Protein 1XXL (pdb70)

CATH classification: 3.40.50.150

Foldseek 3Di:
DVVLLVCLVVQPAAAAFEEEEEQCDLNVSVVSCQVRYQAYEYEHQDPVLVNNVVVCVVVVGDRYHYDYDHLLDDPDAFQAGQEYEYAQCLQLHPCNPSSVLSVLRNHHAQGKYKYKHFAAEPPVVSLVLVQVLVCLLPVSGRHHYHPVVVCVLVVSQWDKDWPDKDWAKDFVVVSNVVSVRDDVSVVVSLVSLQPDDPVNCVVFVWAADPVSHTTMTTTMMTIMMITHHDD/DVVLLVLLVVQPAAQAFEEEEEQCPLNVSQVSCQVRYQAYEYEHQDPVLVNNQVVCVVVVRDRYHYDYDHLLDDPAAFQAGQEYEYAQRLQLHQDNVSSLLSCLGNHHAQGKYKYKHFAAEPPVVSQVLVQLLVCLLAVSGRGHYHPVVVCCLVVSQWDKDWPDKDWAKDFPVVSSVVSVRDPVSVVVSLVSLQPDDPVNCVVFVWDADPVSHTGMTTTIMTIMMITHHDD

Secondary structure (DSSP, 8-state):
-HHHHH--TTTT--TT-EEEEES-TTSHHHHHHGGGSSEEEEEES----HHHHHHHHHHT--SEEEEE-BTTB--SPTT-EEEEEEES-GGG-S-HHHHHHHHHHHEEEEEEEEEEEE-B-SSHHHHHHHHHHHHHH-TT---PPBHHHHH--GGGTEEEEEEEEEEEEEEHHHHHHHHT--HHHHHHHHHHHHT--HHHHHHTT-EE-TTS-EEEEEEEEEEEEEEE-B-/-HHHHH--TTTT--TT-EEEEES-TTSHHHHHHGGGSSEEEEEES----HHHHHHHHHTT--SEEEEE-BTTB--SPTT-EEEEEEES-GGG-S-HHHHHHHHHHHEEEEEEEEEEEE-B-SSHHHHHHHHHHHHHH-TT---PPBHHHHH--GGGTEEEEEEEEEEEEEEHHHHHHHHT--HHHHHHHHHHHHT--HHHHHHTT-EE-TTS-EEEEEEEEEEEEEEE---

Solvent-accessible surface area: 21685 Å² total

Nearest PDB structures (foldseek):
  1xxl-assembly2_B  TM=1.004E+00  e=3.635E-53  Bacillus subtilis
  1vl5-assembly4_D  TM=9.496E-01  e=9.528E-28  Halalkalibacterium halodurans C-125
  1vl5-assembly3_C  TM=9.414E-01  e=4.958E-23  Halalkalibacterium halodurans C-125
  6f5z-assembly1_A  TM=7.320E-01  e=1.337E-15  Haloferax volcanii DS2
  6f5z-assembly1_B  TM=7.057E-01  e=1.144E-14  Haloferax volcanii DS2

Sequence (462 aa):
HHHSLGLIKTAECRAEHRVLDIGAGAGHTALAFSPYVQECIGVDATKEVEVASSFAQEKGVENVRFQQGTAESLPFPDDSFDIITCRYAAHHFSDVRKAVREVARVLKQDGRFLLVDHYAPEDPVLDEFVNHLNRLRDPSHVRESSLSEWQAFSANQLAYQDIQKWNLPIQYDSWIKRGGTPADREKQIITHLNHASDEARDTFCITLNQNGQPISFCLKAILIQGIKREGHHHSLGLIKTAECRAEHRVLDIGAGAGHTALAFSPYVQECIGVDATKEVEVASSFAQEKGVENVRFQQGTAESLPFPDDSFDIITCRYAAHHFSDVRKAVREVARVLKQDGRFLLVDHYAPEDPVLDEFVNHLNRLRDPSHVRESSLSEWQAFSANQLAYQDIQKWNLPIQYDSWIKRGGTPADREKQIITHLNHASDEARDTFCITLNQNGQPISFCLKAILIQGIKREG

B-factor: mean 20.11, std 8.31, range [6.75, 72.49]

Structure (mmCIF, N/CA/C/O backbone):
data_1XXL
#
_entry.id   1XXL
#
_cell.length_a   69.928
_cell.length_b   74.212
_cell.length_c   246.161
_cell.angle_alpha   90.00
_cell.angle_beta   90.00
_cell.angle_gamma   90.00
#
_symmetry.space_group_name_H-M   'C 2 2 21'
#
loop_
_entity.id
_entity.type
_entity.pdbx_description
1 polymer 'YcgJ protein'
2 non-polymer 'SULFATE ION'
3 water water
#
loop_
_atom_site.group_PDB
_atom_site.id
_atom_site.type_symbol
_atom_site.label_atom_id
_atom_site.label_alt_id
_atom_site.label_comp_id
_atom_site.label_asym_id
_atom_site.label_entity_id
_atom_site.label_seq_id
_atom_site.pdbx_PDB_ins_code
_atom_site.Cartn_x
_atom_site.Cartn_y
_atom_site.Cartn_z
_atom_site.occupancy
_atom_site.B_iso_or_equiv
_atom_site.auth_seq_id
_atom_site.auth_comp_id
_atom_site.auth_asym_id
_atom_site.auth_atom_id
_atom_site.pdbx_PDB_model_num
ATOM 1 N N . HIS A 1 6 ? 4.568 52.868 102.223 1.00 21.28 -3 HIS A N 1
ATOM 2 C CA . HIS A 1 6 ? 4.681 51.586 101.446 1.00 20.41 -3 HIS A CA 1
ATOM 3 C C . HIS A 1 6 ? 3.367 50.764 101.481 1.00 19.67 -3 HIS A C 1
ATOM 4 O O . HIS A 1 6 ? 3.346 49.559 101.792 1.00 18.22 -3 HIS A O 1
ATOM 11 N N . HIS A 1 7 ? 2.279 51.431 101.121 1.00 19.01 -2 HIS A N 1
ATOM 12 C CA . HIS A 1 7 ? 0.937 50.860 101.205 1.00 19.09 -2 HIS A CA 1
ATOM 13 C C . HIS A 1 7 ? 0.681 49.717 100.222 1.00 17.06 -2 HIS A C 1
ATOM 14 O O . HIS A 1 7 ? -0.115 48.836 100.486 1.00 16.69 -2 HIS A O 1
ATOM 21 N N . HIS A 1 8 ? 1.340 49.753 99.077 1.00 15.75 -1 HIS A N 1
ATOM 22 C CA . HIS A 1 8 ? 1.187 48.699 98.082 1.00 15.12 -1 HIS A CA 1
ATOM 23 C C . HIS A 1 8 ? 1.693 47.343 98.598 1.00 13.93 -1 HIS A C 1
ATOM 24 O O . HIS A 1 8 ? 1.010 46.348 98.485 1.00 13.62 -1 HIS A O 1
ATOM 31 N N . SER A 1 9 ? 2.895 47.316 99.158 1.00 14.21 0 SER A N 1
ATOM 32 C CA . SER A 1 9 ? 3.482 46.074 99.636 1.00 14.01 0 SER A CA 1
ATOM 33 C C . SER A 1 9 ? 2.679 45.515 100.807 1.00 14.50 0 SER A C 1
ATOM 34 O O . SER A 1 9 ? 2.414 44.317 100.877 1.00 14.96 0 SER A O 1
ATOM 37 N N . LEU A 1 10 ? 2.239 46.413 101.681 1.00 15.08 1 LEU A N 1
ATOM 38 C CA . LEU A 1 10 ? 1.453 46.061 102.835 1.00 15.08 1 LEU A CA 1
ATOM 39 C C . LEU A 1 10 ? 0.099 45.487 102.428 1.00 14.75 1 LEU A C 1
ATOM 40 O O . LEU A 1 10 ? -0.312 44.422 102.914 1.00 14.77 1 LEU A O 1
ATOM 45 N N . GLY A 1 11 ? -0.597 46.185 101.532 1.00 14.36 2 GLY A N 1
ATOM 46 C CA . GLY A 1 11 ? -1.860 45.672 100.989 1.00 14.20 2 GLY A CA 1
ATOM 47 C C . GLY A 1 11 ? -1.696 44.342 100.287 1.00 13.71 2 GLY A C 1
ATOM 48 O O . GLY A 1 11 ? -2.537 43.437 100.441 1.00 13.25 2 GLY A O 1
ATOM 49 N N . LEU A 1 12 ? -0.611 44.188 99.521 1.00 14.19 3 LEU A N 1
ATOM 50 C CA . LEU A 1 12 ? -0.322 42.893 98.858 1.00 15.18 3 LEU A CA 1
ATOM 51 C C . LEU A 1 12 ? -0.122 41.729 99.825 1.00 15.26 3 LEU A C 1
ATOM 52 O O . LEU A 1 12 ? -0.589 40.600 99.582 1.00 13.67 3 LEU A O 1
ATOM 65 N N . ILE A 1 14 ? -1.271 41.607 102.980 1.00 15.92 5 ILE A N 1
ATOM 66 C CA . ILE A 1 14 ? -2.528 41.312 103.636 1.00 16.35 5 ILE A CA 1
ATOM 67 C C . ILE A 1 14 ? -3.400 40.484 102.699 1.00 15.96 5 ILE A C 1
ATOM 68 O O . ILE A 1 14 ? -3.919 39.443 103.097 1.00 15.98 5 ILE A O 1
ATOM 73 N N . LYS A 1 15 ? -3.541 40.921 101.452 1.00 16.38 6 LYS A N 1
ATOM 74 C CA . LYS A 1 15 ? -4.290 40.160 100.441 1.00 16.77 6 LYS A CA 1
ATOM 75 C C . LYS A 1 15 ? -3.811 38.690 100.294 1.00 17.15 6 LYS A C 1
ATOM 76 O O . LYS A 1 15 ? -4.603 37.740 100.264 1.00 17.49 6 LYS A O 1
ATOM 82 N N . THR A 1 16 ? -2.499 38.507 100.216 1.00 16.72 7 THR A N 1
ATOM 83 C CA . THR A 1 16 ? -1.916 37.199 99.969 1.00 16.48 7 THR A CA 1
ATOM 84 C C . THR A 1 16 ? -1.976 36.268 101.196 1.00 16.79 7 THR A C 1
ATOM 85 O O . THR A 1 16 ? -2.054 35.033 101.058 1.00 16.12 7 THR A O 1
ATOM 89 N N . ALA A 1 1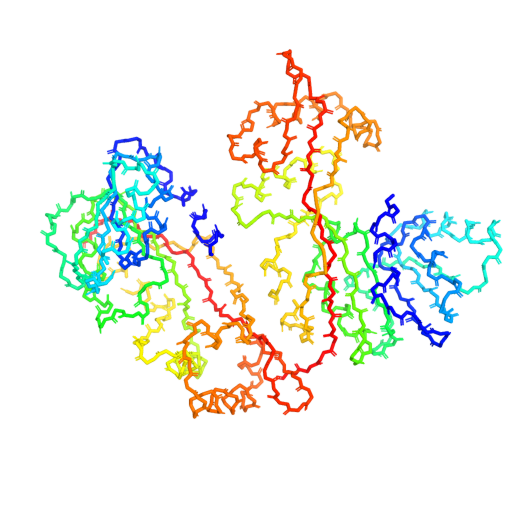7 ? -1.977 36.861 102.388 1.00 17.49 8 ALA A N 1
ATOM 90 C CA . ALA A 1 17 ? -1.898 36.104 103.644 1.00 18.10 8 ALA A CA 1
ATOM 91 C C . ALA A 1 17 ? -3.117 35.231 103.928 1.00 18.71 8 ALA A C 1
ATOM 92 O O . ALA A 1 17 ? -3.011 34.295 104.719 1.00 18.74 8 ALA A O 1
ATOM 94 N N . GLU A 1 18 ? -4.264 35.573 103.335 1.00 19.15 9 GLU A N 1
ATOM 95 C CA . GLU A 1 18 ? -5.517 34.839 103.545 1.00 20.48 9 GLU A CA 1
ATOM 96 C C . GLU A 1 18 ? -5.825 34.724 105.039 1.00 20.41 9 GLU A C 1
ATOM 97 O O . GLU A 1 18 ? -6.075 33.634 105.544 1.00 19.94 9 GLU A O 1
ATOM 103 N N . CYS A 1 19 ? -5.772 35.861 105.736 1.00 20.89 10 CYS A N 1
ATOM 104 C CA . CYS A 1 19 ? -5.934 35.893 107.184 1.00 21.89 10 CYS A CA 1
ATOM 105 C C . CYS A 1 19 ? -7.227 35.236 107.679 1.00 22.06 10 CYS A C 1
ATOM 106 O O . CYS A 1 19 ? -8.286 35.394 107.077 1.00 20.88 10 CYS A O 1
ATOM 109 N N . ARG A 1 20 ? -7.101 34.498 108.778 1.00 22.65 11 ARG A N 1
ATOM 110 C CA . ARG A 1 20 ? -8.238 33.957 109.516 1.00 23.45 11 ARG A CA 1
ATOM 111 C C . ARG A 1 20 ? -8.154 34.445 110.953 1.00 22.90 11 ARG A C 1
ATOM 112 O O . ARG A 1 20 ? -7.055 34.677 111.480 1.00 22.76 11 ARG A O 1
ATOM 120 N N . ALA A 1 21 ? -9.314 34.552 111.597 1.00 22.61 12 ALA A N 1
ATOM 121 C CA . ALA A 1 21 ? -9.420 35.094 112.948 1.00 22.76 12 ALA A CA 1
ATOM 122 C C . ALA A 1 21 ? -8.559 34.372 114.003 1.00 22.24 12 ALA A C 1
ATOM 123 O O . ALA A 1 21 ? -8.144 34.974 114.981 1.00 22.08 12 ALA A O 1
ATOM 125 N N . GLU A 1 22 ? -8.279 33.093 113.799 1.00 22.27 13 GLU A N 1
ATOM 126 C CA . GLU A 1 22 ? -7.470 32.323 114.753 1.00 22.38 13 GLU A CA 1
ATOM 127 C C . GLU A 1 22 ? -5.949 32.321 114.461 1.00 21.55 13 GLU A C 1
A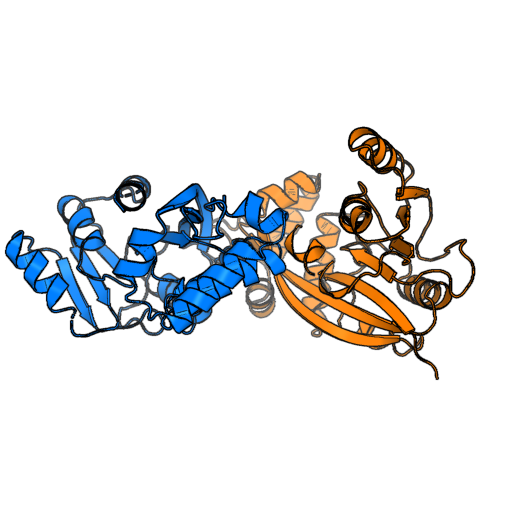TOM 128 O O . GLU A 1 22 ? -5.183 31.650 115.146 1.00 21.48 13 GLU A O 1
ATOM 134 N N . HIS A 1 23 ? -5.516 33.078 113.460 1.00 20.45 14 HIS A N 1
ATOM 135 C CA . HIS A 1 23 ? -4.117 33.068 113.075 1.00 19.43 14 HIS A CA 1
ATOM 136 C C . HIS A 1 23 ? -3.211 33.843 114.029 1.00 18.56 14 HIS A C 1
ATOM 137 O O . HIS A 1 23 ? -3.582 34.874 114.575 1.00 17.61 14 HIS A O 1
ATOM 144 N N . ARG A 1 24 ? -2.007 33.317 114.203 1.00 18.01 15 ARG A N 1
ATOM 145 C CA . ARG A 1 24 ? -0.935 33.980 114.934 1.00 18.29 15 ARG A CA 1
ATOM 146 C C . ARG A 1 24 ? 0.137 34.402 113.931 1.00 16.43 15 ARG A C 1
ATOM 147 O O . ARG A 1 24 ? 0.586 33.586 113.110 1.00 15.19 15 ARG A O 1
ATOM 155 N N . VAL A 1 25 ? 0.523 35.673 113.991 1.00 14.78 16 VAL A N 1
ATOM 156 C CA . VAL A 1 25 ? 1.415 36.276 113.003 1.00 15.21 16 VAL A CA 1
ATOM 157 C C . VAL A 1 25 ? 2.679 36.808 113.682 1.00 15.05 16 VAL A C 1
ATOM 158 O O . VAL A 1 25 ? 2.625 37.444 114.755 1.00 14.40 16 VAL A O 1
ATOM 162 N N . LEU A 1 26 ? 3.808 36.582 113.030 1.00 14.05 17 LEU A N 1
ATOM 163 C CA . LEU A 1 26 ? 5.055 37.165 113.442 1.00 14.44 17 LEU A CA 1
ATOM 164 C C . LEU A 1 26 ? 5.534 38.121 112.352 1.00 14.83 17 LEU A C 1
ATOM 165 O O . LEU A 1 26 ? 5.589 37.751 111.165 1.00 14.13 17 LEU A O 1
ATOM 170 N N . ASP A 1 27 ? 5.904 39.327 112.772 1.00 15.96 18 ASP A N 1
ATOM 171 C CA . ASP A 1 27 ? 6.530 40.326 111.901 1.00 16.43 18 ASP A CA 1
ATOM 172 C C . ASP A 1 27 ? 7.989 40.549 112.299 1.00 17.02 18 ASP A C 1
ATOM 173 O O . ASP A 1 27 ? 8.292 41.016 113.412 1.00 16.22 18 ASP A O 1
ATOM 178 N N . ILE A 1 28 ? 8.879 40.199 111.380 1.00 16.92 19 ILE A N 1
ATOM 179 C CA . ILE A 1 28 ? 10.304 40.318 111.572 1.00 18.16 19 ILE A CA 1
ATOM 180 C C . ILE A 1 28 ? 10.816 41.643 111.028 1.00 17.95 19 ILE A C 1
ATOM 181 O O . ILE A 1 28 ? 10.626 41.952 109.851 1.00 18.97 19 ILE A O 1
ATOM 186 N N . GLY A 1 29 ? 11.490 42.404 111.879 1.00 17.79 20 GLY A N 1
ATOM 187 C CA . GLY A 1 29 ? 11.903 43.781 111.560 1.00 18.32 20 GLY A CA 1
ATOM 188 C C . GLY A 1 29 ? 10.716 44.716 111.628 1.00 18.68 20 GLY A C 1
ATOM 189 O O . GLY A 1 29 ? 10.429 45.427 110.678 1.00 20.04 20 GLY A O 1
ATOM 190 N N . ALA A 1 30 ? 10.019 44.725 112.752 1.00 18.51 21 ALA A N 1
ATOM 191 C CA . ALA A 1 30 ? 8.720 45.372 112.838 1.00 19.20 21 ALA A CA 1
ATOM 192 C C . ALA A 1 30 ? 8.715 46.913 112.736 1.00 19.68 21 ALA A C 1
ATOM 193 O O . ALA A 1 30 ? 7.652 47.510 112.524 1.00 20.29 21 ALA A O 1
ATOM 195 N N . GLY A 1 31 ? 9.875 47.545 112.924 1.00 20.38 22 GLY A N 1
ATOM 196 C CA . GLY A 1 31 ? 10.010 49.008 112.807 1.00 20.27 22 GLY A CA 1
ATOM 197 C C . GLY A 1 31 ? 9.072 49.730 113.747 1.00 20.43 22 GLY A C 1
ATOM 198 O O . GLY A 1 31 ? 8.988 49.380 114.925 1.00 19.90 22 GLY A O 1
ATOM 199 N N . ALA A 1 32 ? 8.356 50.722 113.224 1.00 20.39 23 ALA A N 1
ATOM 200 C CA . ALA A 1 32 ? 7.403 51.515 114.016 1.00 20.88 23 ALA A CA 1
ATOM 201 C C . ALA A 1 32 ? 6.030 50.835 114.205 1.00 20.79 23 ALA A C 1
ATOM 202 O O . ALA A 1 32 ? 5.145 51.380 114.876 1.00 20.90 23 ALA A O 1
ATOM 204 N N . GLY A 1 33 ? 5.856 49.651 113.619 1.00 20.41 24 GLY A N 1
ATOM 205 C CA . GLY A 1 33 ? 4.735 48.783 113.943 1.00 20.21 24 GLY A CA 1
ATOM 206 C C . GLY A 1 33 ? 3.664 48.758 112.878 1.00 20.28 24 GLY A C 1
ATOM 207 O O . GLY A 1 33 ? 2.620 48.157 113.082 1.00 20.02 24 GLY A O 1
ATOM 208 N N . HIS A 1 34 ? 3.905 49.396 111.737 1.00 19.47 25 HIS A N 1
ATOM 209 C CA . HIS A 1 34 ? 2.843 49.528 110.732 1.00 19.67 25 HIS A CA 1
ATOM 210 C C . HIS A 1 34 ? 2.346 48.184 110.191 1.00 18.66 25 HIS A C 1
ATOM 211 O O . HIS A 1 34 ? 1.140 48.006 110.041 1.00 17.78 25 HIS A O 1
ATOM 218 N N . THR A 1 35 ? 3.257 47.244 109.925 1.00 18.25 26 THR A N 1
ATOM 219 C CA . THR A 1 35 ? 2.853 45.953 109.375 1.00 18.70 26 THR A CA 1
ATOM 220 C C . THR A 1 35 ? 1.969 45.203 110.371 1.00 18.40 26 THR A C 1
ATOM 221 O O . THR A 1 35 ? 0.908 44.696 110.009 1.00 17.64 26 THR A O 1
ATOM 225 N N . ALA A 1 36 ? 2.399 45.158 111.626 1.00 18.36 27 ALA A N 1
ATOM 226 C CA . ALA A 1 36 ? 1.658 44.434 112.665 1.00 18.74 27 ALA A CA 1
ATOM 227 C C . ALA A 1 36 ? 0.287 45.044 112.899 1.00 18.57 27 ALA A C 1
ATOM 228 O O . ALA A 1 36 ? -0.711 44.321 113.019 1.00 18.94 27 ALA A O 1
ATOM 230 N N . LEU A 1 37 ? 0.222 46.368 112.964 1.00 18.87 28 LEU A N 1
ATOM 231 C CA . LEU A 1 37 ? -1.080 47.040 113.112 1.00 19.70 28 LEU A CA 1
ATOM 232 C C . LEU A 1 37 ? -2.030 46.788 111.952 1.00 19.76 28 LEU A C 1
ATOM 233 O O . LEU A 1 37 ? -3.234 46.613 112.151 1.00 20.18 28 LEU A O 1
ATOM 238 N N . ALA A 1 38 ? -1.496 46.750 110.738 1.00 19.53 29 ALA A N 1
ATOM 239 C CA . ALA A 1 38 ? -2.345 46.499 109.569 1.00 19.16 29 ALA A CA 1
ATOM 240 C C . ALA A 1 38 ? -2.952 45.091 109.576 1.00 18.62 29 ALA A C 1
ATOM 241 O O . ALA A 1 38 ? -4.073 44.904 109.124 1.00 17.85 29 ALA A O 1
ATOM 243 N N . PHE A 1 39 ? -2.233 44.112 110.121 1.00 18.23 30 PHE A N 1
ATOM 244 C CA . PHE A 1 39 ? -2.748 42.747 110.189 1.00 18.48 30 PHE A CA 1
ATOM 245 C C . PHE A 1 39 ? -3.759 42.554 111.298 1.00 18.74 30 PHE A C 1
ATOM 246 O O . PHE A 1 39 ? -4.596 41.651 111.217 1.00 17.69 30 PHE A O 1
ATOM 254 N N . SER A 1 40 ? -3.671 43.398 112.327 1.00 19.49 31 SER A N 1
ATOM 255 C CA . SER A 1 40 ? -4.377 43.185 113.600 1.00 20.54 31 SER A CA 1
ATOM 256 C C . SER A 1 40 ? -5.917 43.041 113.539 1.00 20.81 31 SER A C 1
ATOM 257 O O . SER A 1 40 ? -6.461 42.248 114.282 1.00 20.21 31 SER A O 1
ATOM 260 N N . PRO A 1 41 ? -6.615 43.783 112.649 1.00 21.68 32 PRO A N 1
ATOM 261 C CA . PRO A 1 41 ? -8.064 43.564 112.569 1.00 21.96 32 PRO A CA 1
ATOM 262 C C . PRO A 1 4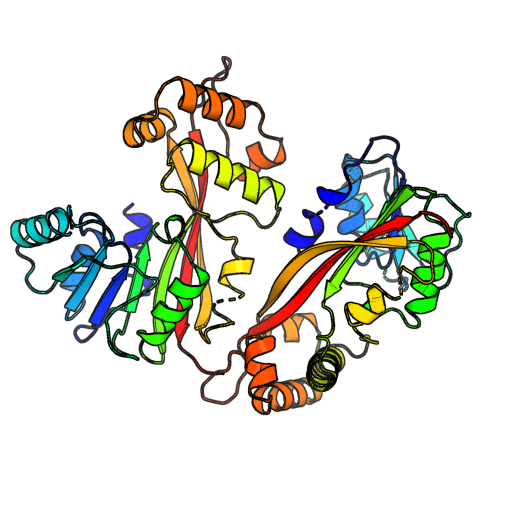1 ? -8.477 42.157 112.117 1.00 22.51 32 PRO A C 1
ATOM 263 O O . PRO A 1 41 ? -9.586 41.729 112.427 1.00 23.56 32 PRO A O 1
ATOM 267 N N . TYR A 1 42 ? -7.576 41.441 111.428 1.00 22.92 33 TYR A N 1
ATOM 268 C CA . TYR A 1 42 ? -7.869 40.189 110.718 1.00 22.35 33 TYR A CA 1
ATOM 269 C C . TYR A 1 42 ? -7.418 38.909 111.400 1.00 22.08 33 TYR A C 1
ATOM 270 O O . TYR A 1 42 ? -7.794 37.834 110.978 1.00 21.50 33 TYR A O 1
ATOM 279 N N . VAL A 1 43 ? -6.577 39.004 112.418 1.00 21.35 34 VAL A N 1
ATOM 280 C CA . VAL A 1 43 ? -5.988 37.813 113.017 1.00 20.90 34 VAL A CA 1
ATOM 281 C C . VAL A 1 43 ? -6.132 37.873 114.531 1.00 21.01 34 VAL A C 1
ATOM 282 O O . VAL A 1 43 ? -6.499 38.892 115.079 1.00 20.30 34 VAL A O 1
ATOM 286 N N . GLN A 1 44 ? -5.814 36.767 115.196 1.00 21.73 35 GLN A N 1
ATOM 287 C CA . GLN A 1 44 ? -5.880 36.684 116.641 1.00 22.37 35 GLN A CA 1
ATOM 288 C C . GLN A 1 44 ? -4.804 37.509 117.341 1.00 22.36 35 GLN A C 1
ATOM 289 O O . GLN A 1 44 ? -5.051 38.166 118.357 1.00 21.09 35 GLN A O 1
ATOM 295 N N . GLU A 1 45 ? -3.601 37.486 116.780 1.00 22.24 36 GLU A N 1
ATOM 296 C CA . GLU A 1 45 ? -2.454 38.015 117.472 1.00 23.06 36 GLU A CA 1
ATOM 297 C C . GLU A 1 45 ? -1.305 38.274 116.506 1.00 21.38 36 GLU A C 1
ATOM 298 O O . GLU A 1 45 ? -0.996 37.428 115.653 1.00 18.51 36 GLU A O 1
ATOM 304 N N . CYS A 1 46 ? -0.681 39.439 116.667 1.00 20.54 37 CYS A N 1
ATOM 305 C CA . CYS A 1 46 ? 0.548 39.778 115.959 1.00 20.83 37 CYS A CA 1
ATOM 306 C C . CYS A 1 46 ? 1.676 40.028 116.946 1.00 19.14 37 CYS A C 1
ATOM 307 O O . CYS A 1 46 ? 1.502 40.747 117.925 1.00 18.55 37 CYS A O 1
ATOM 310 N N . ILE A 1 47 ? 2.821 39.416 116.689 1.00 17.99 38 ILE A N 1
ATOM 311 C CA . ILE A 1 47 ? 4.028 39.650 117.463 1.00 17.55 38 ILE A CA 1
ATOM 312 C C . ILE A 1 47 ? 5.060 40.248 116.532 1.00 16.75 38 ILE A C 1
ATOM 313 O O . ILE A 1 47 ? 5.293 39.717 115.455 1.00 16.50 38 ILE A O 1
ATOM 318 N N . GLY A 1 48 ? 5.651 41.368 116.932 1.00 16.33 39 GLY A N 1
ATOM 319 C CA . GLY A 1 48 ? 6.704 42.015 116.160 1.00 17.08 39 GLY A CA 1
ATOM 320 C C . GLY A 1 48 ? 8.040 41.869 116.853 1.00 17.52 39 GLY A C 1
ATOM 321 O O . GLY A 1 48 ? 8.116 41.979 118.076 1.00 17.93 39 GLY A O 1
ATOM 322 N N . VAL A 1 49 ? 9.095 41.583 116.103 1.00 17.58 40 VAL A N 1
ATOM 323 C CA . VAL A 1 49 ? 10.447 41.671 116.656 1.00 17.51 40 VAL A CA 1
ATOM 324 C C . VAL A 1 49 ? 11.231 42.727 115.902 1.00 17.74 40 VAL A C 1
ATOM 325 O O . VAL A 1 49 ? 11.146 42.811 114.669 1.00 16.59 40 VAL A O 1
ATOM 329 N N . ASP A 1 50 ? 11.958 43.558 116.651 1.00 18.15 41 ASP A N 1
ATOM 330 C CA . ASP A 1 50 ? 12.861 44.530 116.064 1.00 18.97 41 ASP A CA 1
ATOM 331 C C . ASP A 1 50 ? 14.194 44.525 116.832 1.00 19.03 41 ASP A C 1
ATOM 332 O O . ASP A 1 50 ? 14.247 44.234 118.030 1.00 17.38 41 ASP A O 1
ATOM 337 N N . ALA A 1 51 ? 15.275 44.831 116.127 1.00 19.54 42 ALA A N 1
ATOM 338 C CA . ALA A 1 51 ? 16.608 44.748 116.705 1.00 20.65 42 ALA A CA 1
ATOM 339 C C . ALA A 1 51 ? 16.905 45.857 117.713 1.00 21.29 42 ALA A C 1
ATOM 340 O O . ALA A 1 51 ? 17.756 45.682 118.562 1.00 21.28 42 ALA A O 1
ATOM 342 N N . THR A 1 52 ? 16.190 46.975 117.645 1.00 22.28 43 THR A N 1
ATOM 343 C CA . THR A 1 52 ? 16.501 48.116 118.492 1.00 23.88 43 THR A CA 1
ATOM 344 C C . THR A 1 52 ? 15.420 48.325 119.541 1.00 23.96 43 THR A C 1
ATOM 345 O O . THR A 1 52 ? 14.230 48.250 119.237 1.00 24.03 43 THR A O 1
ATOM 349 N N . LYS A 1 53 ? 15.857 48.585 120.769 1.00 24.50 44 LYS A N 1
ATOM 350 C CA . LYS A 1 53 ? 14.957 48.887 121.884 1.00 25.22 44 LYS A CA 1
ATOM 351 C C . LYS A 1 53 ? 14.059 50.069 121.578 1.00 25.09 44 LYS A C 1
ATOM 352 O O . LYS A 1 53 ? 12.876 50.075 121.917 1.00 24.41 44 LYS A O 1
ATOM 358 N N . GLU A 1 54 ? 14.645 51.064 120.931 1.00 25.20 45 GLU A N 1
ATOM 359 C CA . GLU A 1 54 ? 13.950 52.296 120.613 1.00 25.73 45 GLU A CA 1
ATOM 360 C C . GLU A 1 54 ? 12.745 52.045 119.708 1.00 24.83 45 GLU A C 1
ATOM 361 O O . GLU A 1 54 ? 11.683 52.595 119.934 1.00 24.72 45 GLU A O 1
ATOM 375 N N . VAL A 1 56 ? 11.116 49.166 119.459 1.00 20.44 47 VAL A N 1
ATOM 376 C CA . VAL A 1 56 ? 10.159 48.405 120.265 1.00 20.38 47 VAL A CA 1
ATOM 377 C C . VAL A 1 56 ? 9.258 49.364 121.090 1.00 19.72 47 VAL A C 1
ATOM 378 O O . VAL A 1 56 ? 8.058 49.172 121.175 1.00 18.55 47 VAL A O 1
ATOM 382 N N . GLU A 1 57 ? 9.861 50.389 121.681 1.00 20.03 48 GLU A N 1
ATOM 383 C CA . GLU A 1 57 ? 9.110 51.372 122.472 1.00 20.88 48 GLU A CA 1
ATOM 384 C C . GLU A 1 57 ? 8.193 52.213 121.569 1.00 21.28 48 GLU A C 1
ATOM 385 O O . GLU A 1 57 ? 7.031 52.433 121.893 1.00 21.13 48 GLU A O 1
ATOM 391 N N . VAL A 1 58 ? 8.707 52.632 120.411 1.00 22.08 49 VAL A N 1
ATOM 392 C CA . VAL A 1 58 ? 7.912 53.395 119.430 1.00 22.34 49 VAL A CA 1
ATOM 393 C C . VAL A 1 58 ? 6.706 52.580 118.962 1.00 22.08 49 VAL A C 1
ATOM 394 O O . VAL A 1 58 ? 5.581 53.073 118.977 1.00 21.78 49 VAL A O 1
ATOM 398 N N . ALA A 1 59 ? 6.922 51.327 118.572 1.00 22.02 50 ALA A N 1
ATOM 399 C CA . ALA A 1 59 ? 5.812 50.504 118.093 1.00 22.28 50 ALA A CA 1
ATOM 400 C C . ALA A 1 59 ? 4.751 50.278 119.166 1.00 22.22 50 ALA A C 1
ATOM 401 O O . ALA A 1 59 ? 3.555 50.348 118.877 1.00 21.50 50 ALA A O 1
ATOM 403 N N . SER A 1 60 ? 5.179 50.007 120.397 1.00 22.77 51 SER A N 1
ATOM 404 C CA . SER A 1 60 ? 4.237 49.735 121.488 1.00 24.00 51 SER A CA 1
ATOM 405 C C . SER A 1 60 ? 3.383 50.963 121.812 1.00 24.45 51 SER A C 1
ATOM 406 O O . SER A 1 60 ? 2.195 50.833 122.082 1.00 24.27 51 SER A O 1
ATOM 409 N N . SER A 1 61 ? 3.980 52.149 121.789 1.00 25.67 52 SER A N 1
ATOM 410 C CA . SER A 1 61 ? 3.208 53.352 122.089 1.00 27.55 52 SER A CA 1
ATOM 411 C C . SER A 1 61 ? 2.265 53.683 120.933 1.00 28.20 52 SER A C 1
ATOM 412 O O . SER A 1 61 ? 1.160 54.155 121.163 1.00 28.51 52 SER A O 1
ATOM 415 N N . PHE A 1 62 ? 2.680 53.376 119.704 1.00 29.40 53 PHE A N 1
ATOM 416 C CA . PHE A 1 62 ? 1.833 53.555 118.521 1.00 29.92 53 PHE A CA 1
ATOM 417 C C . PHE A 1 62 ? 0.587 52.637 118.544 1.00 30.53 53 PHE A C 1
ATOM 418 O O . PHE A 1 62 ? -0.513 53.078 118.175 1.00 30.30 53 PHE A O 1
ATOM 426 N N . ALA A 1 63 ? 0.754 51.387 119.000 1.00 30.34 54 ALA A N 1
ATOM 427 C CA . ALA A 1 63 ? -0.369 50.459 119.224 1.00 31.01 54 ALA A CA 1
ATOM 428 C C . ALA A 1 63 ? -1.352 50.985 120.284 1.00 31.65 54 ALA A C 1
ATOM 429 O O . ALA A 1 63 ? -2.574 50.953 120.090 1.00 30.61 54 ALA A O 1
ATOM 431 N N . GLN A 1 64 ? -0.796 51.455 121.400 1.00 32.90 55 GLN A N 1
ATOM 432 C CA . GLN A 1 64 ? -1.568 52.095 122.478 1.00 34.47 55 GLN A CA 1
ATOM 433 C C . GLN A 1 64 ? -2.365 53.302 121.965 1.00 34.62 55 GLN A C 1
ATOM 434 O O . GLN A 1 64 ? -3.551 53.414 122.188 1.00 34.78 55 GLN A O 1
ATOM 440 N N . GLU A 1 65 ? -1.686 54.186 121.252 1.00 35.75 56 GLU A N 1
ATOM 441 C CA . GLU A 1 65 ? -2.304 55.357 120.615 1.00 36.12 56 GLU A CA 1
ATOM 442 C C . GLU A 1 65 ? -3.441 55.006 119.642 1.00 36.13 56 GLU A C 1
ATOM 443 O O . GLU A 1 65 ? -4.400 55.778 119.506 1.00 36.36 56 GLU A O 1
ATOM 449 N N . LYS A 1 66 ? -3.345 53.856 118.972 1.00 35.86 57 LYS A N 1
ATOM 450 C CA . LYS A 1 66 ? -4.427 53.384 118.096 1.00 35.38 57 LYS A CA 1
ATOM 451 C C . LYS A 1 66 ? -5.404 52.445 118.820 1.00 34.86 57 LYS A C 1
ATOM 452 O O . LYS A 1 66 ? -6.402 52.018 118.231 1.00 34.95 57 LYS A O 1
ATOM 458 N N . GLY A 1 67 ? -5.121 52.128 120.084 1.00 33.56 58 GLY A N 1
ATOM 459 C CA . GLY A 1 67 ? -6.011 51.290 120.898 1.00 32.93 58 GLY A CA 1
ATOM 460 C C . GLY A 1 67 ? -6.064 49.801 120.561 1.00 32.56 58 GLY A C 1
ATOM 461 O O . GLY A 1 67 ? -7.018 49.093 120.947 1.00 32.28 58 GLY A O 1
ATOM 462 N N . VAL A 1 68 ? -5.053 49.299 119.853 1.00 31.63 59 VAL A N 1
ATOM 463 C CA . VAL A 1 68 ? -5.037 47.875 119.490 1.00 30.77 59 VAL A CA 1
ATOM 464 C C . VAL A 1 68 ? -4.449 47.039 120.639 1.00 29.63 59 VAL A C 1
ATOM 465 O O . VAL A 1 68 ? -3.387 47.351 121.168 1.00 29.68 59 VAL A O 1
ATOM 469 N N . GLU A 1 69 ? -5.152 45.973 120.998 1.00 28.52 60 GLU A N 1
ATOM 470 C CA . GLU A 1 69 ? -4.821 45.148 122.150 1.00 28.05 60 GLU A CA 1
ATOM 471 C C . GLU A 1 69 ? -4.220 43.777 121.792 1.00 26.51 60 GLU A C 1
ATOM 472 O O . GLU A 1 69 ? -3.812 43.029 122.684 1.00 26.35 60 GLU A O 1
ATOM 478 N N . ASN A 1 70 ? -4.165 43.446 120.504 1.00 23.80 61 ASN A N 1
ATOM 479 C CA . ASN A 1 70 ? -3.731 42.121 120.071 1.00 22.50 61 ASN A CA 1
ATOM 480 C C . ASN A 1 70 ? -2.382 42.126 119.305 1.00 21.49 61 ASN A C 1
ATOM 481 O O . ASN A 1 70 ? -2.090 41.192 118.555 1.00 20.43 61 ASN A O 1
ATOM 486 N N . VAL A 1 71 ? -1.577 43.170 119.508 1.00 20.33 62 VAL A N 1
ATOM 487 C CA . VAL A 1 71 ? -0.263 43.269 118.907 1.00 20.97 62 VAL A CA 1
ATOM 488 C C . VAL A 1 71 ? 0.742 43.493 120.032 1.00 20.81 62 VAL A C 1
ATOM 489 O O . VAL A 1 71 ? 0.474 44.269 120.941 1.00 21.08 62 VAL A O 1
ATOM 493 N N . ARG A 1 72 ? 1.871 42.795 120.001 1.00 19.80 63 ARG A N 1
ATOM 494 C CA . ARG A 1 72 ? 2.933 43.002 120.990 1.00 20.69 63 ARG A CA 1
ATOM 495 C C . ARG A 1 72 ? 4.275 43.098 120.260 1.00 18.85 63 ARG A C 1
ATOM 496 O O . ARG A 1 72 ? 4.441 42.523 119.184 1.00 18.28 63 ARG A O 1
ATOM 504 N N . PHE A 1 73 ? 5.205 43.854 120.826 1.00 17.27 64 PHE A N 1
ATOM 505 C CA . PHE A 1 73 ? 6.527 44.049 120.235 1.00 16.83 64 PHE A CA 1
ATOM 506 C C . PHE A 1 73 ? 7.595 43.630 121.223 1.00 15.79 64 PHE A C 1
ATOM 507 O O . PHE A 1 73 ? 7.436 43.744 122.430 1.00 15.19 64 PHE A O 1
ATOM 515 N N . GLN A 1 74 ? 8.661 43.052 120.707 1.00 15.18 65 GLN A N 1
ATOM 516 C CA . GLN A 1 74 ? 9.797 42.746 121.547 1.00 15.05 65 GLN A CA 1
ATOM 517 C C . GLN A 1 74 ? 11.069 42.926 120.769 1.00 14.87 65 GLN A C 1
ATOM 518 O O . GLN A 1 74 ? 11.041 43.005 119.540 1.00 13.44 65 GLN A O 1
ATOM 524 N N . GLN A 1 75 ? 12.174 43.044 121.498 1.00 15.23 66 GLN A N 1
ATOM 525 C CA . GLN A 1 75 ? 13.465 43.152 120.875 1.00 16.08 66 GLN A CA 1
ATOM 526 C C . GLN A 1 75 ? 13.980 41.759 120.502 1.00 15.96 66 GLN A C 1
ATOM 527 O O . GLN A 1 75 ? 13.889 40.812 121.283 1.00 15.31 66 GLN A O 1
ATOM 533 N N . GLY A 1 76 ? 14.534 41.650 119.303 1.00 16.56 67 GLY A N 1
ATOM 534 C CA . GLY A 1 76 ? 15.179 40.411 118.878 1.00 17.02 67 GLY A CA 1
ATOM 535 C C . GLY A 1 76 ? 15.607 40.487 117.436 1.00 17.71 67 GLY A C 1
ATOM 536 O O . GLY A 1 76 ? 15.288 41.455 116.743 1.00 17.29 67 GLY A O 1
ATOM 537 N N . THR A 1 77 ? 16.328 39.460 116.996 1.00 18.70 68 THR A N 1
ATOM 538 C CA . THR A 1 77 ? 16.817 39.360 115.626 1.00 20.07 68 THR A CA 1
ATOM 539 C C . THR A 1 77 ? 16.292 38.087 114.981 1.00 19.43 68 THR A C 1
ATOM 540 O O . THR A 1 77 ? 16.035 37.100 115.659 1.00 19.22 68 THR A O 1
ATOM 544 N N . ALA A 1 78 ? 16.138 38.126 113.659 1.00 19.68 69 ALA A N 1
ATOM 545 C CA . ALA A 1 78 ? 15.690 36.975 112.874 1.00 19.58 69 ALA A CA 1
ATOM 546 C C . ALA A 1 78 ? 16.643 35.792 112.982 1.00 19.11 69 ALA A C 1
ATOM 547 O O . ALA A 1 78 ? 16.228 34.638 112.854 1.00 19.17 69 ALA A O 1
ATOM 549 N N . GL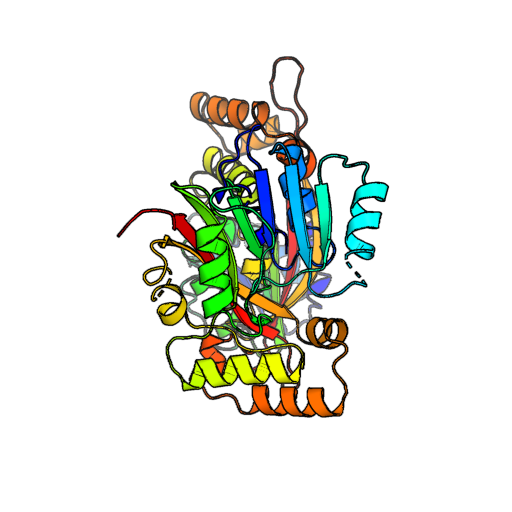U A 1 79 ? 17.926 36.069 113.197 1.00 18.98 70 GLU A N 1
ATOM 550 C CA . GLU A 1 79 ? 18.927 34.999 113.271 1.00 19.86 70 GLU A CA 1
ATOM 551 C C . GLU A 1 79 ? 18.791 34.158 114.537 1.00 19.59 70 GLU A C 1
ATOM 552 O O . GLU A 1 79 ? 19.343 33.086 114.616 1.00 20.64 70 GLU A O 1
ATOM 558 N N . SER A 1 80 ? 18.068 34.657 115.525 1.00 19.78 71 SER A N 1
ATOM 559 C CA . SER A 1 80 ? 17.819 33.908 116.757 1.00 20.44 71 SER A CA 1
ATOM 560 C C . SER A 1 80 ? 16.459 34.269 117.304 1.00 19.01 71 SER A C 1
ATOM 561 O O . SER A 1 80 ? 16.329 35.124 118.157 1.00 19.94 71 SER A O 1
ATOM 564 N N . LEU A 1 81 ? 15.433 33.640 116.768 1.00 18.16 72 LEU A N 1
ATOM 565 C CA . LEU A 1 81 ? 14.077 33.827 117.257 1.00 17.01 72 LEU A CA 1
ATOM 566 C C . LEU A 1 81 ? 13.861 32.954 118.501 1.00 16.60 72 LEU A C 1
ATOM 567 O O . LEU A 1 81 ? 14.206 31.774 118.506 1.00 16.02 72 LEU A O 1
ATOM 572 N N . PRO A 1 82 ? 13.286 33.537 119.557 1.00 15.89 73 PRO A N 1
ATOM 573 C CA . PRO A 1 82 ? 13.097 32.798 120.796 1.00 15.59 73 PRO A CA 1
ATOM 574 C C . PRO A 1 82 ? 11.896 31.836 120.835 1.00 14.81 73 PRO A C 1
ATOM 575 O O . PRO A 1 82 ? 11.715 31.138 121.820 1.00 14.50 73 PRO A O 1
ATOM 579 N N . PHE A 1 83 ? 11.113 31.768 119.762 1.00 14.75 74 PHE A N 1
ATOM 580 C CA . PHE A 1 83 ? 9.805 31.152 119.789 1.00 14.44 74 PHE A CA 1
ATOM 581 C C . PHE A 1 83 ? 9.930 29.680 119.558 1.00 14.47 74 PHE A C 1
ATOM 582 O O . PHE A 1 83 ? 10.920 29.240 119.002 1.00 14.64 74 PHE A O 1
ATOM 590 N N . PRO A 1 84 ? 8.924 28.902 119.991 1.00 14.66 75 PRO A N 1
ATOM 591 C CA . PRO A 1 84 ? 8.941 27.458 119.756 1.00 15.43 75 PRO A CA 1
ATOM 592 C C . PRO A 1 84 ? 8.839 27.094 118.265 1.00 15.35 75 PRO A C 1
ATOM 593 O O . PRO A 1 84 ? 8.344 27.887 117.467 1.00 15.56 75 PRO A O 1
ATOM 597 N N . ASP A 1 85 ? 9.257 25.883 117.916 1.00 16.40 76 ASP A N 1
ATOM 598 C CA . ASP A 1 85 ? 9.045 25.342 116.572 1.00 16.58 76 ASP A CA 1
ATOM 599 C C . ASP A 1 85 ? 7.562 25.411 116.226 1.00 16.85 76 ASP A C 1
ATOM 600 O O . ASP A 1 85 ? 6.706 25.289 117.112 1.00 17.58 76 ASP A O 1
ATOM 605 N N . ASP A 1 86 ? 7.248 25.571 114.943 1.00 16.23 77 ASP A N 1
ATOM 606 C CA . ASP A 1 86 ? 5.864 25.458 114.461 1.00 16.76 77 ASP A CA 1
ATOM 607 C C . ASP A 1 86 ? 4.850 26.283 115.268 1.00 16.51 77 ASP A C 1
ATOM 608 O O . ASP A 1 86 ? 3.828 25.758 115.723 1.00 16.01 77 ASP A O 1
ATOM 613 N N . SER A 1 87 ? 5.117 27.569 115.454 1.00 15.89 78 SER A N 1
ATOM 614 C CA . SER A 1 87 ? 4.231 28.372 116.301 1.00 15.81 78 SER A CA 1
ATOM 615 C C . SER A 1 87 ? 3.454 29.494 115.589 1.00 15.12 78 SER A C 1
ATOM 616 O O . SER A 1 87 ? 2.518 30.046 116.156 1.00 15.17 78 SER A O 1
ATOM 619 N N . PHE A 1 88 ? 3.807 29.823 114.352 1.00 14.31 79 PHE A N 1
ATOM 620 C CA . PHE A 1 88 ? 3.106 30.887 113.631 1.00 13.75 79 PHE A CA 1
ATOM 621 C C . PHE A 1 88 ? 2.466 30.397 112.326 1.00 12.99 79 PHE A C 1
ATOM 622 O O . PHE A 1 88 ? 3.010 29.554 111.619 1.00 12.30 79 PHE A O 1
ATOM 630 N N . ASP A 1 89 ? 1.306 30.958 112.033 1.00 12.69 80 ASP A N 1
ATOM 631 C CA . ASP A 1 89 ? 0.568 30.662 110.823 1.00 13.45 80 ASP A CA 1
ATOM 632 C C . ASP A 1 89 ? 1.117 31.485 109.674 1.00 12.66 80 ASP A C 1
ATOM 633 O O . ASP A 1 89 ? 1.161 31.040 108.539 1.00 12.82 80 ASP A O 1
ATOM 638 N N . ILE A 1 90 ? 1.491 32.711 109.989 1.00 12.74 81 ILE A N 1
ATOM 639 C CA . ILE A 1 90 ? 1.994 33.652 109.007 1.00 12.39 81 ILE A CA 1
ATOM 640 C C . ILE A 1 90 ? 3.197 34.368 109.612 1.00 11.96 81 ILE A C 1
ATOM 641 O O . ILE A 1 90 ? 3.185 34.745 110.797 1.00 10.93 81 ILE A O 1
ATOM 646 N N . ILE A 1 91 ? 4.232 34.539 108.793 1.00 11.31 82 ILE A N 1
ATOM 647 C CA . ILE A 1 91 ? 5.406 35.320 109.156 1.00 11.27 82 ILE A CA 1
ATOM 648 C C . ILE A 1 91 ? 5.652 36.305 108.041 1.00 11.80 82 ILE A C 1
ATOM 649 O O . ILE A 1 91 ? 5.676 35.918 106.892 1.00 11.25 82 ILE A O 1
ATOM 654 N N . THR A 1 92 ? 5.818 37.574 108.399 1.00 13.13 83 THR A N 1
ATOM 655 C CA . THR A 1 92 ? 5.989 38.657 107.453 1.00 14.85 83 THR A CA 1
ATOM 656 C C . THR A 1 92 ? 7.332 39.317 107.679 1.00 14.86 83 THR A C 1
ATOM 657 O O . THR A 1 92 ? 7.847 39.374 108.797 1.00 15.08 83 THR A O 1
ATOM 661 N N . CYS A 1 93 ? 7.894 39.821 106.598 1.00 14.86 84 CYS A N 1
ATOM 662 C CA . CYS A 1 93 ? 9.182 40.466 106.632 1.00 14.85 84 CYS A CA 1
ATOM 663 C C . CYS A 1 93 ? 9.169 41.471 105.478 1.00 14.37 84 CYS A C 1
ATOM 664 O O . CYS A 1 93 ? 9.232 41.066 104.321 1.00 13.74 84 CYS A O 1
ATOM 667 N N . ARG A 1 94 ? 9.030 42.760 105.798 1.00 14.22 85 ARG A N 1
ATOM 668 C CA . ARG A 1 94 ? 8.859 43.817 104.793 1.00 14.39 85 ARG A CA 1
ATOM 669 C C . ARG A 1 94 ? 10.021 44.790 104.792 1.00 13.57 85 ARG A C 1
ATOM 670 O O . ARG A 1 94 ? 10.267 45.472 105.780 1.00 13.76 85 ARG A O 1
ATOM 678 N N . TYR A 1 95 ? 10.751 44.818 103.685 1.00 13.32 86 TYR A N 1
ATOM 679 C CA . TYR A 1 95 ? 11.946 45.633 103.511 1.00 13.91 86 TYR A CA 1
ATOM 680 C C . TYR A 1 95 ? 12.909 45.557 104.691 1.00 14.63 86 TYR A C 1
ATOM 681 O O . TYR A 1 95 ? 13.501 46.551 105.097 1.00 15.71 86 TYR A O 1
ATOM 690 N N . ALA A 1 96 ? 13.083 44.356 105.236 1.00 14.57 87 ALA A N 1
ATOM 691 C CA . ALA A 1 96 ? 13.978 44.162 106.371 1.00 14.19 87 ALA A CA 1
ATOM 692 C C . ALA A 1 96 ? 15.149 43.227 106.080 1.00 14.01 87 ALA A C 1
ATOM 693 O O . ALA A 1 96 ? 16.198 43.374 106.678 1.00 14.11 87 ALA A O 1
ATOM 695 N N . ALA A 1 97 ? 14.965 42.252 105.198 1.00 14.13 88 ALA A N 1
ATOM 696 C CA . ALA A 1 97 ? 15.986 41.204 104.972 1.00 14.39 88 ALA A CA 1
ATOM 697 C C . ALA A 1 97 ? 17.358 41.736 104.562 1.00 14.32 88 ALA A C 1
ATOM 698 O O . ALA A 1 97 ? 18.391 41.150 104.931 1.00 13.62 88 ALA A O 1
ATOM 700 N N . HIS A 1 98 ? 17.376 42.829 103.802 1.00 14.20 89 HIS A N 1
ATOM 701 C CA . HIS A 1 98 ? 18.652 43.418 103.385 1.00 15.28 89 HIS A CA 1
ATOM 702 C C . HIS A 1 98 ? 19.508 43.931 104.548 1.00 14.63 89 HIS A C 1
ATOM 703 O O . HIS A 1 98 ? 20.687 44.213 104.363 1.00 14.06 89 HIS A O 1
ATOM 710 N N . HIS A 1 99 ? 18.914 44.034 105.732 1.00 15.41 90 HIS A N 1
ATOM 711 C CA . HIS A 1 99 ? 19.622 44.413 106.953 1.00 16.87 90 HIS A CA 1
ATOM 712 C C . HIS A 1 99 ? 20.052 43.222 107.818 1.00 17.03 90 HIS A C 1
ATOM 713 O O . HIS A 1 99 ? 20.736 43.428 108.801 1.00 17.03 90 HIS A O 1
ATOM 720 N N . PHE A 1 100 ? 19.660 41.995 107.474 1.00 17.10 91 PHE A N 1
ATOM 721 C CA . PHE A 1 100 ? 20.034 40.819 108.271 1.00 18.09 91 PHE A CA 1
ATOM 722 C C . PHE A 1 100 ? 21.540 40.592 108.206 1.00 17.96 91 PHE A C 1
ATOM 723 O O . PHE A 1 100 ? 22.105 40.639 107.146 1.00 18.33 91 PHE A O 1
ATOM 731 N N . SER A 1 101 ? 22.169 40.298 109.334 1.00 18.69 92 SER A N 1
ATOM 732 C CA . SER A 1 101 ? 23.608 40.019 109.357 1.00 19.25 92 SER A CA 1
ATOM 733 C C . SER A 1 101 ? 23.917 38.636 108.766 1.00 19.10 92 SER A C 1
ATOM 734 O O . SER A 1 101 ? 25.035 38.396 108.295 1.00 19.57 92 SER A O 1
ATOM 737 N N . ASP A 1 102 ? 22.937 37.727 108.815 1.00 18.65 93 ASP A N 1
ATOM 738 C CA . ASP A 1 102 ? 23.098 36.372 108.278 1.00 18.23 93 ASP A CA 1
ATOM 739 C C . ASP A 1 102 ? 21.749 35.863 107.775 1.00 17.09 93 ASP A C 1
ATOM 740 O O . ASP A 1 102 ? 21.017 35.165 108.471 1.00 16.51 93 ASP A O 1
ATOM 745 N N . VAL A 1 103 ? 21.446 36.208 106.537 1.00 16.64 94 VAL A N 1
ATOM 746 C CA . VAL A 1 103 ? 20.147 35.897 105.943 1.00 16.73 94 VAL A CA 1
ATOM 747 C C . VAL A 1 103 ? 19.888 34.383 105.872 1.00 16.39 94 VAL A C 1
ATOM 748 O O . VAL A 1 103 ? 18.759 33.939 106.104 1.00 15.09 94 VAL A O 1
ATOM 752 N N . ARG A 1 104 ? 20.935 33.589 105.617 1.00 16.39 95 ARG A N 1
ATOM 753 C CA . ARG A 1 104 ? 20.802 32.134 105.585 1.00 17.32 95 ARG A CA 1
ATOM 754 C C . ARG A 1 104 ? 20.301 31.551 106.920 1.00 16.09 95 ARG A C 1
ATOM 755 O O . ARG A 1 104 ? 19.438 30.692 106.940 1.00 15.66 95 ARG A O 1
ATOM 763 N N . LYS A 1 105 ? 20.866 32.025 108.023 1.00 16.43 96 LYS A N 1
ATOM 764 C CA . LYS A 1 105 ? 20.402 31.661 109.362 1.00 16.02 96 LYS A CA 1
ATOM 765 C C . LYS A 1 105 ? 18.997 32.230 109.665 1.00 15.40 96 LYS A C 1
ATOM 766 O O . LYS A 1 105 ? 18.193 31.557 110.295 1.00 15.84 96 LYS A O 1
ATOM 772 N N . ALA A 1 106 ? 18.690 33.444 109.187 1.00 15.15 97 ALA A N 1
ATOM 773 C CA . ALA A 1 106 ? 17.336 34.038 109.330 1.00 14.37 97 ALA A CA 1
ATOM 774 C C . ALA A 1 106 ? 16.243 33.120 108.725 1.00 14.52 97 ALA A C 1
ATOM 775 O O . ALA A 1 106 ? 15.254 32.812 109.384 1.00 13.64 97 ALA A O 1
ATOM 777 N N . VAL A 1 107 ? 16.447 32.669 107.484 1.00 14.18 98 VAL A N 1
ATOM 778 C CA . VAL A 1 107 ? 15.484 31.804 106.796 1.00 14.05 98 VAL A CA 1
ATOM 779 C C . VAL A 1 107 ? 15.330 30.474 107.484 1.00 14.10 98 VAL A C 1
ATOM 780 O O . VAL A 1 107 ? 14.238 29.913 107.523 1.00 13.32 98 VAL A O 1
ATOM 784 N N . ARG A 1 108 ? 16.431 29.956 108.021 1.00 14.80 99 ARG A N 1
ATOM 785 C CA . ARG A 1 108 ? 16.395 28.716 108.761 1.00 15.60 99 ARG A CA 1
ATOM 786 C C . ARG A 1 108 ? 15.503 28.882 110.008 1.00 14.10 99 ARG A C 1
ATOM 787 O O . ARG A 1 108 ? 14.694 28.011 110.338 1.00 13.70 99 ARG A O 1
ATOM 795 N N . GLU A 1 109 ? 15.638 30.014 110.681 1.00 13.12 100 GLU A N 1
ATOM 796 C CA . GLU A 1 109 ? 14.819 30.331 111.858 1.00 13.64 100 GLU A CA 1
ATOM 797 C C . GLU A 1 109 ? 13.343 30.565 111.499 1.00 12.83 100 GLU A C 1
ATOM 798 O O . GLU A 1 109 ? 12.453 30.074 112.198 1.00 12.09 100 GLU A O 1
ATOM 804 N N . VAL A 1 110 ? 13.102 31.309 110.412 1.00 12.26 101 VAL A N 1
ATOM 805 C CA . VAL A 1 110 ? 11.758 31.514 109.896 1.00 12.62 101 VAL A CA 1
ATOM 806 C C . VAL A 1 110 ? 11.097 30.165 109.639 1.00 12.52 101 VAL A C 1
ATOM 807 O O . VAL A 1 110 ? 9.987 29.938 110.105 1.00 11.13 101 VAL A O 1
ATOM 811 N N . ALA A 1 111 ? 11.779 29.268 108.913 1.00 12.38 102 ALA A N 1
ATOM 812 C CA . ALA A 1 111 ? 11.209 27.965 108.621 1.00 12.70 102 ALA A CA 1
ATOM 813 C C . ALA A 1 111 ? 10.927 27.172 109.886 1.00 13.16 102 ALA A C 1
ATOM 814 O O . ALA A 1 111 ? 9.893 26.496 109.972 1.00 14.47 102 ALA A O 1
ATOM 816 N N . ARG A 1 112 ? 11.822 27.253 110.875 1.00 12.65 103 ARG A N 1
ATOM 817 C CA . ARG A 1 112 ? 11.649 26.517 112.131 1.00 12.77 103 ARG A CA 1
ATOM 818 C C . ARG A 1 112 ? 10.369 26.925 112.878 1.00 12.69 103 ARG A C 1
ATOM 819 O O . ARG A 1 112 ? 9.593 26.072 113.285 1.00 12.21 103 ARG A O 1
ATOM 827 N N . VAL A 1 113 ? 10.154 28.229 113.040 1.00 13.19 104 VAL A N 1
ATOM 828 C CA . VAL A 1 113 ? 9.011 28.752 113.808 1.00 12.96 104 VAL A CA 1
ATOM 829 C C . VAL A 1 113 ? 7.692 28.811 113.033 1.00 13.26 104 VAL A C 1
ATOM 830 O O . VAL A 1 113 ? 6.635 29.012 113.637 1.00 12.18 104 VAL A O 1
ATOM 834 N N . LEU A 1 114 ? 7.755 28.645 111.708 1.00 13.44 105 LEU A N 1
ATOM 835 C CA . LEU A 1 114 ? 6.565 28.570 110.868 1.00 13.82 105 LEU A CA 1
ATOM 836 C C . LEU A 1 114 ? 5.875 27.220 111.059 1.00 13.88 105 LEU A C 1
ATOM 837 O O . LEU A 1 114 ? 6.531 26.192 111.111 1.00 13.86 105 LEU A O 1
ATOM 842 N N . LYS A 1 115 ? 4.553 27.219 111.191 1.00 14.71 106 LYS A N 1
ATOM 843 C CA . LYS A 1 115 ? 3.787 25.975 111.217 1.00 15.40 106 LYS A CA 1
ATOM 844 C C . LYS A 1 115 ? 3.851 25.302 109.843 1.00 15.75 106 LYS A C 1
ATOM 845 O O . LYS A 1 115 ? 3.987 25.975 108.820 1.00 14.24 106 LYS A O 1
ATOM 851 N N . GLN A 1 116 ? 3.730 23.978 109.820 1.00 16.20 107 GLN A N 1
ATOM 852 C CA . GLN A 1 116 ? 3.538 23.265 108.573 1.00 16.98 107 GLN A CA 1
ATOM 853 C C . GLN A 1 116 ? 2.438 23.899 107.755 1.00 16.55 107 GLN A C 1
ATOM 854 O O . GLN A 1 116 ? 1.360 24.210 108.273 1.00 15.71 107 GLN A O 1
ATOM 860 N N . ASP A 1 117 ? 2.726 24.077 106.464 1.00 16.04 108 ASP A N 1
ATOM 861 C CA . ASP A 1 117 ? 1.832 24.730 105.533 1.00 16.42 108 ASP A CA 1
ATOM 862 C C . ASP A 1 117 ? 1.540 26.197 105.891 1.00 15.80 108 ASP A C 1
ATOM 863 O O . ASP A 1 117 ? 0.691 26.804 105.277 1.00 16.06 108 ASP A O 1
ATOM 868 N N . GLY A 1 118 ? 2.295 26.773 106.829 1.00 14.99 109 GLY A N 1
ATOM 869 C CA . GLY A 1 118 ? 2.216 28.188 107.126 1.00 14.56 109 GLY A CA 1
ATOM 870 C C . GLY A 1 118 ? 2.860 29.006 106.015 1.00 13.96 109 GLY A C 1
ATOM 871 O O . GLY A 1 118 ? 3.614 28.457 105.188 1.00 13.35 109 GLY A O 1
ATOM 872 N N . ARG A 1 119 ? 2.577 30.313 106.025 1.00 12.98 110 ARG A N 1
ATOM 873 C CA . ARG A 1 119 ? 3.028 31.267 104.994 1.00 13.32 110 ARG A CA 1
ATOM 874 C C . ARG A 1 119 ? 4.091 32.251 105.474 1.00 12.02 110 ARG A C 1
ATOM 875 O O . ARG A 1 119 ? 3.893 32.946 106.463 1.00 11.22 110 ARG A O 1
ATOM 883 N N . PHE A 1 120 ? 5.190 32.325 104.741 1.00 11.53 111 PHE A N 1
ATOM 884 C CA . PHE A 1 120 ? 6.210 33.362 104.904 1.00 11.61 111 PHE A CA 1
ATOM 885 C C . PHE A 1 120 ? 6.037 34.360 103.769 1.00 11.52 111 PHE A C 1
ATOM 886 O O . PHE A 1 120 ? 6.108 33.993 102.582 1.00 11.91 111 PHE A O 1
ATOM 894 N N . LEU A 1 121 ? 5.785 35.609 104.135 1.00 10.67 112 LEU A N 1
ATOM 895 C CA . LEU A 1 121 ? 5.546 36.672 103.181 1.00 10.61 112 LEU A CA 1
ATOM 896 C C . LEU A 1 121 ? 6.705 37.643 103.254 1.00 10.40 112 LEU A C 1
ATOM 897 O O . LEU A 1 121 ? 6.880 38.361 104.247 1.00 10.32 112 LEU A O 1
ATOM 902 N N . LEU A 1 122 ? 7.502 37.651 102.189 1.00 9.82 113 LEU A N 1
ATOM 903 C CA . LEU A 1 122 ? 8.739 38.384 102.156 1.00 10.25 113 LEU A CA 1
ATOM 904 C C . LEU A 1 122 ? 8.668 39.448 101.083 1.00 10.01 113 LEU A C 1
ATOM 905 O O . LEU A 1 122 ? 8.496 39.122 99.909 1.00 9.21 113 LEU A O 1
ATOM 910 N N . VAL A 1 123 ? 8.770 40.715 101.497 1.00 9.25 114 VAL A N 1
ATOM 911 C CA . VAL A 1 123 ? 8.914 41.822 100.581 1.00 9.48 114 VAL A CA 1
ATOM 912 C C . VAL A 1 123 ? 10.285 42.431 100.766 1.00 9.69 114 VAL A C 1
ATOM 913 O O . VAL A 1 123 ? 10.686 42.758 101.884 1.00 9.39 114 VAL A O 1
ATOM 917 N N . ASP A 1 124 ? 11.008 42.567 99.665 1.00 10.20 115 ASP A N 1
ATOM 918 C CA . ASP A 1 124 ? 12.225 43.327 99.687 1.00 10.49 115 ASP A CA 1
ATOM 919 C C . ASP A 1 124 ? 12.571 43.767 98.282 1.00 10.06 115 ASP A C 1
ATOM 920 O O . ASP A 1 124 ? 11.982 43.324 97.312 1.00 9.41 115 ASP A O 1
ATOM 925 N N . HIS A 1 125 ? 13.521 44.675 98.174 1.00 10.17 116 HIS A N 1
ATOM 926 C CA . HIS A 1 125 ? 14.134 44.886 96.887 1.00 11.08 116 HIS A CA 1
ATOM 927 C C . HIS A 1 125 ? 15.244 43.827 96.733 1.00 11.08 116 HIS A C 1
ATOM 928 O O . HIS A 1 125 ? 15.703 43.242 97.716 1.00 12.14 116 HIS A O 1
ATOM 935 N N . TYR A 1 126 ? 15.573 43.511 95.497 1.00 10.37 117 TYR A N 1
ATOM 936 C CA . TYR A 1 126 ? 16.478 42.417 95.218 1.00 10.79 117 TYR A CA 1
ATOM 937 C C . TYR A 1 126 ? 17.531 42.811 94.183 1.00 10.88 117 TYR A C 1
ATOM 938 O O . TYR A 1 126 ? 17.364 43.760 93.439 1.00 11.35 117 TYR A O 1
ATOM 947 N N . ALA A 1 127 ? 18.611 42.043 94.162 1.00 12.25 118 ALA A N 1
ATOM 948 C CA . ALA A 1 127 ? 19.701 42.181 93.206 1.00 11.92 118 ALA A CA 1
ATOM 949 C C . ALA A 1 127 ? 19.335 41.454 91.913 1.00 12.37 118 ALA A C 1
ATOM 950 O O . ALA A 1 127 ? 18.873 40.314 91.952 1.00 12.57 118 ALA A O 1
ATOM 952 N N . PRO A 1 128 ? 19.535 42.113 90.751 1.00 12.83 119 PRO A N 1
ATOM 953 C CA . PRO A 1 128 ? 19.425 41.390 89.499 1.00 12.97 119 PRO A CA 1
ATOM 954 C C . PRO A 1 128 ? 20.407 40.210 89.458 1.00 12.80 119 PRO A C 1
ATOM 955 O O . PRO A 1 128 ? 21.381 40.169 90.226 1.00 12.57 119 PRO A O 1
ATOM 959 N N . GLU A 1 129 ? 20.124 39.256 88.591 1.00 12.93 120 GLU A N 1
ATOM 960 C CA . GLU A 1 129 ? 20.961 38.065 88.444 1.00 13.65 120 GLU A CA 1
ATOM 961 C C . GLU A 1 129 ? 22.384 38.411 87.987 1.00 13.68 120 GLU A C 1
ATOM 962 O O . GLU A 1 129 ? 23.351 37.837 88.491 1.00 13.92 120 GLU A O 1
ATOM 968 N N . ASP A 1 130 ? 22.500 39.375 87.074 1.00 13.95 121 ASP A N 1
ATOM 969 C CA . ASP A 1 130 ? 23.808 39.839 86.554 1.00 14.62 121 ASP A CA 1
ATOM 970 C C . ASP A 1 130 ? 24.642 40.413 87.683 1.00 14.54 121 ASP A C 1
ATOM 971 O O . ASP A 1 130 ? 24.240 41.403 88.287 1.00 13.59 121 ASP A O 1
ATOM 976 N N . PRO A 1 131 ? 25.802 39.785 87.985 1.00 14.79 122 PRO A N 1
ATOM 977 C CA . PRO A 1 131 ? 26.564 40.188 89.156 1.00 15.17 122 PRO A CA 1
ATOM 978 C C . PRO A 1 131 ? 26.982 41.636 89.177 1.00 14.10 122 PRO A C 1
ATOM 979 O O . PRO A 1 131 ? 27.126 42.181 90.245 1.00 13.94 122 PRO A O 1
ATOM 983 N N . VAL A 1 132 ? 27.187 42.234 88.014 1.00 14.23 123 VAL A N 1
ATOM 984 C CA . VAL A 1 132 ? 27.601 43.644 87.910 1.00 15.45 123 VAL A CA 1
ATOM 985 C C . VAL A 1 132 ? 26.459 44.598 88.301 1.00 14.72 123 VAL A C 1
ATOM 986 O O . VAL A 1 132 ? 26.696 45.663 88.881 1.00 14.47 123 VAL A O 1
ATOM 990 N N . LEU A 1 133 ? 25.226 44.196 88.022 1.00 14.71 124 LEU A N 1
ATOM 991 C CA . LEU A 1 133 ? 24.054 44.981 88.420 1.00 15.29 124 LEU A CA 1
ATOM 992 C C . LEU A 1 133 ? 23.738 44.736 89.899 1.00 15.01 124 LEU A C 1
ATOM 993 O O . LEU A 1 133 ? 23.351 45.659 90.615 1.00 14.07 124 LEU A O 1
ATOM 998 N N . ASP A 1 134 ? 23.895 43.478 90.318 1.00 14.95 125 ASP A N 1
ATOM 999 C CA . ASP A 1 134 ? 23.835 43.076 91.733 1.00 15.60 125 ASP A CA 1
ATOM 1000 C C . ASP A 1 134 ? 24.733 43.997 92.592 1.00 15.73 125 ASP A C 1
ATOM 1001 O O . ASP A 1 134 ? 24.306 44.650 93.553 1.00 15.59 125 ASP A O 1
ATOM 1006 N N . GLU A 1 135 ? 25.986 44.053 92.199 1.00 15.29 126 GLU A N 1
ATOM 1007 C CA . GLU A 1 135 ? 26.985 44.896 92.839 1.00 16.14 126 GLU A CA 1
ATOM 1008 C C . GLU A 1 135 ? 26.634 46.415 92.783 1.00 14.61 126 GLU A C 1
ATOM 1009 O O . GLU A 1 135 ? 26.794 47.140 93.763 1.00 13.10 126 GLU A O 1
ATOM 1015 N N . PHE A 1 136 ? 26.115 46.880 91.653 1.00 13.85 127 PHE A N 1
ATOM 1016 C CA . PHE A 1 136 ? 25.790 48.302 91.481 1.00 13.55 127 PHE A CA 1
ATOM 1017 C C . PHE A 1 136 ? 24.752 48.757 92.502 1.00 12.96 127 PHE A C 1
ATOM 1018 O O . PHE A 1 136 ? 24.928 49.762 93.196 1.00 12.56 127 PHE A O 1
ATOM 1026 N N . VAL A 1 137 ? 23.676 47.988 92.594 1.00 12.82 128 VAL A N 1
ATOM 1027 C CA . VAL A 1 137 ? 22.583 48.333 93.468 1.00 12.53 128 VAL A CA 1
ATOM 1028 C C . VAL A 1 137 ? 22.926 48.117 94.935 1.00 12.62 128 VAL A C 1
ATOM 1029 O O . VAL A 1 137 ? 22.505 48.904 95.772 1.00 10.59 128 VAL A O 1
ATOM 1033 N N . ASN A 1 138 ? 23.696 47.075 95.250 1.00 12.80 129 ASN A N 1
ATOM 1034 C CA . ASN A 1 138 ? 24.128 46.880 96.634 1.00 13.11 129 ASN A CA 1
ATOM 1035 C C . ASN A 1 138 ? 25.052 47.987 97.130 1.00 13.83 129 ASN A C 1
ATOM 1036 O O . ASN A 1 138 ? 24.917 48.460 98.286 1.00 13.99 129 ASN A O 1
ATOM 1041 N N . HIS A 1 139 ? 25.977 48.394 96.269 1.00 13.79 130 HIS A N 1
ATOM 1042 C CA . HIS A 1 139 ? 26.858 49.520 96.555 1.00 14.48 130 HIS A CA 1
ATOM 1043 C C . HIS A 1 139 ? 26.028 50.811 96.728 1.00 14.02 130 HIS A C 1
ATOM 1044 O O . HIS A 1 139 ? 26.253 51.564 97.678 1.00 13.95 130 HIS A O 1
ATOM 1051 N N . LEU A 1 140 ? 25.076 51.063 95.826 1.00 13.96 131 LEU A N 1
ATOM 1052 C CA . LEU A 1 140 ? 24.248 52.279 95.923 1.00 14.36 131 LEU A CA 1
ATOM 1053 C C . LEU A 1 140 ? 23.559 52.349 97.275 1.00 14.62 131 LEU A C 1
ATOM 1054 O O . LEU A 1 140 ? 23.610 53.368 97.959 1.00 14.68 131 LEU A O 1
ATOM 1059 N N . ASN A 1 141 ? 22.937 51.250 97.676 1.00 15.80 132 ASN A N 1
ATOM 1060 C CA . ASN A 1 141 ? 22.195 51.222 98.927 1.00 17.47 132 ASN A CA 1
ATOM 1061 C C . ASN A 1 141 ? 23.114 51.272 100.185 1.00 18.18 132 ASN A C 1
ATOM 1062 O O . ASN A 1 141 ? 22.759 51.905 101.195 1.00 17.90 132 ASN A O 1
ATOM 1067 N N . ARG A 1 142 ? 24.287 50.642 100.119 1.00 19.06 133 ARG A N 1
ATOM 1068 C CA . ARG A 1 142 ? 25.245 50.714 101.229 1.00 20.22 133 ARG A CA 1
ATOM 1069 C C . ARG A 1 142 ? 25.842 52.132 101.409 1.00 20.02 133 ARG A C 1
ATOM 1070 O O . ARG A 1 142 ? 26.127 52.556 102.523 1.00 20.28 133 ARG A O 1
ATOM 1078 N N . LEU A 1 143 ? 26.042 52.850 100.315 1.00 20.19 134 LEU A N 1
ATOM 1079 C CA . LEU A 1 143 ? 26.570 54.218 100.382 1.00 20.68 134 LEU A CA 1
ATOM 1080 C C . LEU A 1 143 ? 25.606 55.095 101.181 1.00 21.53 134 LEU A C 1
ATOM 1081 O O . LEU A 1 143 ? 26.019 55.939 101.987 1.00 20.58 134 LEU A O 1
ATOM 1086 N N . ARG A 1 144 ? 24.319 54.854 100.974 1.00 22.03 135 ARG A N 1
ATOM 1087 C CA . ARG A 1 144 ? 23.291 55.668 101.584 1.00 23.49 135 ARG A CA 1
ATOM 1088 C C . ARG A 1 144 ? 22.988 55.197 102.995 1.00 24.20 135 ARG A C 1
ATOM 1089 O O . ARG A 1 144 ? 22.684 56.010 103.856 1.00 24.52 135 ARG A O 1
ATOM 1097 N N . ASP A 1 145 ? 23.099 53.890 103.244 1.00 25.25 136 ASP A N 1
ATOM 1098 C CA . ASP A 1 145 ? 22.700 53.302 104.529 1.00 25.26 136 ASP A CA 1
ATOM 1099 C C . ASP A 1 145 ? 23.761 52.296 104.988 1.00 25.64 136 ASP A C 1
ATOM 1100 O O . ASP A 1 145 ? 23.749 51.152 104.552 1.00 25.59 136 ASP A O 1
ATOM 1105 N N . PRO A 1 146 ? 24.694 52.718 105.876 1.00 25.86 137 PRO A N 1
ATOM 1106 C CA . PRO A 1 146 ? 25.711 51.775 106.361 1.00 25.51 137 PRO A CA 1
ATOM 1107 C C . PRO A 1 146 ? 25.145 50.589 107.168 1.00 24.88 137 PRO A C 1
ATOM 1108 O O . PRO A 1 146 ? 25.871 49.687 107.519 1.00 25.72 137 PRO A O 1
ATOM 1112 N N . SER A 1 147 ? 23.854 50.600 107.444 1.00 23.97 138 SER A N 1
ATOM 1113 C CA . SER A 1 147 ? 23.163 49.443 108.012 1.00 23.47 138 SER A CA 1
ATOM 1114 C C . SER A 1 147 ? 22.936 48.313 106.977 1.00 22.08 138 SER A C 1
ATOM 1115 O O . SER A 1 147 ? 22.715 47.147 107.341 1.00 21.75 138 SER A O 1
ATOM 1118 N N . HIS A 1 148 ? 22.979 48.678 105.692 1.00 20.36 139 HIS A N 1
ATOM 1119 C CA . HIS A 1 148 ? 22.745 47.757 104.579 1.00 19.42 139 HIS A CA 1
ATOM 1120 C C . HIS A 1 148 ? 23.784 46.658 104.594 1.00 17.50 139 HIS A C 1
ATOM 1121 O O . HIS A 1 148 ? 24.974 46.934 104.656 1.00 15.64 139 HIS A O 1
ATOM 1128 N N . VAL A 1 149 ? 23.331 45.415 104.578 1.00 16.57 140 VAL A N 1
ATOM 1129 C CA . VAL A 1 149 ? 24.243 44.265 104.541 1.00 16.09 140 VAL A CA 1
ATOM 1130 C C . VAL A 1 149 ? 24.270 43.746 103.116 1.00 15.77 140 VAL A C 1
ATOM 1131 O O . VAL A 1 149 ? 25.283 43.847 102.438 1.00 15.49 140 VAL A O 1
ATOM 1135 N N . ARG A 1 150 ? 23.159 43.195 102.643 1.00 15.16 141 ARG A N 1
ATOM 1136 C CA . ARG A 1 150 ? 23.099 42.734 101.257 1.00 14.75 141 ARG A CA 1
ATOM 1137 C C . ARG A 1 150 ? 21.660 42.477 100.871 1.00 14.03 141 ARG A C 1
ATOM 1138 O O . ARG A 1 150 ? 20.911 41.933 101.665 1.00 12.72 141 ARG A O 1
ATOM 1146 N N . GLU A 1 151 ? 21.285 42.895 99.658 1.00 13.61 142 GLU A N 1
ATOM 1147 C CA . GLU A 1 151 ? 20.047 42.458 99.051 1.00 14.06 142 GLU A CA 1
ATOM 1148 C C . GLU A 1 151 ? 20.367 41.301 98.110 1.00 12.77 142 GLU A C 1
ATOM 1149 O O . GLU A 1 151 ? 21.159 41.434 97.143 1.00 13.19 142 GLU A O 1
ATOM 1155 N N . SER A 1 152 ? 19.778 40.158 98.449 1.00 11.65 143 SER A N 1
ATOM 1156 C CA . SER A 1 152 ? 20.016 38.912 97.759 1.00 11.16 143 SER A CA 1
ATOM 1157 C C . SER A 1 152 ? 19.335 38.933 96.392 1.00 10.89 143 SER A C 1
ATOM 1158 O O . SER A 1 152 ? 18.378 39.701 96.152 1.00 9.74 143 SER A O 1
ATOM 1161 N N . SER A 1 153 ? 19.830 38.083 95.489 1.00 10.02 144 SER A N 1
ATOM 1162 C CA . SER A 1 153 ? 19.171 37.862 94.206 1.00 9.24 144 SER A CA 1
ATOM 1163 C C . SER A 1 153 ? 17.989 36.898 94.366 1.00 9.58 144 SER A C 1
ATOM 1164 O O . SER A 1 153 ? 17.877 36.224 95.391 1.00 9.68 144 SER A O 1
ATOM 1167 N N . LEU A 1 154 ? 17.119 36.819 93.355 1.00 8.85 145 LEU A N 1
ATOM 1168 C CA . LEU A 1 154 ? 15.995 35.873 93.372 1.00 10.08 145 LEU A CA 1
ATOM 1169 C C . LEU A 1 154 ? 16.421 34.400 93.339 1.00 10.40 145 LEU A C 1
ATOM 1170 O O . LEU A 1 154 ? 15.809 33.548 93.984 1.00 10.13 145 LEU A O 1
ATOM 1175 N N . SER A 1 155 ? 17.470 34.111 92.584 1.00 10.69 146 SER A N 1
ATOM 1176 C CA . SER A 1 155 ? 18.165 32.816 92.655 1.00 10.62 146 SER A CA 1
ATOM 1177 C C . SER A 1 155 ? 18.531 32.415 94.042 1.00 9.65 146 SER A C 1
ATOM 1178 O O . SER A 1 155 ? 18.304 31.287 94.448 1.00 9.62 146 SER A O 1
ATOM 1181 N N . GLU A 1 156 ? 19.191 33.327 94.738 1.00 9.57 147 GLU A N 1
ATOM 1182 C CA . GLU A 1 156 ? 19.582 33.075 96.111 1.00 10.74 147 GLU A CA 1
ATOM 1183 C C . GLU A 1 156 ? 18.396 32.797 97.023 1.00 9.83 147 GLU A C 1
ATOM 1184 O O . GLU A 1 156 ? 18.463 31.893 97.838 1.00 9.37 147 GLU A O 1
ATOM 1190 N N . TRP A 1 157 ? 17.312 33.569 96.903 1.00 9.74 148 TRP A N 1
ATOM 1191 C CA . TRP A 1 157 ? 16.106 33.299 97.698 1.00 9.20 148 TRP A CA 1
ATOM 1192 C C . TRP A 1 157 ? 15.514 31.958 97.380 1.00 8.79 148 TRP A C 1
ATOM 1193 O O . TRP A 1 157 ? 15.092 31.236 98.275 1.00 8.23 148 TRP A O 1
ATOM 1204 N N . GLN A 1 158 ? 15.451 31.622 96.096 1.00 9.04 149 GLN A N 1
ATOM 1205 C CA . GLN A 1 158 ? 14.944 30.307 95.715 1.00 10.09 149 GLN A CA 1
ATOM 1206 C C . GLN A 1 158 ? 15.770 29.167 96.326 1.00 10.26 149 GLN A C 1
ATOM 1207 O O . GLN A 1 158 ? 15.186 28.179 96.794 1.00 9.95 149 GLN A O 1
ATOM 1213 N N . ALA A 1 159 ? 17.099 29.315 96.332 1.00 10.45 150 ALA A N 1
ATOM 1214 C CA . ALA A 1 159 ? 18.002 28.278 96.868 1.00 11.77 150 ALA A CA 1
ATOM 1215 C C . ALA A 1 159 ? 17.869 28.164 98.391 1.00 12.26 150 ALA A C 1
ATOM 1216 O O . ALA A 1 159 ? 17.827 27.066 98.929 1.00 11.48 150 ALA A O 1
ATOM 1226 N N . PHE A 1 161 ? 15.128 29.000 100.166 1.00 11.63 152 PHE A N 1
ATOM 1227 C CA . PHE A 1 161 ? 13.835 28.396 100.440 1.00 11.41 152 PHE A CA 1
ATOM 1228 C C . PHE A 1 161 ? 13.905 26.890 100.282 1.00 11.26 152 PHE A C 1
ATOM 1229 O O . PHE A 1 161 ? 13.426 26.159 101.151 1.00 10.80 152 PHE A O 1
ATOM 1237 N N . SER A 1 162 ? 14.519 26.441 99.191 1.00 10.83 153 SER A N 1
ATOM 1238 C CA . SER A 1 162 ? 14.682 25.020 98.934 1.00 11.45 153 SER A CA 1
ATOM 1239 C C . SER A 1 162 ? 15.486 24.328 100.027 1.00 11.25 153 SER A C 1
ATOM 1240 O O . SER A 1 162 ? 15.146 23.210 100.408 1.00 12.09 153 SER A O 1
ATOM 1243 N N . ALA A 1 163 ? 16.544 24.982 100.518 1.00 11.28 154 ALA A N 1
ATOM 1244 C CA . ALA A 1 163 ? 17.360 24.463 101.616 1.00 11.52 154 ALA A CA 1
ATOM 1245 C C . ALA A 1 163 ? 16.601 24.240 102.929 1.00 11.92 154 ALA A C 1
ATOM 1246 O O . ALA A 1 163 ? 17.033 23.466 103.774 1.00 11.76 154 ALA A O 1
ATOM 1248 N N . ASN A 1 164 ? 15.464 24.911 103.074 1.00 12.04 155 ASN A N 1
ATOM 1249 C CA . ASN A 1 164 ? 14.671 24.942 104.301 1.00 11.66 155 ASN A CA 1
ATOM 1250 C C . ASN A 1 164 ? 13.250 24.443 104.102 1.00 11.71 155 ASN A C 1
ATOM 1251 O O . ASN A 1 164 ? 12.393 24.703 104.922 1.00 11.54 155 ASN A O 1
ATOM 1256 N N . GLN A 1 165 ? 13.028 23.710 103.013 1.00 11.64 156 GLN A N 1
ATOM 1257 C CA . GLN A 1 165 ? 11.776 23.035 102.730 1.00 12.41 156 GLN A CA 1
ATOM 1258 C C . GLN A 1 165 ? 10.590 24.008 102.652 1.00 12.17 156 GLN A C 1
ATOM 1259 O O . GLN A 1 165 ? 9.453 23.660 103.005 1.00 11.48 156 GLN A O 1
ATOM 1265 N N . LEU A 1 166 ? 10.873 25.215 102.165 1.00 11.53 157 LEU A N 1
ATOM 1266 C CA . LEU A 1 166 ? 9.813 26.160 101.776 1.00 11.61 157 LEU A CA 1
ATOM 1267 C C . LEU A 1 166 ? 9.577 26.093 100.282 1.00 11.13 157 LEU A C 1
ATOM 1268 O O . LEU A 1 166 ? 10.524 26.205 99.490 1.00 10.34 157 LEU A O 1
ATOM 1273 N N . ALA A 1 167 ? 8.314 25.895 99.886 1.00 11.62 158 ALA A N 1
ATOM 1274 C CA . ALA A 1 167 ? 7.925 26.115 98.509 1.00 12.30 158 ALA A CA 1
ATOM 1275 C C . ALA A 1 167 ? 8.003 27.614 98.185 1.00 13.13 158 ALA A C 1
ATOM 1276 O O . ALA A 1 167 ? 7.563 28.439 98.981 1.00 14.21 158 ALA A O 1
ATOM 1278 N N . TYR A 1 168 ? 8.546 27.958 97.022 1.00 12.45 159 TYR A N 1
ATOM 1279 C CA . TYR A 1 168 ? 8.764 29.353 96.604 1.00 12.22 159 TYR A CA 1
ATOM 1280 C C . TYR A 1 168 ? 7.748 29.781 95.553 1.00 12.76 159 TYR A C 1
ATOM 1281 O O . TYR A 1 168 ? 7.520 29.073 94.582 1.00 11.66 159 TYR A O 1
ATOM 1290 N N . GLN A 1 169 ? 7.183 30.974 95.729 1.00 13.45 160 GLN A N 1
ATOM 1291 C CA . GLN A 1 169 ? 6.341 31.578 94.707 1.00 15.82 160 GLN A CA 1
ATOM 1292 C C . GLN A 1 169 ? 6.597 33.070 94.658 1.00 15.30 160 GLN A C 1
ATOM 1293 O O . GLN A 1 169 ? 6.579 33.745 95.681 1.00 15.18 160 GLN A O 1
ATOM 1299 N N . ASP A 1 170 ? 6.866 33.566 93.462 1.00 15.46 161 ASP A N 1
ATOM 1300 C CA . ASP A 1 170 ? 6.893 34.996 93.166 1.00 16.66 161 ASP A CA 1
ATOM 1301 C C . ASP A 1 170 ? 5.430 35.496 92.973 1.00 15.89 161 ASP A C 1
ATOM 1302 O O . ASP A 1 170 ? 4.741 35.155 92.012 1.00 16.14 161 ASP A O 1
ATOM 1307 N N . ILE A 1 171 ? 4.942 36.259 93.931 1.00 15.30 162 ILE A N 1
ATOM 1308 C CA . ILE A 1 171 ? 3.579 36.768 93.863 1.00 15.21 162 ILE A CA 1
ATOM 1309 C C . ILE A 1 171 ? 3.467 38.001 92.937 1.00 14.98 162 ILE A C 1
ATOM 1310 O O . ILE A 1 171 ? 2.557 38.081 92.107 1.00 14.19 162 ILE A O 1
ATOM 1315 N N . GLN A 1 172 ? 4.375 38.957 93.083 1.00 14.87 163 GLN A N 1
ATOM 1316 C CA . GLN A 1 172 ? 4.408 40.114 92.205 1.00 15.21 163 GLN A CA 1
ATOM 1317 C C . GLN A 1 172 ? 5.764 40.760 92.295 1.00 14.09 163 GLN A C 1
ATOM 1318 O O . GLN A 1 172 ? 6.366 40.819 93.371 1.00 11.73 163 GLN A O 1
ATOM 1324 N N . LYS A 1 173 ? 6.207 41.252 91.145 1.00 13.24 164 LYS A N 1
ATOM 1325 C CA . LYS A 1 173 ? 7.407 42.031 90.985 1.00 14.08 164 LYS A CA 1
ATOM 1326 C C . LYS A 1 173 ? 6.996 43.414 90.509 1.00 12.95 164 LYS A C 1
ATOM 1327 O O . LYS A 1 173 ? 6.058 43.557 89.720 1.00 12.91 164 LYS A O 1
ATOM 1333 N N . TRP A 1 174 ? 7.690 44.434 90.977 1.00 12.26 165 TRP A N 1
ATOM 1334 C CA . TRP A 1 174 ? 7.425 45.795 90.517 1.00 11.85 165 TRP A CA 1
ATOM 1335 C C . TRP A 1 174 ? 8.663 46.630 90.683 1.00 12.56 165 TRP A C 1
ATOM 1336 O O . TRP A 1 174 ? 9.556 46.280 91.473 1.00 11.72 165 TRP A O 1
ATOM 1347 N N . ASN A 1 175 ? 8.729 47.711 89.909 1.00 13.50 166 ASN A N 1
ATOM 1348 C CA . ASN A 1 175 ? 9.782 48.732 90.045 1.00 14.11 166 ASN A CA 1
ATOM 1349 C C . ASN A 1 175 ? 9.382 49.665 91.166 1.00 13.85 166 ASN A C 1
ATOM 1350 O O . ASN A 1 175 ? 8.274 50.209 91.167 1.00 14.67 166 ASN A O 1
ATOM 1355 N N . LEU A 1 176 ? 10.252 49.813 92.156 1.00 12.95 167 LEU A N 1
ATOM 1356 C CA . LEU A 1 176 ? 9.988 50.695 93.283 1.00 12.18 167 LEU A CA 1
ATOM 1357 C C . LEU A 1 176 ? 10.630 52.044 92.984 1.00 11.52 167 LEU A C 1
ATOM 1358 O O . LEU A 1 176 ? 11.837 52.151 92.994 1.00 10.87 167 LEU A O 1
ATOM 1363 N N . PRO A 1 177 ? 9.815 53.080 92.699 1.00 11.75 168 PRO A N 1
ATOM 1364 C CA . PRO A 1 177 ? 10.369 54.376 92.298 1.00 11.76 168 PRO A CA 1
ATOM 1365 C C . PRO A 1 177 ? 10.935 55.145 93.478 1.00 11.86 168 PRO A C 1
ATOM 1366 O O . PRO A 1 177 ? 10.314 55.187 94.550 1.00 10.96 168 PRO A O 1
ATOM 1370 N N . ILE A 1 178 ? 12.111 55.717 93.290 1.00 12.02 169 ILE A N 1
ATOM 1371 C CA . ILE A 1 178 ? 12.773 56.486 94.334 1.00 13.24 169 ILE A CA 1
ATOM 1372 C C . ILE A 1 178 ? 13.002 57.909 93.824 1.00 13.49 169 ILE A C 1
ATOM 1373 O O . ILE A 1 178 ? 13.629 58.109 92.785 1.00 13.76 169 ILE A O 1
ATOM 1378 N N . GLN A 1 179 ? 12.443 58.874 94.551 1.00 13.39 170 GLN A N 1
ATOM 1379 C CA . GLN A 1 179 ? 12.690 60.278 94.320 1.00 13.94 170 GLN A CA 1
ATOM 1380 C C . GLN A 1 179 ? 13.961 60.637 95.090 1.00 14.66 170 GLN A C 1
ATOM 1381 O O . GLN A 1 179 ? 14.007 60.572 96.308 1.00 13.20 170 GLN A O 1
ATOM 1387 N N . TYR A 1 180 ? 15.000 60.971 94.337 1.00 15.96 171 TYR A N 1
ATOM 1388 C CA . TYR A 1 180 ? 16.349 61.097 94.858 1.00 17.40 171 TYR A CA 1
ATOM 1389 C C . TYR A 1 180 ? 16.487 62.082 96.037 1.00 18.06 171 TYR A C 1
ATOM 1390 O O . TYR A 1 180 ? 17.092 61.740 97.075 1.00 17.73 171 TYR A O 1
ATOM 1399 N N . ASP A 1 181 ? 15.908 63.278 95.903 1.00 19.07 172 ASP A N 1
ATOM 1400 C CA . ASP A 1 181 ? 16.105 64.341 96.910 1.00 20.39 172 ASP A CA 1
ATOM 1401 C C . ASP A 1 181 ? 15.560 63.877 98.233 1.00 21.01 172 ASP A C 1
ATOM 1402 O O . ASP A 1 181 ? 16.173 64.047 99.283 1.00 21.74 172 ASP A O 1
ATOM 1407 N N . SER A 1 182 ? 14.388 63.279 98.171 1.00 21.42 173 SER A N 1
ATOM 1408 C CA . SER A 1 182 ? 13.712 62.780 99.352 1.00 21.39 173 SER A CA 1
ATOM 1409 C C . SER A 1 182 ? 14.459 61.597 99.984 1.00 20.90 173 SER A C 1
ATOM 1410 O O . SER A 1 182 ? 14.600 61.517 101.194 1.00 19.74 173 SER A O 1
ATOM 1413 N N . TRP A 1 183 ? 14.946 60.693 99.146 1.00 20.70 174 TRP A N 1
ATOM 1414 C CA . TRP A 1 183 ? 15.726 59.530 99.577 1.00 21.26 174 TRP A CA 1
ATOM 1415 C C . TRP A 1 183 ? 17.005 59.927 100.332 1.00 21.71 174 TRP A C 1
ATOM 1416 O O . TRP A 1 183 ? 17.349 59.327 101.336 1.00 22.11 174 TRP A O 1
ATOM 1427 N N . ILE A 1 184 ? 17.708 60.933 99.829 1.00 23.57 175 ILE A N 1
ATOM 1428 C CA . ILE A 1 184 ? 18.897 61.457 100.495 1.00 25.08 175 ILE A CA 1
ATOM 1429 C C . ILE A 1 184 ? 18.555 62.104 101.828 1.00 26.20 175 ILE A C 1
ATOM 1430 O O . ILE A 1 184 ? 19.229 61.838 102.812 1.00 25.87 175 ILE A O 1
ATOM 1435 N N . LYS A 1 185 ? 17.517 62.943 101.849 1.00 27.95 176 LYS A N 1
ATOM 1436 C CA . LYS A 1 185 ? 17.033 63.552 103.104 1.00 30.19 176 LYS A CA 1
ATOM 1437 C C . LYS A 1 185 ? 16.648 62.531 104.192 1.00 30.72 176 LYS A C 1
ATOM 1438 O O . LYS A 1 185 ? 17.095 62.648 105.319 1.00 31.44 176 LYS A O 1
ATOM 1444 N N . ARG A 1 186 ? 15.855 61.522 103.847 1.00 31.88 177 ARG A N 1
ATOM 1445 C CA . ARG A 1 186 ? 15.463 60.469 104.801 1.00 32.74 177 ARG A CA 1
ATOM 1446 C C . ARG A 1 186 ? 16.637 59.613 105.297 1.00 33.58 177 ARG A C 1
ATOM 1447 O O . ARG A 1 186 ? 16.551 59.000 106.368 1.00 33.88 177 ARG A O 1
ATOM 1455 N N . GLY A 1 187 ? 17.704 59.524 104.499 1.00 34.21 178 GLY A N 1
ATOM 1456 C CA . GLY A 1 187 ? 18.926 58.838 104.908 1.00 34.59 178 GLY A CA 1
ATOM 1457 C C . GLY A 1 187 ? 19.887 59.706 105.725 1.00 35.17 178 GLY A C 1
ATOM 1458 O O . GLY A 1 187 ? 20.835 59.190 106.294 1.00 35.60 178 GLY A O 1
ATOM 1459 N N . GLY A 1 188 ? 19.655 61.020 105.768 1.00 35.64 179 GLY A N 1
ATOM 1460 C CA . GLY A 1 188 ? 20.586 61.970 106.400 1.00 35.81 179 GLY A CA 1
ATOM 1461 C C . GLY A 1 188 ? 22.037 61.887 105.910 1.00 36.31 179 GLY A C 1
ATOM 1462 O O . GLY A 1 188 ? 22.974 62.125 106.685 1.00 36.28 179 GLY A O 1
ATOM 1463 N N . THR A 1 189 ? 22.235 61.580 104.625 1.00 36.29 180 THR A N 1
ATOM 1464 C CA . THR A 1 189 ? 23.579 61.282 104.115 1.00 35.71 180 THR A CA 1
ATOM 1465 C C . THR A 1 189 ? 24.371 62.588 104.013 1.00 35.20 180 THR A C 1
ATOM 1466 O O . THR A 1 189 ? 23.866 63.580 103.475 1.00 35.31 180 THR A O 1
ATOM 1470 N N . PRO A 1 190 ? 25.592 62.615 104.578 1.00 34.47 181 PRO A N 1
ATOM 1471 C CA . PRO A 1 190 ? 26.442 63.813 104.471 1.00 34.32 181 PRO A CA 1
ATOM 1472 C C . PRO A 1 190 ? 27.002 64.049 103.064 1.00 33.60 181 PRO A C 1
ATOM 1473 O O . PRO A 1 190 ? 27.026 63.126 102.257 1.00 33.56 181 PRO A O 1
ATOM 1477 N N . ALA A 1 191 ? 27.486 65.268 102.821 1.00 32.63 182 ALA A N 1
ATOM 1478 C CA . ALA A 1 191 ? 27.881 65.731 101.487 1.00 32.23 182 ALA A CA 1
ATOM 1479 C C . ALA A 1 191 ? 28.876 64.826 100.752 1.00 31.49 182 ALA A C 1
ATOM 1480 O O . ALA A 1 191 ? 28.732 64.565 99.554 1.00 30.21 182 ALA A O 1
ATOM 1482 N N . ASP A 1 192 ? 29.903 64.374 101.455 1.00 31.12 183 ASP A N 1
ATOM 1483 C CA . ASP A 1 192 ? 30.918 63.546 100.815 1.00 30.67 183 ASP A CA 1
ATOM 1484 C C . ASP A 1 192 ? 30.380 62.144 100.466 1.00 29.83 183 ASP A C 1
ATOM 1485 O O . ASP A 1 192 ? 30.648 61.645 99.371 1.00 28.83 183 ASP A O 1
ATOM 1490 N N . ARG A 1 193 ? 29.621 61.521 101.379 1.00 29.00 184 ARG A N 1
ATOM 1491 C CA . ARG A 1 193 ? 28.879 60.293 101.043 1.00 28.71 184 ARG A CA 1
ATOM 1492 C C . ARG A 1 193 ? 27.956 60.501 99.845 1.00 26.51 184 ARG A C 1
ATOM 1493 O O . ARG A 1 193 ? 27.936 59.679 98.923 1.00 25.67 184 ARG A O 1
ATOM 1501 N N . GLU A 1 194 ? 27.210 61.604 99.849 1.00 24.51 185 GLU A N 1
ATOM 1502 C CA . GLU A 1 194 ? 26.336 61.909 98.731 1.00 23.58 185 GLU A CA 1
ATOM 1503 C C . GLU A 1 194 ? 27.107 62.117 97.445 1.00 22.68 185 GLU A C 1
ATOM 1504 O O . GLU A 1 194 ? 26.659 61.662 96.400 1.00 22.02 185 GLU A O 1
ATOM 1510 N N . LYS A 1 195 ? 28.253 62.794 97.494 1.00 21.85 186 LYS A N 1
ATOM 1511 C CA . LYS A 1 195 ? 29.033 62.991 96.277 1.00 22.13 186 LYS A CA 1
ATOM 1512 C C . LYS A 1 195 ? 29.403 61.631 95.671 1.00 20.61 186 LYS A C 1
ATOM 1513 O O . LYS A 1 195 ? 29.410 61.489 94.450 1.00 19.06 186 LYS A O 1
ATOM 1519 N N . GLN A 1 196 ? 29.717 60.648 96.524 1.00 20.10 187 GLN A N 1
ATOM 1520 C CA . GLN A 1 196 ? 30.011 59.274 96.047 1.00 20.54 187 GLN A CA 1
ATOM 1521 C C . GLN A 1 196 ? 28.787 58.633 95.361 1.00 18.65 187 GLN A C 1
ATOM 1522 O O . GLN A 1 196 ? 28.914 57.967 94.338 1.00 18.43 187 GLN A O 1
ATOM 1528 N N . ILE A 1 197 ? 27.612 58.830 95.945 1.00 17.52 188 ILE A N 1
ATOM 1529 C CA . ILE A 1 197 ? 26.347 58.360 95.331 1.00 17.43 188 ILE A CA 1
ATOM 1530 C C . ILE A 1 197 ? 26.145 58.998 93.957 1.00 16.66 188 ILE A C 1
ATOM 1531 O O . ILE A 1 197 ? 25.818 58.313 92.996 1.00 16.52 188 ILE A O 1
ATOM 1536 N N . ILE A 1 198 ? 26.365 60.311 93.859 1.00 16.60 189 ILE A N 1
ATOM 1537 C CA . ILE A 1 198 ? 26.149 61.031 92.614 1.00 16.62 189 ILE A CA 1
ATOM 1538 C C . ILE A 1 198 ? 27.089 60.499 91.536 1.00 16.51 189 ILE A C 1
ATOM 1539 O O . ILE A 1 198 ? 26.658 60.227 90.420 1.00 16.07 189 ILE A O 1
ATOM 1544 N N . THR A 1 199 ? 28.365 60.314 91.881 1.00 17.26 190 THR A N 1
ATOM 1545 C CA . THR A 1 199 ? 29.354 59.722 90.954 1.00 17.33 190 THR A CA 1
ATOM 1546 C C . THR A 1 199 ? 28.934 58.311 90.495 1.00 17.14 190 THR A C 1
ATOM 1547 O O . THR A 1 199 ? 29.038 57.980 89.323 1.00 17.17 190 THR A O 1
ATOM 1551 N N . HIS A 1 200 ? 28.468 57.496 91.437 1.00 17.32 191 HIS A N 1
ATOM 1552 C CA . HIS A 1 200 ? 28.016 56.127 91.157 1.00 17.28 191 HIS A CA 1
ATOM 1553 C C . HIS A 1 200 ? 26.892 56.118 90.126 1.00 17.18 191 HIS A C 1
ATOM 1554 O O . HIS A 1 200 ? 26.932 55.365 89.159 1.00 16.57 191 HIS A O 1
ATOM 1561 N N . LEU A 1 201 ? 25.897 56.977 90.337 1.00 17.38 192 LEU A N 1
ATOM 1562 C CA . LEU A 1 201 ? 24.746 57.096 89.422 1.00 17.72 192 LEU A CA 1
ATOM 1563 C C . LEU A 1 201 ? 25.138 57.678 88.067 1.00 18.28 192 LEU A C 1
ATOM 1564 O O . LEU A 1 201 ? 24.676 57.216 87.035 1.00 17.64 192 LEU A O 1
ATOM 1569 N N . ASN A 1 202 ? 25.997 58.694 88.076 1.00 19.32 193 ASN A N 1
ATOM 1570 C CA . ASN A 1 202 ? 26.442 59.341 86.844 1.00 20.65 193 ASN A CA 1
ATOM 1571 C C . ASN A 1 202 ? 27.340 58.481 85.987 1.00 21.69 193 ASN A C 1
ATOM 1572 O O . ASN A 1 202 ? 27.378 58.661 84.781 1.00 22.85 193 ASN A O 1
ATOM 1577 N N . HIS A 1 203 ? 28.078 57.560 86.607 1.00 22.43 194 HIS A N 1
ATOM 1578 C CA . HIS A 1 203 ? 28.959 56.660 85.872 1.00 22.75 194 HIS A CA 1
ATOM 1579 C C . HIS A 1 203 ? 28.356 55.266 85.637 1.00 22.51 194 HIS A C 1
ATOM 1580 O O . HIS A 1 203 ? 29.045 54.356 85.203 1.00 22.33 194 HIS A O 1
ATOM 1587 N N . ALA A 1 204 ? 27.068 55.099 85.911 1.00 22.28 195 ALA A N 1
ATOM 1588 C CA . ALA A 1 204 ? 26.366 53.839 85.619 1.00 21.22 195 ALA A CA 1
ATOM 1589 C C . ALA A 1 204 ? 26.506 53.371 84.146 1.00 20.51 195 ALA A C 1
ATOM 1590 O O . ALA A 1 204 ? 26.400 54.170 83.225 1.00 20.58 195 ALA A O 1
ATOM 1592 N N . SER A 1 205 ? 26.734 52.076 83.929 1.00 19.97 196 SER A N 1
ATOM 1593 C CA . SER A 1 205 ? 26.701 51.508 82.575 1.00 19.47 196 SER A CA 1
ATOM 1594 C C . SER A 1 205 ? 25.325 51.704 81.942 1.00 19.69 196 SER A C 1
ATOM 1595 O O . SER A 1 205 ? 24.349 52.014 82.630 1.00 18.88 196 SER A O 1
ATOM 1598 N N . ASP A 1 206 ? 25.246 51.508 80.637 1.00 19.44 197 ASP A N 1
ATOM 1599 C CA . ASP A 1 206 ? 23.981 51.561 79.941 1.00 20.24 197 ASP A CA 1
ATOM 1600 C C . ASP A 1 206 ? 22.993 50.557 80.511 1.00 19.70 197 ASP A C 1
ATOM 1601 O O . ASP A 1 206 ? 21.825 50.865 80.665 1.00 19.23 197 ASP A O 1
ATOM 1606 N N . GLU A 1 207 ? 23.477 49.365 80.844 1.00 19.47 198 GLU A N 1
ATOM 1607 C CA . GLU A 1 207 ? 22.624 48.315 81.385 1.00 19.63 198 GLU A CA 1
ATOM 1608 C C . GLU A 1 207 ? 22.065 48.719 82.772 1.00 18.67 198 GLU A C 1
ATOM 1609 O O . GLU A 1 207 ? 20.902 48.464 83.048 1.00 18.46 198 GLU A O 1
ATOM 1615 N N . ALA A 1 208 ? 22.889 49.330 83.625 1.00 17.09 199 ALA A N 1
ATOM 1616 C CA . ALA A 1 208 ? 22.447 49.801 84.942 1.00 17.47 199 ALA A CA 1
ATOM 1617 C C . ALA A 1 208 ? 21.429 50.954 84.832 1.00 17.05 199 ALA A C 1
ATOM 1618 O O . ALA A 1 208 ? 20.425 51.014 85.568 1.00 15.63 199 ALA A O 1
ATOM 1620 N N . ARG A 1 209 ? 21.702 51.865 83.907 1.00 16.75 200 ARG A N 1
ATOM 1621 C CA . ARG A 1 209 ? 20.799 52.964 83.626 1.00 18.53 200 ARG A CA 1
ATOM 1622 C C . ARG A 1 209 ? 19.413 52.492 83.163 1.00 18.03 200 ARG A C 1
ATOM 1623 O O . ARG A 1 209 ? 18.394 53.082 83.532 1.00 17.16 200 ARG A O 1
ATOM 1631 N N . ASP A 1 210 ? 19.388 51.436 82.344 1.00 18.56 201 ASP A N 1
ATOM 1632 C CA . ASP A 1 210 ? 18.141 50.812 81.883 1.00 17.84 201 ASP A CA 1
ATOM 1633 C C . ASP A 1 210 ? 17.456 50.052 83.023 1.00 16.83 201 ASP A C 1
ATOM 1634 O O . ASP A 1 210 ? 16.295 50.273 83.320 1.00 16.70 201 ASP A O 1
ATOM 1639 N N . THR A 1 211 ? 18.189 49.163 83.676 1.00 14.93 202 THR A N 1
ATOM 1640 C CA . THR A 1 211 ? 17.626 48.321 84.720 1.00 14.52 202 THR A CA 1
ATOM 1641 C C . THR A 1 211 ? 17.076 49.141 85.880 1.00 13.24 202 THR A C 1
ATOM 1642 O O . THR A 1 211 ? 16.016 48.837 86.402 1.00 12.78 202 THR A O 1
ATOM 1646 N N . PHE A 1 212 ? 17.802 50.173 86.293 1.00 12.54 203 PHE A N 1
ATOM 1647 C CA . PHE A 1 212 ? 17.418 50.949 87.478 1.00 12.48 203 PHE A CA 1
ATOM 1648 C C . PHE A 1 212 ? 16.801 52.316 87.141 1.00 11.86 203 PHE A C 1
ATOM 1649 O O . PHE A 1 212 ? 16.715 53.173 88.005 1.00 10.32 203 PHE A O 1
ATOM 1657 N N . CYS A 1 213 ? 16.387 52.503 85.883 1.00 12.23 204 CYS A N 1
ATOM 1658 C CA . CYS A 1 213 ? 15.589 53.652 85.468 1.00 12.30 204 CYS A CA 1
ATOM 1659 C C . CYS A 1 213 ? 16.172 54.968 85.969 1.00 12.82 204 CYS A C 1
ATOM 1660 O O . CYS A 1 213 ? 15.481 55.779 86.576 1.00 13.21 204 CYS A O 1
ATOM 1663 N N . ILE A 1 214 ? 17.451 55.177 85.700 1.00 13.77 205 ILE A N 1
ATOM 1664 C CA . ILE A 1 214 ? 18.176 56.312 86.245 1.00 14.57 205 ILE A CA 1
ATOM 1665 C C . ILE A 1 214 ? 17.847 57.578 85.466 1.00 14.88 205 ILE A C 1
ATOM 1666 O O . ILE A 1 214 ? 18.019 57.646 84.243 1.00 14.79 205 ILE A O 1
ATOM 1671 N N . THR A 1 215 ? 17.343 58.575 86.182 1.00 15.55 206 THR A N 1
ATOM 1672 C CA . THR A 1 215 ? 17.031 59.874 85.594 1.00 16.08 206 THR A CA 1
ATOM 1673 C C . THR A 1 215 ? 17.906 60.937 86.283 1.00 16.05 206 THR A C 1
ATOM 1674 O O . THR A 1 215 ? 17.972 60.975 87.509 1.00 13.95 206 THR A O 1
ATOM 1678 N N . LEU A 1 216 ? 18.573 61.764 85.467 1.00 16.79 207 LEU A N 1
ATOM 1679 C CA . LEU A 1 216 ? 19.516 62.793 85.928 1.00 18.47 207 LEU A CA 1
ATOM 1680 C C . LEU A 1 216 ? 19.235 64.156 85.283 1.00 19.50 207 LEU A C 1
ATOM 1681 O O . LEU A 1 216 ? 18.721 64.226 84.167 1.00 19.01 207 LEU A O 1
ATOM 1686 N N . ASN A 1 217 ? 19.586 65.229 85.991 1.00 20.95 208 ASN A N 1
ATOM 1687 C CA . ASN A 1 217 ? 19.683 66.568 85.393 1.00 22.57 208 ASN A CA 1
ATOM 1688 C C . ASN A 1 217 ? 20.893 66.642 84.460 1.00 23.93 208 ASN A C 1
ATOM 1689 O O . ASN A 1 217 ? 21.826 65.834 84.577 1.00 23.81 208 ASN A O 1
ATOM 1694 N N . GLN A 1 218 ? 20.890 67.610 83.541 1.00 25.50 209 GLN A N 1
ATOM 1695 C CA . GLN A 1 218 ? 22.045 67.806 82.647 1.00 26.58 209 GLN A CA 1
ATOM 1696 C C . GLN A 1 218 ? 23.336 68.035 83.414 1.00 26.11 209 GLN A C 1
ATOM 1697 O O . GLN A 1 218 ? 24.375 67.587 82.979 1.00 25.89 209 GLN A O 1
ATOM 1703 N N . ASN A 1 219 ? 23.274 68.732 84.543 1.00 26.41 210 ASN A N 1
ATOM 1704 C CA . ASN A 1 219 ? 24.477 68.934 85.373 1.00 26.59 210 ASN A CA 1
ATOM 1705 C C . ASN A 1 219 ? 24.854 67.744 86.273 1.00 26.36 210 ASN A C 1
ATOM 1706 O O . ASN A 1 219 ? 25.707 67.884 87.158 1.00 26.80 210 ASN A O 1
ATOM 1711 N N . GLY A 1 220 ? 24.225 66.586 86.046 1.00 24.93 211 GLY A N 1
ATOM 1712 C CA . GLY A 1 220 ? 24.555 65.360 86.772 1.00 24.11 211 GLY A CA 1
ATOM 1713 C C . GLY A 1 220 ? 23.860 65.168 88.098 1.00 23.19 211 GLY A C 1
ATOM 1714 O O . GLY A 1 220 ? 24.043 64.143 88.731 1.00 23.71 211 GLY A O 1
ATOM 1715 N N . GLN A 1 221 ? 23.071 66.141 88.540 1.00 22.40 212 GLN A N 1
ATOM 1716 C CA . GLN A 1 221 ? 22.331 66.016 89.799 1.00 21.40 212 GLN A CA 1
ATOM 1717 C C . GLN A 1 221 ? 21.227 64.960 89.585 1.00 20.17 212 GLN A C 1
ATOM 1718 O O . GLN A 1 221 ? 20.418 65.097 88.658 1.00 19.45 212 GLN A O 1
ATOM 1724 N N . PRO A 1 222 ? 21.235 63.869 90.389 1.00 18.45 213 PRO A N 1
ATOM 1725 C CA . PRO A 1 222 ? 20.243 62.818 90.136 1.00 17.42 213 PRO A CA 1
ATOM 1726 C C . PRO A 1 222 ? 18.830 63.260 90.480 1.00 15.69 213 PRO A C 1
ATOM 1727 O O . PRO A 1 222 ? 18.636 64.089 91.370 1.00 14.70 213 PRO A O 1
ATOM 1731 N N . ILE A 1 223 ? 17.861 62.693 89.763 1.00 14.47 214 ILE A N 1
ATOM 1732 C CA . ILE A 1 223 ? 16.458 63.002 89.963 1.00 13.55 214 ILE A CA 1
ATOM 1733 C C . ILE A 1 223 ? 15.702 61.813 90.527 1.00 12.50 214 ILE A C 1
ATOM 1734 O O . ILE A 1 223 ? 14.977 61.946 91.515 1.00 12.15 214 ILE A O 1
ATOM 1739 N N . SER A 1 224 ? 15.852 60.656 89.890 1.00 11.88 215 SER A N 1
ATOM 1740 C CA . SER A 1 224 ? 15.131 59.470 90.302 1.00 11.90 215 SER A CA 1
ATOM 1741 C C . SER A 1 224 ? 15.808 58.189 89.824 1.00 11.28 215 SER A C 1
ATOM 1742 O O . SER A 1 224 ? 16.661 58.208 88.936 1.00 10.92 215 SER A O 1
ATOM 1745 N N . PHE A 1 225 ? 15.419 57.084 90.436 1.00 10.86 216 PHE A N 1
ATOM 1746 C CA . PHE A 1 225 ? 15.809 55.751 89.969 1.00 10.92 216 PHE A CA 1
ATOM 1747 C C . PHE A 1 225 ? 14.796 54.760 90.503 1.00 10.59 216 PHE A C 1
ATOM 1748 O O . PHE A 1 225 ? 13.943 55.135 91.301 1.00 9.81 216 PHE A O 1
ATOM 1756 N N . CYS A 1 226 ? 14.871 53.519 90.053 1.00 10.29 217 CYS A N 1
ATOM 1757 C CA . CYS A 1 226 ? 14.001 52.480 90.553 1.00 12.01 217 CYS A CA 1
ATOM 1758 C C . CYS A 1 226 ? 14.802 51.331 91.102 1.00 12.08 217 CYS A C 1
ATOM 1759 O O . CYS A 1 226 ? 15.816 50.936 90.529 1.00 12.71 217 CYS A O 1
ATOM 1762 N N . LEU A 1 227 ? 14.314 50.786 92.200 1.00 12.07 218 LEU A N 1
ATOM 1763 C CA . LEU A 1 227 ? 14.797 49.553 92.752 1.00 13.03 218 LEU A CA 1
ATOM 1764 C C . LEU A 1 227 ? 13.871 48.436 92.253 1.00 12.93 218 LEU A C 1
ATOM 1765 O O . LEU A 1 227 ? 12.772 48.706 91.777 1.00 12.64 218 LEU A O 1
ATOM 1770 N N . LYS A 1 228 ? 14.347 47.190 92.326 1.00 12.16 219 LYS A N 1
ATOM 1771 C CA . LYS A 1 228 ? 13.552 46.019 91.931 1.00 12.42 219 LYS A CA 1
ATOM 1772 C C . LYS A 1 228 ? 12.933 45.379 93.162 1.00 11.64 219 LYS A C 1
ATOM 1773 O O . LYS A 1 228 ? 13.651 44.887 94.031 1.00 12.40 219 LYS A O 1
ATOM 1779 N N . ALA A 1 229 ? 11.610 45.379 93.237 1.00 11.10 220 ALA A N 1
ATOM 1780 C CA . ALA A 1 229 ? 10.896 44.922 94.429 1.00 10.45 220 ALA A CA 1
ATOM 1781 C C . ALA A 1 229 ? 10.098 43.707 94.099 1.00 9.58 220 ALA A C 1
ATOM 1782 O O . ALA A 1 229 ? 9.719 43.498 92.944 1.00 8.56 220 ALA A O 1
ATOM 1784 N N . ILE A 1 230 ? 9.850 42.893 95.121 1.00 9.35 221 ILE A N 1
ATOM 1785 C CA . ILE A 1 230 ? 9.086 41.674 94.958 1.00 8.77 221 ILE A CA 1
ATOM 1786 C C . ILE A 1 230 ? 8.330 41.309 96.241 1.00 8.67 221 ILE A C 1
ATOM 1787 O O . ILE A 1 230 ? 8.746 41.664 97.336 1.00 8.03 221 ILE A O 1
ATOM 1792 N N . LEU A 1 231 ? 7.213 40.602 96.090 1.00 8.64 222 LEU A N 1
ATOM 1793 C CA . LEU A 1 231 ? 6.646 39.812 97.173 1.00 8.84 222 LEU A CA 1
ATOM 1794 C C . LEU A 1 231 ? 6.846 38.367 96.816 1.00 9.04 222 LEU A C 1
ATOM 1795 O O . LEU A 1 231 ? 6.363 37.894 95.765 1.00 9.17 222 LEU A O 1
ATOM 1800 N N . ILE A 1 232 ? 7.561 37.675 97.693 1.00 9.46 223 ILE A N 1
ATOM 1801 C CA . ILE A 1 232 ? 7.767 36.249 97.599 1.00 10.01 223 ILE A CA 1
ATOM 1802 C C . ILE A 1 232 ? 6.924 35.611 98.697 1.00 10.03 223 ILE A C 1
ATOM 1803 O O . ILE A 1 232 ? 6.910 36.091 99.841 1.00 9.67 223 ILE A O 1
ATOM 1808 N N . GLN A 1 233 ? 6.238 34.529 98.352 1.00 10.45 224 GLN A N 1
ATOM 1809 C CA . GLN A 1 233 ? 5.588 33.677 99.327 1.00 11.20 224 GLN A CA 1
ATOM 1810 C C . GLN A 1 233 ? 6.337 32.356 99.468 1.00 11.32 224 GLN A C 1
ATOM 1811 O O . GLN A 1 233 ? 6.592 31.657 98.469 1.00 11.77 224 GLN A O 1
ATOM 1817 N N . GLY A 1 234 ? 6.709 32.044 100.707 1.00 11.09 225 GLY A N 1
ATOM 1818 C CA . GLY A 1 234 ? 7.172 30.704 101.099 1.00 11.55 225 GLY A CA 1
ATOM 1819 C C . GLY A 1 234 ? 6.089 29.917 101.825 1.00 12.52 225 GLY A C 1
ATOM 1820 O O . GLY A 1 234 ? 5.365 30.455 102.673 1.00 13.22 225 GLY A O 1
ATOM 1821 N N . ILE A 1 235 ? 5.926 28.648 101.477 1.00 12.88 226 ILE A N 1
ATOM 1822 C CA . ILE A 1 235 ? 5.033 27.778 102.213 1.00 12.85 226 ILE A CA 1
ATOM 1823 C C . ILE A 1 235 ? 5.849 26.591 102.740 1.00 12.56 226 ILE A C 1
ATOM 1824 O O . ILE A 1 235 ? 6.570 25.921 101.969 1.00 11.25 226 ILE A O 1
ATOM 1829 N N . LYS A 1 236 ? 5.731 26.339 104.045 1.00 12.37 227 LYS A N 1
ATOM 1830 C CA . LYS A 1 236 ? 6.459 25.260 104.702 1.00 13.72 227 LYS A CA 1
ATOM 1831 C C . LYS A 1 236 ? 5.883 23.885 104.308 1.00 14.70 227 LYS A C 1
ATOM 1832 O O . LYS A 1 236 ? 4.729 23.582 104.562 1.00 13.81 227 LYS A O 1
ATOM 1838 N N . ARG A 1 237 ? 6.713 23.087 103.644 1.00 16.67 228 ARG A N 1
ATOM 1839 C CA . ARG A 1 237 ? 6.360 21.744 103.209 1.00 18.68 228 ARG A CA 1
ATOM 1840 C C . ARG A 1 237 ? 7.361 20.766 103.878 1.00 20.56 228 ARG A C 1
ATOM 1841 O O . ARG A 1 237 ? 7.654 20.905 105.063 1.00 20.96 228 ARG A O 1
ATOM 1849 N N . GLU A 1 238 ? 7.898 19.808 103.121 1.00 23.12 229 GLU A N 1
ATOM 1850 C CA . GLU A 1 238 ? 8.671 18.685 103.680 1.00 25.30 229 GLU A CA 1
ATOM 1851 C C . GLU A 1 238 ? 9.927 18.415 102.832 1.00 25.62 229 GLU A C 1
ATOM 1852 O O . GLU A 1 238 ? 10.196 19.121 101.872 1.00 24.31 229 GLU A O 1
ATOM 1858 N N . GLY A 1 239 ? 10.697 17.394 103.191 1.00 26.75 230 GLY A N 1
ATOM 1859 C CA . GLY A 1 239 ? 11.915 17.089 102.436 1.00 27.52 230 GLY A CA 1
ATOM 1860 C C . GLY A 1 239 ? 12.279 15.621 102.318 1.00 28.92 230 GLY A C 1
ATOM 1861 O O . GLY A 1 239 ? 13.359 15.297 101.785 1.00 30.59 230 GLY A O 1
ATOM 1862 N N . HIS B 1 6 ? 19.426 31.814 82.522 1.00 21.20 -3 HIS B N 1
ATOM 1863 C CA . HIS B 1 6 ? 20.735 31.644 83.216 1.00 20.67 -3 HIS B CA 1
ATOM 1864 C C . HIS B 1 6 ? 21.612 32.905 83.164 1.00 20.08 -3 HIS B C 1
ATOM 1865 O O . HIS B 1 6 ? 22.801 32.846 82.806 1.00 19.57 -3 HIS B O 1
ATOM 1872 N N . HIS B 1 7 ? 21.032 34.032 83.566 1.00 18.91 -2 HIS B N 1
ATOM 1873 C CA . HIS B 1 7 ? 21.690 35.337 83.446 1.00 18.96 -2 HIS B CA 1
ATOM 1874 C C . HIS B 1 7 ? 22.831 35.538 84.453 1.00 17.05 -2 HIS B C 1
ATOM 1875 O O . HIS B 1 7 ? 23.749 36.338 84.233 1.00 16.19 -2 HIS B O 1
ATOM 1882 N N . HIS B 1 8 ? 22.747 34.858 85.583 1.00 15.03 -1 HIS B N 1
ATOM 1883 C CA . HIS B 1 8 ? 23.789 35.009 86.574 1.00 14.50 -1 HIS B CA 1
ATOM 1884 C C . HIS B 1 8 ? 25.127 34.462 86.026 1.00 13.53 -1 HIS B C 1
ATOM 1885 O O . HIS B 1 8 ? 26.154 35.132 86.094 1.00 12.16 -1 HIS B O 1
ATOM 1892 N N . SER B 1 9 ? 25.078 33.256 85.465 1.00 12.97 0 SER B N 1
ATOM 1893 C CA . SER B 1 9 ? 26.298 32.587 84.943 1.00 13.05 0 SER B CA 1
ATOM 1894 C C . SER B 1 9 ? 26.897 33.360 83.782 1.00 12.90 0 SER B C 1
ATOM 1895 O O . SER B 1 9 ? 28.118 33.550 83.699 1.00 12.17 0 SER B O 1
ATOM 1898 N N . LEU B 1 10 ? 26.020 33.873 82.928 1.00 13.42 1 LEU B N 1
ATOM 1899 C CA . LEU B 1 10 ? 26.430 34.646 81.799 1.00 14.50 1 LEU B CA 1
ATOM 1900 C C . LEU B 1 10 ? 27.111 35.928 82.232 1.00 14.16 1 LEU B C 1
ATOM 1901 O O . LEU B 1 10 ? 28.221 36.244 81.755 1.00 14.06 1 LEU B O 1
ATOM 1906 N N . GLY B 1 11 ? 26.491 36.651 83.162 1.00 12.89 2 GLY B N 1
ATOM 1907 C CA . GLY B 1 11 ? 27.096 37.884 83.661 1.00 12.90 2 GLY B CA 1
ATOM 1908 C C . GLY B 1 11 ? 28.412 37.667 84.387 1.00 13.17 2 GLY B C 1
ATOM 1909 O O . GLY B 1 11 ? 29.346 38.470 84.282 1.00 11.96 2 GLY B O 1
ATOM 1910 N N . LEU B 1 12 ? 28.489 36.587 85.152 1.00 13.77 3 LEU B N 1
ATOM 1911 C CA . LEU B 1 12 ? 29.737 36.241 85.840 1.00 15.41 3 LEU B CA 1
ATOM 1912 C C . LEU B 1 12 ? 30.872 35.975 84.855 1.00 15.16 3 LEU B C 1
ATOM 1913 O O . LEU B 1 12 ? 31.990 36.418 85.066 1.00 14.32 3 LEU B O 1
ATOM 1926 N N . ILE B 1 14 ? 31.108 37.140 81.706 1.00 16.15 5 ILE B N 1
ATOM 1927 C CA . ILE B 1 14 ? 31.446 38.404 81.054 1.00 16.45 5 ILE B CA 1
ATOM 1928 C C . ILE B 1 14 ? 32.326 39.244 81.965 1.00 16.51 5 ILE B C 1
ATOM 1929 O O . ILE B 1 14 ? 33.365 39.758 81.544 1.00 16.28 5 ILE B O 1
ATOM 1934 N N . LYS B 1 15 ? 31.943 39.352 83.223 1.00 16.74 6 LYS B N 1
ATOM 1935 C CA . LYS B 1 15 ? 32.731 40.092 84.202 1.00 17.43 6 LYS B CA 1
ATOM 1936 C C . LYS B 1 15 ? 34.156 39.502 84.366 1.00 17.63 6 LYS B C 1
ATOM 1937 O O . LYS B 1 15 ? 35.165 40.213 84.346 1.00 18.11 6 LYS B O 1
ATOM 1943 N N . THR B 1 16 ? 34.223 38.195 84.568 1.00 17.50 7 THR B N 1
ATOM 1944 C CA . THR B 1 16 ? 35.486 37.522 84.759 1.00 17.37 7 THR B CA 1
ATOM 1945 C C . THR B 1 16 ? 36.393 37.596 83.507 1.00 17.81 7 THR B C 1
ATOM 1946 O O . THR B 1 16 ? 37.618 37.673 83.634 1.00 17.68 7 THR B O 1
ATOM 1950 N N . ALA B 1 17 ? 35.807 37.605 82.311 1.00 18.46 8 ALA B N 1
ATOM 1951 C CA . ALA B 1 17 ? 36.597 37.631 81.077 1.00 19.47 8 ALA B CA 1
ATOM 1952 C C . ALA B 1 17 ? 37.469 38.892 80.887 1.00 20.27 8 ALA B C 1
ATOM 1953 O O . ALA B 1 17 ? 38.462 38.817 80.167 1.00 20.24 8 ALA B O 1
ATOM 1955 N N . GLU B 1 18 ? 37.112 40.015 81.520 1.00 20.84 9 GLU B N 1
ATOM 1956 C CA . GLU B 1 18 ? 37.846 41.285 81.377 1.00 22.62 9 GLU B CA 1
ATOM 1957 C C . GLU B 1 18 ? 38.225 41.553 79.908 1.00 22.55 9 GLU B C 1
ATOM 1958 O O . GLU B 1 18 ? 39.390 41.775 79.573 1.00 22.56 9 GLU B O 1
ATOM 1964 N N . CYS B 1 19 ? 37.221 41.493 79.050 1.00 23.39 10 CYS B N 1
ATOM 1965 C CA . CYS B 1 19 ? 37.386 41.542 77.592 1.00 24.76 10 CYS B CA 1
ATOM 1966 C C . CYS B 1 19 ? 38.098 42.780 77.071 1.00 24.91 10 CYS B C 1
ATOM 1967 O O . CYS B 1 19 ? 37.841 43.889 77.536 1.00 25.02 10 CYS B O 1
ATOM 1970 N N . ARG B 1 20 ? 38.970 42.559 76.092 1.00 25.10 11 ARG B N 1
ATOM 1971 C CA . ARG B 1 20 ? 39.522 43.614 75.254 1.00 25.37 11 ARG B CA 1
ATOM 1972 C C . ARG B 1 20 ? 38.838 43.563 73.877 1.00 24.80 11 ARG B C 1
ATOM 1973 O O . ARG B 1 20 ? 38.359 42.505 73.425 1.00 23.35 11 ARG B O 1
ATOM 1981 N N . ALA B 1 21 ? 38.760 44.724 73.227 1.00 24.52 12 ALA B N 1
ATOM 1982 C CA . ALA B 1 21 ? 38.075 44.850 71.937 1.00 24.71 12 ALA B CA 1
ATOM 1983 C C . ALA B 1 21 ? 38.701 43.969 70.853 1.00 24.06 12 ALA B C 1
ATOM 1984 O O . ALA B 1 21 ? 38.035 43.577 69.914 1.00 24.26 12 ALA B O 1
ATOM 1986 N N . GLU B 1 22 ? 39.977 43.645 71.011 1.00 24.01 13 GLU B N 1
ATOM 1987 C CA . GLU B 1 22 ? 40.713 42.870 70.024 1.00 24.18 13 GLU B CA 1
ATOM 1988 C C . GLU B 1 22 ? 40.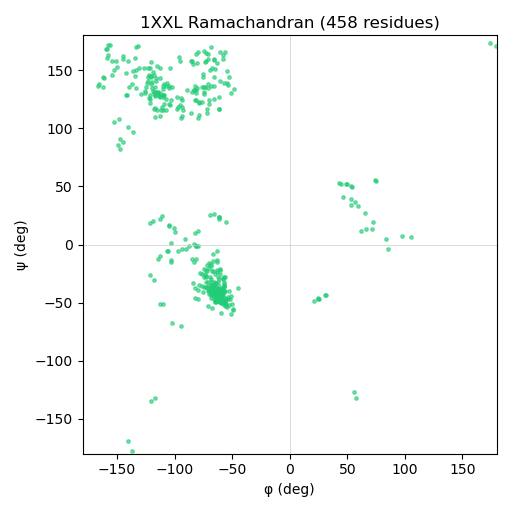573 41.374 70.252 1.00 23.35 13 GLU B C 1
ATOM 1989 O O . GLU B 1 22 ? 41.168 40.614 69.510 1.00 23.35 13 GLU B O 1
ATOM 1995 N N . HIS B 1 23 ? 39.849 40.950 71.293 1.00 21.86 14 HIS B N 1
ATOM 1996 C CA . HIS B 1 23 ? 39.773 39.525 71.633 1.00 21.34 14 HIS B CA 1
ATOM 1997 C C . HIS B 1 23 ? 38.864 38.709 70.704 1.00 20.19 14 HIS B C 1
ATOM 1998 O O . HIS B 1 23 ? 37.859 39.185 70.181 1.00 19.30 14 HIS B O 1
ATOM 2005 N N . ARG B 1 24 ? 39.261 37.461 70.501 1.00 19.66 15 ARG B N 1
ATOM 2006 C CA . ARG B 1 24 ? 38.485 36.495 69.753 1.00 19.81 15 ARG B CA 1
ATOM 2007 C C . ARG B 1 24 ? 38.082 35.418 70.751 1.00 18.01 15 ARG B C 1
ATOM 2008 O O . ARG B 1 24 ? 38.938 34.894 71.509 1.00 16.71 15 ARG B O 1
ATOM 2016 N N . VAL B 1 25 ? 36.802 35.080 70.750 1.00 16.18 16 VAL B N 1
ATOM 2017 C CA . VAL B 1 25 ? 36.307 34.055 71.653 1.00 16.63 16 VAL B CA 1
ATOM 2018 C C . VAL B 1 25 ? 35.627 32.858 70.978 1.00 15.21 16 VAL B C 1
ATOM 2019 O O . VAL B 1 25 ? 34.994 32.955 69.921 1.00 14.30 16 VAL B O 1
ATOM 2023 N N . LEU B 1 26 ? 35.824 31.723 71.612 1.00 14.57 17 LEU B N 1
ATOM 2024 C CA . LEU B 1 26 ? 35.217 30.477 71.215 1.00 15.06 17 LEU B CA 1
ATOM 2025 C C . LEU B 1 26 ? 34.222 30.032 72.296 1.00 15.71 17 LEU B C 1
ATOM 2026 O O . LEU B 1 26 ? 34.562 29.974 73.494 1.00 15.36 17 LEU B O 1
ATOM 2031 N N . ASP B 1 27 ? 33.003 29.718 71.877 1.00 16.88 18 ASP B N 1
ATOM 2032 C CA . ASP B 1 27 ? 32.004 29.119 72.772 1.00 17.80 18 ASP B CA 1
ATOM 2033 C C . ASP B 1 27 ? 31.740 27.673 72.388 1.00 18.10 18 ASP B C 1
ATOM 2034 O O . ASP B 1 27 ? 31.270 27.392 71.294 1.00 17.80 18 ASP B O 1
ATOM 2039 N N . ILE B 1 28 ? 32.084 26.761 73.291 1.00 19.11 19 ILE B N 1
ATOM 2040 C CA . ILE B 1 28 ? 31.917 25.316 73.080 1.00 19.74 19 ILE B CA 1
ATOM 2041 C C . ILE B 1 28 ? 30.618 24.851 73.669 1.00 20.01 19 ILE B C 1
ATOM 2042 O O . ILE B 1 28 ? 30.382 25.044 74.857 1.00 20.55 19 ILE B O 1
ATOM 2047 N N . GLY B 1 29 ? 29.811 24.181 72.856 1.00 20.67 20 GLY B N 1
ATOM 2048 C CA . GLY B 1 29 ? 28.475 23.787 73.235 1.00 21.09 20 GLY B CA 1
ATOM 2049 C C . GLY B 1 29 ? 27.584 24.999 73.231 1.00 22.01 20 GLY B C 1
ATOM 2050 O O . GLY B 1 29 ? 26.927 25.278 74.228 1.00 23.18 20 GLY B O 1
ATOM 2051 N N . ALA B 1 30 ? 27.535 25.703 72.097 1.00 21.81 21 ALA B N 1
ATOM 2052 C CA . ALA B 1 30 ? 26.913 27.024 71.995 1.00 21.98 21 ALA B CA 1
ATOM 2053 C C . ALA B 1 30 ? 25.385 27.051 72.104 1.00 22.65 21 ALA B C 1
ATOM 2054 O O . ALA B 1 30 ? 24.820 28.100 72.382 1.00 23.35 21 ALA B O 1
ATOM 2056 N N . GLY B 1 31 ? 24.722 25.921 71.867 1.00 23.41 22 GLY B N 1
ATOM 2057 C CA . GLY B 1 31 ? 23.260 25.852 71.932 1.00 23.49 22 GLY B CA 1
ATOM 2058 C C . GLY B 1 31 ? 22.559 26.856 71.034 1.00 24.00 22 GLY B C 1
ATOM 2059 O O . GLY B 1 31 ? 22.845 26.940 69.829 1.00 24.76 22 GLY B O 1
ATOM 2060 N N . ALA B 1 32 ? 21.650 27.629 71.621 1.00 23.86 23 ALA B N 1
ATOM 2061 C CA . ALA B 1 32 ? 20.845 28.597 70.892 1.00 24.10 23 ALA B CA 1
ATOM 2062 C C . ALA B 1 32 ? 21.591 29.912 70.693 1.00 24.38 23 ALA B C 1
ATOM 2063 O O . ALA B 1 32 ? 21.046 30.848 70.111 1.00 25.19 23 ALA B O 1
ATOM 2065 N N . GLY B 1 33 ? 22.831 29.989 71.189 1.00 24.69 24 GLY B N 1
ATOM 2066 C CA . GLY B 1 33 ? 23.740 31.086 70.867 1.00 24.09 24 GLY B CA 1
ATOM 2067 C C . GLY B 1 33 ? 23.818 32.204 71.884 1.00 24.04 24 GLY B C 1
ATOM 2068 O O . GLY B 1 33 ? 24.490 33.216 71.633 1.00 23.05 24 GLY B O 1
ATOM 2069 N N . HIS B 1 34 ? 23.170 32.023 73.041 1.00 23.47 25 HIS B N 1
ATOM 2070 C CA . HIS B 1 34 ? 23.049 33.116 74.015 1.00 23.44 25 HIS B CA 1
ATOM 2071 C C . HIS B 1 34 ? 24.389 33.590 74.571 1.00 21.92 25 HIS B C 1
ATOM 2072 O O . HIS B 1 34 ? 24.616 34.780 74.699 1.00 21.21 25 HIS B O 1
ATOM 2079 N N . THR B 1 35 ? 25.287 32.663 74.875 1.00 20.79 26 THR B N 1
ATOM 2080 C CA . THR B 1 35 ? 26.591 33.045 75.410 1.00 21.12 26 THR B CA 1
ATOM 2081 C C . THR B 1 35 ? 27.382 33.894 74.389 1.00 20.60 26 THR B C 1
ATOM 2082 O O . THR B 1 35 ? 27.924 34.967 74.706 1.00 19.81 26 THR B O 1
ATOM 2086 N N . ALA B 1 36 ? 27.437 33.403 73.160 1.00 20.82 27 ALA B N 1
ATOM 2087 C CA . ALA B 1 36 ? 28.174 34.097 72.091 1.00 20.93 27 ALA B CA 1
ATOM 2088 C C . ALA B 1 36 ? 27.606 35.502 71.850 1.00 20.52 27 ALA B C 1
ATOM 2089 O O . ALA B 1 36 ? 28.348 36.483 71.715 1.00 20.28 27 ALA B O 1
ATOM 2091 N N . LEU B 1 37 ? 26.286 35.604 71.822 1.00 20.60 28 LEU B N 1
ATOM 2092 C CA . LEU B 1 37 ? 25.635 36.899 71.597 1.00 21.23 28 LEU B CA 1
ATOM 2093 C C . LEU B 1 37 ? 25.872 37.912 72.721 1.00 20.95 28 LEU B C 1
ATOM 2094 O O . LEU B 1 37 ? 25.989 39.103 72.469 1.00 20.77 28 LEU B O 1
ATOM 2099 N N . ALA B 1 38 ? 25.942 37.423 73.958 1.00 20.97 29 ALA B N 1
ATOM 2100 C CA . ALA B 1 38 ? 26.225 38.264 75.120 1.00 20.56 29 ALA B CA 1
ATOM 2101 C C . ALA B 1 38 ? 27.647 38.830 75.103 1.00 20.78 29 ALA B C 1
ATOM 2102 O O . ALA B 1 38 ? 27.880 39.959 75.539 1.00 20.95 29 ALA B O 1
ATOM 2104 N N . PHE B 1 39 ? 28.604 38.049 74.593 1.00 20.16 30 PHE B N 1
ATOM 2105 C CA . PHE B 1 39 ? 29.982 38.504 74.500 1.00 19.80 30 PHE B CA 1
ATOM 2106 C C . PHE B 1 39 ? 30.188 39.480 73.349 1.00 19.89 30 PHE B C 1
ATOM 2107 O O . PHE B 1 39 ? 31.087 40.308 73.393 1.00 19.68 30 PHE B O 1
ATOM 2115 N N . SER B 1 40 ? 29.340 39.401 72.333 1.00 20.68 31 SER B N 1
ATOM 2116 C CA . SER B 1 40 ? 29.603 40.078 71.057 1.00 21.44 31 SER B CA 1
ATOM 2117 C C . SER B 1 40 ? 29.834 41.615 71.087 1.00 21.56 31 SER B C 1
ATOM 2118 O O . SER B 1 40 ? 30.694 42.106 70.350 1.00 21.25 31 SER B O 1
ATOM 2121 N N . PRO B 1 41 ? 29.132 42.368 71.961 1.00 22.00 32 PRO B N 1
ATOM 2122 C CA . PRO B 1 41 ? 29.469 43.805 72.043 1.00 22.30 32 PRO B CA 1
ATOM 2123 C C . PRO B 1 41 ? 30.873 44.106 72.609 1.00 22.68 32 PRO B C 1
ATOM 2124 O O . PRO B 1 41 ? 31.354 45.212 72.441 1.00 23.00 32 PRO B O 1
ATOM 2128 N N . TYR B 1 42 ? 31.536 43.125 73.240 1.00 22.90 33 TYR B N 1
ATOM 2129 C CA . TYR B 1 42 ? 32.769 43.362 73.997 1.00 22.88 33 TYR B CA 1
ATOM 2130 C C . TYR B 1 42 ? 34.053 42.946 73.301 1.00 22.76 33 TYR B C 1
ATOM 2131 O O . TYR B 1 42 ? 35.141 43.337 73.716 1.00 21.85 33 TYR B O 1
ATOM 2140 N N . VAL B 1 43 ? 33.923 42.144 72.253 1.00 22.56 34 VAL B N 1
ATOM 2141 C CA . VAL B 1 43 ? 35.069 41.506 71.638 1.00 22.55 34 VAL B CA 1
ATOM 2142 C C . VAL B 1 43 ? 34.983 41.667 70.141 1.00 23.11 34 VAL B C 1
ATOM 2143 O O . VAL B 1 43 ? 33.943 42.055 69.618 1.00 23.52 34 VAL B O 1
ATOM 2147 N N . GLN B 1 44 ? 36.068 41.315 69.459 1.00 23.95 35 GLN B N 1
ATOM 2148 C CA . GLN B 1 44 ? 36.144 41.397 68.007 1.00 24.51 35 GLN B CA 1
ATOM 2149 C C . GLN B 1 44 ? 35.240 40.390 67.313 1.00 24.42 35 GLN B C 1
ATOM 2150 O O . GLN B 1 44 ? 34.534 40.741 66.377 1.00 24.59 35 GLN B O 1
ATOM 2156 N N . GLU B 1 45 ? 35.272 39.139 67.773 1.00 24.07 36 GLU B N 1
ATOM 2157 C CA . GLU B 1 45 ? 34.571 38.047 67.103 1.00 23.99 36 GLU B CA 1
ATOM 2158 C C . GLU B 1 45 ? 34.247 36.936 68.110 1.00 22.64 36 GLU B C 1
ATOM 2159 O O . GLU B 1 45 ? 35.035 36.697 69.029 1.00 21.34 36 GLU B O 1
ATOM 2165 N N . CYS B 1 46 ? 33.101 36.282 67.916 1.00 21.68 37 CYS B N 1
ATOM 2166 C CA . CYS B 1 46 ? 32.737 35.060 68.622 1.00 21.94 37 CYS B CA 1
ATOM 2167 C C . CYS B 1 46 ? 32.374 33.956 67.638 1.00 20.45 37 CYS B C 1
ATOM 2168 O O . CYS B 1 46 ? 31.563 34.158 66.744 1.00 20.67 37 CYS B O 1
ATOM 2171 N N . ILE B 1 47 ? 32.947 32.783 67.855 1.00 18.46 38 ILE B N 1
ATOM 2172 C CA . ILE B 1 47 ? 32.625 31.586 67.114 1.00 17.77 38 ILE B CA 1
ATOM 2173 C C . ILE B 1 47 ? 32.061 30.590 68.096 1.00 16.66 38 ILE B C 1
ATOM 2174 O O . ILE B 1 47 ? 32.630 30.362 69.157 1.00 16.49 38 ILE B O 1
ATOM 2179 N N . GLY B 1 48 ? 30.941 30.003 67.741 1.00 16.43 39 GLY B N 1
ATOM 2180 C CA . GLY B 1 48 ? 30.313 28.971 68.547 1.00 16.90 39 GLY B CA 1
ATOM 2181 C C . GLY B 1 48 ? 30.392 27.659 67.796 1.00 17.11 39 GLY B C 1
ATOM 2182 O O . GLY B 1 48 ? 30.295 27.635 66.554 1.00 17.18 39 GLY B O 1
ATOM 2183 N N . VAL B 1 49 ? 30.599 26.582 68.542 1.00 16.54 40 VAL B N 1
ATOM 2184 C CA . VAL B 1 49 ? 30.450 25.229 68.019 1.00 17.19 40 VAL B CA 1
ATOM 2185 C C . VAL B 1 49 ? 29.386 24.475 68.784 1.00 17.38 40 VAL B C 1
ATOM 2186 O O . VAL B 1 49 ? 29.339 24.532 70.032 1.00 16.79 40 VAL B O 1
ATOM 2190 N N . ASP B 1 50 ? 28.515 23.781 68.043 1.00 17.92 41 ASP B N 1
ATOM 2191 C CA . ASP B 1 50 ? 27.558 22.867 68.659 1.00 18.79 41 ASP B CA 1
ATOM 2192 C C . ASP B 1 50 ? 27.522 21.558 67.896 1.00 19.50 41 ASP B C 1
ATOM 2193 O O . ASP B 1 50 ? 27.679 21.518 66.670 1.00 17.54 41 ASP B O 1
ATOM 2198 N N . ALA B 1 51 ? 27.325 20.480 68.644 1.00 20.14 42 ALA B N 1
ATOM 2199 C CA . ALA B 1 51 ? 27.291 19.152 68.071 1.00 21.45 42 ALA B CA 1
ATOM 2200 C C . ALA B 1 51 ? 26.073 18.909 67.151 1.00 21.76 42 ALA B C 1
ATOM 2201 O O . ALA B 1 51 ? 26.123 18.038 66.282 1.00 21.42 42 ALA B O 1
ATOM 2203 N N . THR B 1 52 ? 24.992 19.661 67.319 1.00 22.90 43 THR B N 1
ATOM 2204 C CA . THR B 1 52 ? 23.776 19.379 66.546 1.00 23.73 43 THR B CA 1
ATOM 2205 C C . THR B 1 52 ? 23.499 20.444 65.499 1.00 23.92 43 THR B C 1
ATOM 2206 O O . THR B 1 52 ? 23.458 21.619 65.809 1.00 23.51 43 THR B O 1
ATOM 2210 N N . LYS B 1 53 ? 23.289 19.991 64.264 1.00 24.44 44 LYS B N 1
ATOM 2211 C CA . LYS B 1 53 ? 22.945 20.840 63.140 1.00 25.12 44 LYS B CA 1
ATOM 2212 C C . LYS B 1 53 ? 21.783 21.753 63.465 1.00 25.31 44 LYS B C 1
ATOM 2213 O O . LYS B 1 53 ? 21.799 22.940 63.138 1.00 24.47 44 LYS B O 1
ATOM 2219 N N . GLU B 1 54 ? 20.759 21.201 64.102 1.00 25.88 45 GLU B N 1
ATOM 2220 C CA . GLU B 1 54 ? 19.575 21.989 64.458 1.00 27.02 45 GLU B CA 1
ATOM 2221 C C . GLU B 1 54 ? 19.918 23.237 65.304 1.00 26.69 45 GLU B C 1
ATOM 2222 O O . GLU B 1 54 ? 19.452 24.342 65.020 1.00 26.91 45 GLU B O 1
ATOM 2236 N N . VAL B 1 56 ? 22.904 24.687 65.557 1.00 23.94 47 VAL B N 1
ATOM 2237 C CA . VAL B 1 56 ? 23.694 25.590 64.715 1.00 24.17 47 VAL B CA 1
ATOM 2238 C C . VAL B 1 56 ? 22.769 26.491 63.883 1.00 23.54 47 VAL B C 1
ATOM 2239 O O . VAL B 1 56 ? 23.010 27.676 63.783 1.00 23.20 47 VAL B O 1
ATOM 2243 N N . GLU B 1 57 ? 21.712 25.925 63.300 1.00 23.64 48 GLU B N 1
ATOM 2244 C CA . GLU B 1 57 ? 20.760 26.706 62.502 1.00 24.51 48 GLU B CA 1
ATOM 2245 C C . GLU B 1 57 ? 19.966 27.713 63.349 1.00 24.33 48 GLU B C 1
ATOM 2246 O O . GLU B 1 57 ? 19.824 28.885 62.990 1.00 23.79 48 GLU B O 1
ATOM 2252 N N . VAL B 1 58 ? 19.492 27.262 64.504 1.00 24.89 49 VAL B N 1
ATOM 2253 C CA . VAL B 1 58 ? 18.746 28.129 65.424 1.00 24.97 49 VAL B CA 1
ATOM 2254 C C . VAL B 1 58 ? 19.587 29.316 65.863 1.00 24.75 49 VAL B C 1
ATOM 2255 O O . VAL B 1 58 ? 19.134 30.467 65.811 1.00 24.30 49 VAL B O 1
ATOM 2259 N N . ALA B 1 59 ? 20.811 29.035 66.292 1.00 24.61 50 ALA B N 1
ATOM 2260 C CA . ALA B 1 59 ? 21.719 30.084 66.760 1.00 24.86 50 ALA B CA 1
ATOM 2261 C C . ALA B 1 59 ? 22.049 31.078 65.635 1.00 25.09 50 ALA B C 1
ATOM 2262 O O . ALA B 1 59 ? 22.076 32.287 65.853 1.00 24.36 50 ALA B O 1
ATOM 2264 N N . SER B 1 60 ? 22.298 30.560 64.437 1.00 25.61 51 SER B N 1
ATOM 2265 C CA . SER B 1 60 ? 22.593 31.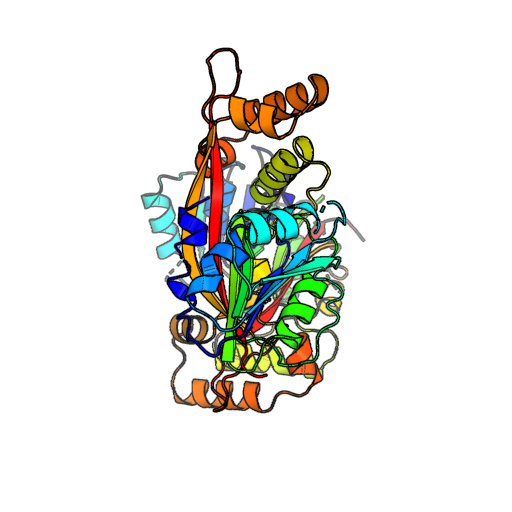395 63.284 1.00 26.82 51 SER B CA 1
ATOM 2266 C C . SER B 1 60 ? 21.461 32.385 62.956 1.00 27.66 51 SER B C 1
ATOM 2267 O O . SER B 1 60 ? 21.718 33.547 62.676 1.00 26.74 51 SER B O 1
ATOM 2270 N N . SER B 1 61 ? 20.219 31.918 63.001 1.00 29.46 52 SER B N 1
ATOM 2271 C CA . SER B 1 61 ? 19.062 32.782 62.732 1.00 31.23 52 SER B CA 1
ATOM 2272 C C . SER B 1 61 ? 18.824 33.761 63.887 1.00 32.15 52 SER B C 1
ATOM 2273 O O . SER B 1 61 ? 18.499 34.920 63.669 1.00 32.62 52 SER B O 1
ATOM 2276 N N . PHE B 1 62 ? 19.031 33.300 65.113 1.00 33.96 53 PHE B N 1
ATOM 2277 C CA . PHE B 1 62 ? 19.029 34.176 66.294 1.00 34.85 53 PHE B CA 1
ATOM 2278 C C . PHE B 1 62 ? 19.975 35.372 66.100 1.00 35.31 53 PHE B C 1
ATOM 2279 O O . PHE B 1 62 ? 19.599 36.513 66.378 1.00 35.37 53 PHE B O 1
ATOM 2287 N N . ALA B 1 63 ? 21.191 35.115 65.621 1.00 34.94 54 ALA B N 1
ATOM 2288 C CA . ALA B 1 63 ? 22.149 36.195 65.353 1.00 35.74 54 ALA B CA 1
ATOM 2289 C C . ALA B 1 63 ? 21.670 37.159 64.264 1.00 35.97 54 ALA B C 1
ATOM 2290 O O . ALA B 1 63 ? 21.870 38.361 64.394 1.00 34.96 54 ALA B O 1
ATOM 2292 N N . GLN B 1 64 ? 21.052 36.624 63.204 1.00 37.19 55 GLN B N 1
ATOM 2293 C CA . GLN B 1 64 ? 20.470 37.439 62.104 1.00 38.50 55 GLN B CA 1
ATOM 2294 C C . GLN B 1 64 ? 19.401 38.383 62.631 1.00 38.75 55 GLN B C 1
ATOM 2295 O O . GLN B 1 64 ? 19.486 39.590 62.490 1.00 38.63 55 GLN B O 1
ATOM 2301 N N . GLU B 1 65 ? 18.398 37.777 63.239 1.00 39.45 56 GLU B N 1
ATOM 2302 C CA . GLU B 1 65 ? 17.317 38.451 63.938 1.00 40.35 56 GLU B CA 1
ATOM 2303 C C . GLU B 1 65 ? 17.773 39.598 64.859 1.00 40.02 56 GLU B C 1
ATOM 2304 O O . GLU B 1 65 ? 17.096 40.627 64.959 1.00 40.61 56 GLU B O 1
ATOM 2310 N N . LYS B 1 66 ? 18.907 39.425 65.533 1.00 39.24 57 LYS B N 1
ATOM 2311 C CA . LYS B 1 66 ? 19.432 40.466 66.433 1.00 38.46 57 LYS B CA 1
ATOM 2312 C C . LYS B 1 66 ? 20.361 41.442 65.713 1.00 37.43 57 LYS B C 1
ATOM 2313 O O . LYS B 1 66 ? 20.819 42.399 66.313 1.00 37.49 57 LYS B O 1
ATOM 2319 N N . GLY B 1 67 ? 20.635 41.201 64.435 1.00 36.09 58 GLY B N 1
ATOM 2320 C CA . GLY B 1 67 ? 21.515 42.070 63.658 1.00 35.54 58 GLY B CA 1
ATOM 2321 C C . GLY B 1 67 ? 23.000 42.027 63.982 1.00 34.78 58 GLY B C 1
ATOM 2322 O O . GLY B 1 67 ? 23.758 42.885 63.511 1.00 34.74 58 GLY B O 1
ATOM 2323 N N . VAL B 1 68 ? 23.450 41.029 64.748 1.00 33.94 59 VAL B N 1
ATOM 2324 C CA . VAL B 1 68 ? 24.877 40.964 65.128 1.00 32.92 59 VAL B CA 1
ATOM 2325 C C . VAL B 1 68 ? 25.713 40.355 64.000 1.00 31.74 59 VAL B C 1
ATOM 2326 O O . VAL B 1 68 ? 25.370 39.301 63.476 1.00 32.09 59 VAL B O 1
ATOM 2330 N N . GLU B 1 69 ? 26.801 41.031 63.637 1.00 30.24 60 GLU B N 1
ATOM 2331 C CA . GLU B 1 69 ? 27.624 40.653 62.485 1.00 29.49 60 GLU B CA 1
ATOM 2332 C C . GLU B 1 69 ? 28.954 40.002 62.849 1.00 27.79 60 GLU B C 1
ATOM 2333 O O . GLU B 1 69 ? 29.670 39.534 61.966 1.00 27.19 60 GLU B O 1
ATOM 2339 N N . ASN B 1 70 ? 29.281 39.956 64.136 1.00 25.55 61 ASN B N 1
ATOM 2340 C CA . ASN B 1 70 ? 30.588 39.465 64.552 1.00 24.21 61 ASN B CA 1
ATOM 2341 C C . ASN B 1 70 ? 30.515 38.117 65.290 1.00 22.91 61 ASN B C 1
ATOM 2342 O O . ASN B 1 70 ? 31.398 37.804 66.083 1.00 20.93 61 ASN B O 1
ATOM 2347 N N . VAL B 1 71 ? 29.461 37.343 65.025 1.00 21.97 62 VAL B N 1
ATOM 2348 C CA . VAL B 1 71 ? 29.250 36.041 65.663 1.00 22.26 62 VAL B CA 1
ATOM 2349 C C . VAL B 1 71 ? 28.876 35.033 64.589 1.00 21.95 62 VAL B C 1
ATOM 2350 O O . VAL B 1 71 ? 28.061 35.330 63.729 1.00 22.23 62 VAL B O 1
ATOM 2354 N N . ARG B 1 72 ? 29.476 33.846 64.625 1.00 21.50 63 ARG B N 1
ATOM 2355 C CA . ARG B 1 72 ? 29.181 32.796 63.647 1.00 21.64 63 ARG B CA 1
ATOM 2356 C C . ARG B 1 72 ? 29.177 31.437 64.334 1.00 18.89 63 ARG B C 1
ATOM 2357 O O . ARG B 1 72 ? 29.931 31.198 65.283 1.00 17.23 63 ARG B O 1
ATOM 2365 N N . PHE B 1 73 ? 28.332 30.545 63.841 1.00 17.35 64 PHE B N 1
ATOM 2366 C CA . PHE B 1 73 ? 28.158 29.234 64.440 1.00 16.66 64 PHE B CA 1
ATOM 2367 C C . PHE B 1 73 ? 28.496 28.140 63.453 1.00 16.07 64 PHE B C 1
ATOM 2368 O O . PHE B 1 73 ? 28.262 28.279 62.248 1.00 16.02 64 PHE B O 1
ATOM 2376 N N . GLN B 1 74 ? 29.070 27.056 63.960 1.00 15.19 65 GLN B N 1
ATOM 2377 C CA . GLN B 1 74 ? 29.316 25.886 63.125 1.00 15.05 65 GLN B CA 1
ATOM 2378 C C . GLN B 1 74 ? 29.134 24.608 63.931 1.00 15.72 65 GLN B C 1
ATOM 2379 O O . GLN B 1 74 ? 29.165 24.634 65.162 1.00 14.77 65 GLN B O 1
ATOM 2385 N N . GLN B 1 75 ? 28.908 23.500 63.228 1.00 16.23 66 GLN B N 1
ATOM 2386 C CA . GLN B 1 75 ? 28.766 22.206 63.873 1.00 16.81 66 GLN B CA 1
ATOM 2387 C C . GLN B 1 75 ? 30.153 21.642 64.196 1.00 17.32 66 GLN B C 1
ATOM 2388 O O . GLN B 1 75 ? 31.080 21.688 63.364 1.00 16.25 66 GLN B O 1
ATOM 2394 N N . GLY B 1 76 ? 30.302 21.132 65.410 1.00 17.26 67 GLY B N 1
ATOM 2395 C CA . GLY B 1 76 ? 31.526 20.440 65.783 1.00 17.93 67 GLY B CA 1
ATOM 2396 C C . GLY B 1 76 ? 31.445 19.974 67.212 1.00 18.83 67 GLY B C 1
ATOM 2397 O O . GLY B 1 76 ? 30.503 20.328 67.932 1.00 17.92 67 GLY B O 1
ATOM 2398 N N . THR B 1 77 ? 32.431 19.168 67.608 1.00 20.31 68 THR B N 1
ATOM 2399 C CA . THR B 1 77 ? 32.535 18.669 68.976 1.00 21.18 68 THR B CA 1
ATOM 2400 C C . THR B 1 77 ? 33.746 19.266 69.654 1.00 20.70 68 THR B C 1
ATOM 2401 O O . THR B 1 77 ? 34.745 19.612 69.013 1.00 19.94 68 THR B O 1
ATOM 2405 N N . ALA B 1 78 ? 33.639 19.383 70.973 1.00 20.37 69 ALA B N 1
ATOM 2406 C CA . ALA B 1 78 ? 34.733 19.843 71.795 1.00 20.20 69 ALA B CA 1
ATOM 2407 C C . ALA B 1 78 ? 35.922 18.880 71.694 1.00 19.65 69 ALA B C 1
ATOM 2408 O O . ALA B 1 78 ? 37.060 19.284 71.865 1.00 18.99 69 ALA B O 1
ATOM 2410 N N . GLU B 1 79 ? 35.644 17.606 71.419 1.00 19.49 70 GLU B N 1
ATOM 2411 C CA . GLU B 1 79 ? 36.685 16.584 71.347 1.00 19.82 70 GLU B CA 1
ATOM 2412 C C . GLU B 1 79 ? 37.557 16.712 70.108 1.00 19.70 70 GLU B C 1
ATOM 2413 O O . GLU B 1 79 ? 38.635 16.142 70.084 1.00 20.01 70 GLU B O 1
ATOM 2419 N N . SER B 1 80 ? 37.110 17.441 69.084 1.00 19.46 71 SER B N 1
ATOM 2420 C CA . SER B 1 80 ? 37.939 17.648 67.882 1.00 19.30 71 SER B CA 1
ATOM 2421 C C . SER B 1 80 ? 37.633 19.020 67.319 1.00 18.40 71 SER B C 1
ATOM 2422 O O . SER B 1 80 ? 36.700 19.181 66.550 1.00 18.77 71 SER B O 1
ATOM 2425 N N . LEU B 1 81 ? 38.387 20.021 67.754 1.00 16.98 72 LEU B N 1
ATOM 2426 C CA . LEU B 1 81 ? 38.215 21.391 67.272 1.00 16.39 72 LEU B CA 1
ATOM 2427 C C . LEU B 1 81 ? 39.082 21.619 66.019 1.00 15.80 72 LEU B C 1
ATOM 2428 O O . LEU B 1 81 ? 40.250 21.229 66.000 1.00 15.78 72 LEU B O 1
ATOM 2433 N N . PRO B 1 82 ? 38.518 22.221 64.955 1.00 15.23 73 PRO B N 1
ATOM 2434 C CA . PRO B 1 82 ? 39.307 22.377 63.726 1.00 15.32 73 PRO B CA 1
ATOM 2435 C C . PRO B 1 82 ? 40.274 23.573 63.735 1.00 14.63 73 PRO B C 1
ATOM 2436 O O . PRO B 1 82 ? 41.013 23.779 62.773 1.00 14.11 73 PRO B O 1
ATOM 2440 N N . PHE B 1 83 ? 40.288 24.352 64.814 1.00 14.69 74 PHE B N 1
ATOM 2441 C CA . PHE B 1 83 ? 41.002 25.622 64.807 1.00 14.65 74 PHE B CA 1
ATOM 2442 C C . PHE B 1 83 ? 42.491 25.418 65.038 1.00 14.30 74 PHE B C 1
ATOM 2443 O O . PHE B 1 83 ? 42.874 24.430 65.606 1.00 13.10 74 PHE B O 1
ATOM 2451 N N . PRO B 1 84 ? 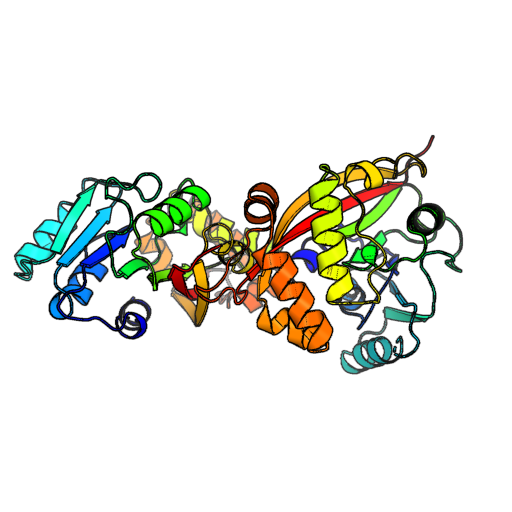43.327 26.380 64.586 1.00 14.94 75 PRO B N 1
ATOM 2452 C CA . PRO B 1 84 ? 44.756 26.335 64.822 1.00 15.47 75 PRO B CA 1
ATOM 2453 C C . PRO B 1 84 ? 45.100 26.403 66.313 1.00 15.66 75 PRO B C 1
ATOM 2454 O O . PRO B 1 84 ? 44.324 26.939 67.108 1.00 15.17 75 PRO B O 1
ATOM 2458 N N . ASP B 1 85 ? 46.271 25.896 66.663 1.00 16.46 76 ASP B N 1
ATOM 2459 C CA . ASP B 1 85 ? 46.841 26.061 68.001 1.00 17.08 76 ASP B CA 1
ATOM 2460 C C . ASP B 1 85 ? 46.856 27.548 68.377 1.00 17.18 76 ASP B C 1
ATOM 2461 O O . ASP B 1 85 ? 47.087 28.400 67.522 1.00 17.92 76 ASP B O 1
ATOM 2466 N N . ASP B 1 86 ? 46.619 27.864 69.642 1.00 17.19 77 ASP B N 1
ATOM 2467 C CA . ASP B 1 86 ? 46.805 29.230 70.140 1.00 17.33 77 ASP B CA 1
ATOM 2468 C C . ASP B 1 86 ? 46.039 30.282 69.335 1.00 17.24 77 ASP B C 1
ATOM 2469 O O . ASP B 1 86 ? 46.607 31.292 68.924 1.00 17.63 77 ASP B O 1
ATOM 2474 N N . SER B 1 87 ? 44.755 30.055 69.097 1.00 16.82 78 SER B N 1
ATOM 2475 C CA . SER B 1 87 ? 43.998 30.968 68.260 1.00 16.95 78 SER B CA 1
ATOM 2476 C C . SER B 1 87 ? 42.913 31.768 68.970 1.00 16.32 78 SER B C 1
ATOM 2477 O O . SER B 1 87 ? 42.376 32.678 68.388 1.00 16.87 78 SER B O 1
ATOM 2480 N N . PHE B 1 88 ? 42.600 31.451 70.222 1.00 15.35 79 PHE B N 1
ATOM 2481 C CA . PHE B 1 88 ? 41.562 32.165 70.941 1.00 14.82 79 PHE B CA 1
ATOM 2482 C C . PHE B 1 88 ? 42.081 32.756 72.244 1.00 14.07 79 PHE B C 1
ATOM 2483 O O . PHE B 1 88 ? 42.859 32.132 72.965 1.00 13.38 79 PHE B O 1
ATOM 2491 N N . ASP B 1 89 ? 41.642 33.981 72.520 1.00 14.26 80 ASP B N 1
ATOM 2492 C CA . ASP B 1 89 ? 41.946 34.688 73.769 1.00 14.05 80 ASP B CA 1
ATOM 2493 C C . ASP B 1 89 ? 41.094 34.149 74.914 1.00 13.87 80 ASP B C 1
ATOM 2494 O O . ASP B 1 89 ? 41.537 34.088 76.054 1.00 14.59 80 ASP B O 1
ATOM 2499 N N . ILE B 1 90 ? 39.864 33.782 74.597 1.00 13.86 81 ILE B N 1
ATOM 2500 C CA . ILE B 1 90 ? 38.898 33.355 75.580 1.00 14.37 81 ILE B CA 1
ATOM 2501 C C . ILE B 1 90 ? 38.135 32.172 74.987 1.00 13.56 81 ILE B C 1
ATOM 2502 O O . ILE B 1 90 ? 37.712 32.211 73.828 1.00 13.88 81 ILE B O 1
ATOM 2507 N N . ILE B 1 91 ? 37.940 31.148 75.797 1.00 12.39 82 ILE B N 1
ATOM 2508 C CA . ILE B 1 91 ? 37.093 30.036 75.442 1.00 12.26 82 ILE B CA 1
ATOM 2509 C C . ILE B 1 91 ? 36.072 29.881 76.553 1.00 12.62 82 ILE B C 1
ATOM 2510 O O . ILE B 1 91 ? 36.419 29.860 77.723 1.00 12.35 82 ILE B O 1
ATOM 2515 N N . THR B 1 92 ? 34.812 29.781 76.168 1.00 13.21 83 THR B N 1
ATOM 2516 C CA . THR B 1 92 ? 33.726 29.671 77.112 1.00 14.68 83 THR B CA 1
ATOM 2517 C C . THR B 1 92 ? 33.002 28.357 76.932 1.00 14.68 83 THR B C 1
ATOM 2518 O O . THR B 1 92 ? 32.809 27.864 75.807 1.00 13.72 83 THR B O 1
ATOM 2522 N N . CYS B 1 93 ? 32.533 27.822 78.050 1.00 15.27 84 CYS B N 1
ATOM 2523 C CA . CYS B 1 93 ? 31.747 26.602 78.031 1.00 15.66 84 CYS B CA 1
ATOM 2524 C C . CYS B 1 93 ? 30.755 26.657 79.190 1.00 15.34 84 CYS B C 1
ATOM 2525 O O . CYS B 1 93 ? 31.152 26.581 80.355 1.00 15.10 84 CYS B O 1
ATOM 2528 N N . ARG B 1 94 ? 29.482 26.842 78.863 1.00 15.06 85 ARG B N 1
ATOM 2529 C CA . ARG B 1 94 ? 28.449 27.089 79.856 1.00 15.23 85 ARG B CA 1
ATOM 2530 C C . ARG B 1 94 ? 27.398 25.995 79.880 1.00 14.28 85 ARG B C 1
ATOM 2531 O O . ARG B 1 94 ? 26.611 25.839 78.943 1.00 13.92 85 ARG B O 1
ATOM 2539 N N . TYR B 1 95 ? 27.413 25.221 80.957 1.00 13.12 86 TYR B N 1
ATOM 2540 C CA . TYR B 1 95 ? 26.474 24.131 81.148 1.00 13.67 86 TYR B CA 1
ATOM 2541 C C . TYR B 1 95 ? 26.450 23.173 79.964 1.00 13.81 86 TYR B C 1
ATOM 2542 O O . TYR B 1 95 ? 25.397 22.694 79.565 1.00 14.99 86 TYR B O 1
ATOM 2551 N N . ALA B 1 96 ? 27.615 22.898 79.394 1.00 13.62 87 ALA B N 1
ATOM 2552 C CA . ALA B 1 96 ? 27.707 22.034 78.227 1.00 13.08 87 ALA B CA 1
ATOM 2553 C C . ALA B 1 96 ? 28.590 20.830 78.496 1.00 12.82 87 ALA B C 1
ATOM 2554 O O . ALA B 1 96 ? 28.397 19.772 77.886 1.00 12.93 87 ALA B O 1
ATOM 2556 N N . ALA B 1 97 ? 29.533 20.967 79.427 1.00 12.40 88 ALA B N 1
ATOM 2557 C CA . ALA B 1 97 ? 30.544 19.930 79.621 1.00 12.73 88 ALA B CA 1
ATOM 2558 C C . ALA B 1 97 ? 29.937 18.600 80.044 1.00 13.00 88 ALA B C 1
ATOM 2559 O O . ALA B 1 97 ? 30.436 17.553 79.664 1.00 12.87 88 ALA B O 1
ATOM 2561 N N . HIS B 1 98 ? 28.841 18.629 80.796 1.00 13.04 89 HIS B N 1
ATOM 2562 C CA . HIS B 1 98 ? 28.230 17.377 81.238 1.00 14.23 89 HIS B CA 1
ATOM 2563 C C . HIS B 1 98 ? 27.629 16.542 80.102 1.00 14.27 89 HIS B C 1
ATOM 2564 O O . HIS B 1 98 ? 27.259 15.398 80.343 1.00 14.52 89 HIS B O 1
ATOM 2571 N N . HIS B 1 99 ? 27.570 17.086 78.878 1.00 15.44 90 HIS B N 1
ATOM 2572 C CA . HIS B 1 99 ? 27.143 16.335 77.681 1.00 16.80 90 HIS B CA 1
ATOM 2573 C C . HIS B 1 99 ? 28.298 15.910 76.769 1.00 17.45 90 HIS B C 1
ATOM 2574 O O . HIS B 1 99 ? 28.040 15.335 75.705 1.00 17.73 90 HIS B O 1
ATOM 2581 N N . PHE B 1 100 ? 29.540 16.224 77.132 1.00 17.42 91 PHE B N 1
ATOM 2582 C CA . PHE B 1 100 ? 30.687 15.853 76.326 1.00 17.97 91 PHE B CA 1
ATOM 2583 C C . PHE B 1 100 ? 30.870 14.342 76.425 1.00 18.04 91 PHE B C 1
ATOM 2584 O O . PHE B 1 100 ? 30.777 13.790 77.515 1.00 17.12 91 PHE B O 1
ATOM 2592 N N . SER B 1 101 ? 31.109 13.678 75.296 1.00 18.69 92 SER B N 1
ATOM 2593 C CA . SER B 1 101 ? 31.352 12.230 75.310 1.00 19.75 92 SER B CA 1
ATOM 2594 C C . SER B 1 101 ? 32.694 11.893 75.988 1.00 19.90 92 SER B C 1
ATOM 2595 O O . SER B 1 101 ? 32.821 10.855 76.642 1.00 21.21 92 SER B O 1
ATOM 2598 N N . ASP B 1 102 ? 33.679 12.781 75.867 1.00 19.47 93 ASP B N 1
ATOM 2599 C CA . ASP B 1 102 ? 35.009 12.543 76.433 1.00 18.92 93 ASP B CA 1
ATOM 2600 C C . ASP B 1 102 ? 35.604 13.855 76.939 1.00 18.01 93 ASP B C 1
ATOM 2601 O O . ASP B 1 102 ? 36.292 14.554 76.202 1.00 16.54 93 ASP B O 1
ATOM 2606 N N . VAL B 1 103 ? 35.325 14.201 78.194 1.00 17.67 94 VAL B N 1
ATOM 2607 C CA . VAL B 1 103 ? 35.711 15.531 78.711 1.00 17.93 94 VAL B CA 1
ATOM 2608 C C . VAL B 1 103 ? 37.227 15.667 78.737 1.00 16.90 94 VAL B C 1
ATOM 2609 O O . VAL B 1 103 ? 37.735 16.751 78.537 1.00 15.07 94 VAL B O 1
ATOM 2613 N N . ARG B 1 104 ? 37.953 14.577 78.981 1.00 16.77 95 ARG B N 1
ATOM 2614 C CA . ARG B 1 104 ? 39.406 14.669 79.045 1.00 18.57 95 ARG B CA 1
ATOM 2615 C C . ARG B 1 104 ? 39.972 15.152 77.712 1.00 16.80 95 ARG B C 1
ATOM 2616 O O . ARG B 1 104 ? 40.858 16.001 77.664 1.00 15.70 95 ARG B O 1
ATOM 2624 N N . LYS B 1 105 ? 39.431 14.605 76.636 1.00 16.53 96 LYS B N 1
ATOM 2625 C CA . LYS B 1 105 ? 39.837 14.971 75.292 1.00 15.90 96 LYS B CA 1
ATOM 2626 C C . LYS B 1 105 ? 39.404 16.403 74.992 1.00 15.06 96 LYS B C 1
ATOM 2627 O O . LYS B 1 105 ? 40.166 17.159 74.392 1.00 14.57 96 LYS B O 1
ATOM 2633 N N . ALA B 1 106 ? 38.207 16.779 75.442 1.00 14.39 97 ALA B N 1
ATOM 2634 C CA . ALA B 1 106 ? 37.709 18.170 75.283 1.00 14.23 97 ALA B CA 1
ATOM 2635 C C . ALA B 1 106 ? 38.645 19.175 75.944 1.00 13.89 97 ALA B C 1
ATOM 2636 O O . ALA B 1 106 ? 38.963 20.208 75.359 1.00 13.39 97 ALA B O 1
ATOM 2638 N N . VAL B 1 107 ? 39.094 18.872 77.161 1.00 12.98 98 VAL B N 1
ATOM 2639 C CA . VAL B 1 107 ? 40.010 19.777 77.868 1.00 13.13 98 VAL B CA 1
ATOM 2640 C C . VAL B 1 107 ? 41.342 19.894 77.130 1.00 13.13 98 VAL B C 1
ATOM 2641 O O . VAL B 1 107 ? 41.925 20.983 77.033 1.00 11.73 98 VAL B O 1
ATOM 2645 N N . ARG B 1 108 ? 41.834 18.774 76.602 1.00 14.21 99 ARG B N 1
ATOM 2646 C CA . ARG B 1 108 ? 43.074 18.774 75.844 1.00 14.79 99 ARG B CA 1
ATOM 2647 C C . ARG B 1 108 ? 42.948 19.704 74.624 1.00 13.88 99 ARG B C 1
ATOM 2648 O O . ARG B 1 108 ? 43.813 20.520 74.386 1.00 13.43 99 ARG B O 1
ATOM 2656 N N . GLU B 1 109 ? 41.846 19.608 73.892 1.00 13.88 100 GLU B N 1
ATOM 2657 C CA . GLU B 1 109 ? 41.591 20.478 72.738 1.00 14.35 100 GLU B CA 1
ATOM 2658 C C . GLU B 1 109 ? 41.424 21.955 73.091 1.00 14.19 100 GLU B C 1
ATOM 2659 O O . GLU B 1 109 ? 41.935 22.826 72.391 1.00 13.04 100 GLU B O 1
ATOM 2665 N N . VAL B 1 110 ? 40.692 22.239 74.172 1.00 14.03 101 VAL B N 1
ATOM 2666 C CA . VAL B 1 110 ? 40.569 23.618 74.654 1.00 14.09 101 VAL B CA 1
ATOM 2667 C C . VAL B 1 110 ? 41.953 24.199 74.936 1.00 13.93 101 VAL B C 1
ATOM 2668 O O . VAL B 1 110 ? 42.274 25.301 74.493 1.00 14.46 101 VAL B O 1
ATOM 2672 N N . ALA B 1 111 ? 42.785 23.449 75.657 1.00 13.85 102 ALA B N 1
ATOM 2673 C CA . ALA B 1 111 ? 44.140 23.892 75.959 1.00 13.98 102 ALA B CA 1
ATOM 2674 C C . ALA B 1 111 ? 44.979 24.202 74.698 1.00 14.10 102 ALA B C 1
ATOM 2675 O O . ALA B 1 111 ? 45.728 25.176 74.672 1.00 14.36 102 ALA B O 1
ATOM 2677 N N . ARG B 1 112 ? 44.845 23.373 73.665 1.00 13.80 103 ARG B N 1
ATOM 2678 C CA . ARG B 1 112 ? 45.595 23.552 72.417 1.00 13.82 103 ARG B CA 1
ATOM 2679 C C . ARG B 1 112 ? 45.238 24.840 71.679 1.00 13.17 103 ARG B C 1
ATOM 2680 O O . ARG B 1 112 ? 46.115 25.577 71.259 1.00 12.79 103 ARG B O 1
ATOM 2688 N N . VAL B 1 113 ? 43.946 25.104 71.527 1.00 14.15 104 VAL B N 1
ATOM 2689 C CA . VAL B 1 113 ? 43.476 26.232 70.732 1.00 14.06 104 VAL B CA 1
ATOM 2690 C C . VAL B 1 113 ? 43.484 27.539 71.519 1.00 14.29 104 VAL B C 1
ATOM 2691 O O . VAL B 1 113 ? 43.446 28.617 70.931 1.00 13.26 104 VAL B O 1
ATOM 2695 N N . LEU B 1 114 ? 43.592 27.444 72.840 1.00 14.44 105 LEU B N 1
ATOM 2696 C CA . LEU B 1 114 ? 43.689 28.606 73.690 1.00 14.95 105 LEU B CA 1
ATOM 2697 C C . LEU B 1 114 ? 45.087 29.201 73.542 1.00 15.75 105 LEU B C 1
ATOM 2698 O O . LEU B 1 114 ? 46.078 28.470 73.519 1.00 16.06 105 LEU B O 1
ATOM 2703 N N . LYS B 1 115 ? 45.159 30.524 73.417 1.00 16.15 106 LYS B N 1
ATOM 2704 C CA . LYS B 1 115 ? 46.431 31.249 73.396 1.00 17.27 106 LYS B CA 1
ATOM 2705 C C . LYS B 1 115 ? 47.155 31.133 74.726 1.00 16.92 106 LYS B C 1
ATOM 2706 O O . LYS B 1 115 ? 46.521 31.001 75.770 1.00 15.60 106 LYS B O 1
ATOM 2712 N N . GLN B 1 116 ? 48.481 31.190 74.693 1.00 17.82 107 GLN B N 1
ATOM 2713 C CA . GLN B 1 116 ? 49.252 31.296 75.924 1.00 19.09 107 GLN B CA 1
ATOM 2714 C C . GLN B 1 116 ? 48.714 32.433 76.771 1.00 18.86 107 GLN B C 1
ATOM 2715 O O . GLN B 1 116 ? 48.516 33.525 76.279 1.00 18.20 107 GLN B O 1
ATOM 2721 N N . ASP B 1 117 ? 48.474 32.149 78.054 1.00 19.23 108 ASP B N 1
ATOM 2722 C CA . ASP B 1 117 ? 47.902 33.112 78.995 1.00 19.06 108 ASP B CA 1
ATOM 2723 C C . ASP B 1 117 ? 46.468 33.516 78.675 1.00 18.46 108 ASP B C 1
ATOM 2724 O O . ASP B 1 117 ? 45.955 34.464 79.251 1.00 18.24 108 ASP B O 1
ATOM 2729 N N . GLY B 1 118 ? 45.812 32.775 77.782 1.00 17.75 109 GLY B N 1
ATOM 2730 C CA . GLY B 1 118 ? 44.381 32.911 77.547 1.00 16.79 109 GLY B CA 1
ATOM 2731 C C . GLY B 1 118 ? 43.561 32.308 78.680 1.00 15.91 109 GLY B C 1
ATOM 2732 O O . GLY B 1 118 ? 44.081 31.567 79.502 1.00 14.08 109 GLY B O 1
ATOM 2733 N N . ARG B 1 119 ? 42.264 32.625 78.683 1.00 15.76 110 ARG B N 1
ATOM 2734 C CA . ARG B 1 119 ? 41.329 32.246 79.730 1.00 16.33 110 ARG B CA 1
ATOM 2735 C C . ARG B 1 119 ? 40.312 31.246 79.208 1.00 13.77 110 ARG B C 1
ATOM 2736 O O . ARG B 1 119 ? 39.667 31.486 78.200 1.00 14.18 110 ARG B O 1
ATOM 2744 N N . PHE B 1 120 ? 40.120 30.165 79.931 1.00 12.10 111 PHE B N 1
ATOM 2745 C CA . PHE B 1 120 ? 39.016 29.235 79.708 1.00 11.71 111 PHE B CA 1
ATOM 2746 C C . PHE B 1 120 ? 38.032 29.524 80.841 1.00 11.67 111 PHE B C 1
ATOM 2747 O O . PHE B 1 120 ? 38.404 29.435 82.028 1.00 11.86 111 PHE B O 1
ATOM 2755 N N . LEU B 1 121 ? 36.807 29.895 80.478 1.00 10.94 112 LEU B N 1
ATOM 2756 C CA . LEU B 1 121 ? 35.739 30.089 81.452 1.00 11.41 112 LEU B CA 1
ATOM 2757 C C . LEU B 1 121 ? 34.720 28.959 81.368 1.00 10.93 112 LEU B C 1
ATOM 2758 O O . LEU B 1 121 ? 34.042 28.764 80.346 1.00 11.19 112 LEU B O 1
ATOM 2763 N N . LEU B 1 122 ? 34.650 28.216 82.452 1.00 9.50 113 LEU B N 1
ATOM 2764 C CA . LEU B 1 122 ? 33.858 27.020 82.535 1.00 9.88 113 LEU B CA 1
ATOM 2765 C C . LEU B 1 122 ? 32.772 27.167 83.598 1.00 8.70 113 LEU B C 1
ATOM 2766 O O . LEU B 1 122 ? 33.081 27.330 84.794 1.00 8.12 113 LEU B O 1
ATOM 2771 N N . VAL B 1 123 ? 31.520 27.122 83.159 1.00 8.36 114 VAL B N 1
ATOM 2772 C CA . VAL B 1 123 ? 30.389 27.035 84.061 1.00 8.84 114 VAL B CA 1
ATOM 2773 C C . VAL B 1 123 ? 29.729 25.686 83.897 1.00 8.79 114 VAL B C 1
ATOM 2774 O O . VAL B 1 123 ? 29.410 25.273 82.782 1.00 8.83 114 VAL B O 1
ATOM 2778 N N . ASP B 1 124 ? 29.554 24.975 84.997 1.00 8.61 115 ASP B N 1
ATOM 2779 C CA . ASP B 1 124 ? 28.708 23.793 84.981 1.00 9.83 115 ASP B CA 1
ATOM 2780 C C . ASP B 1 124 ? 28.257 23.450 86.391 1.00 10.06 115 ASP B C 1
ATOM 2781 O O . ASP B 1 124 ? 28.769 23.998 87.371 1.00 9.57 115 ASP B O 1
ATOM 2786 N N . HIS B 1 125 ? 27.300 22.545 86.496 1.00 10.77 116 HIS B N 1
ATOM 2787 C CA . HIS B 1 125 ? 27.047 21.926 87.778 1.00 12.12 116 HIS B CA 1
ATOM 2788 C C . HIS B 1 125 ? 28.012 20.759 87.911 1.00 12.02 116 HIS B C 1
ATOM 2789 O O . HIS B 1 125 ? 28.573 20.286 86.917 1.00 14.31 116 HIS B O 1
ATOM 2796 N N . TYR B 1 126 ? 28.275 20.352 89.132 1.00 11.38 117 TYR B N 1
ATOM 2797 C CA . TYR B 1 126 ? 29.372 19.434 89.398 1.00 10.86 117 TYR B CA 1
ATOM 2798 C C . TYR B 1 126 ? 28.989 18.420 90.442 1.00 10.95 117 TYR B C 1
ATOM 2799 O O . TYR B 1 126 ? 28.070 18.636 91.242 1.00 10.44 117 TYR B O 1
ATOM 2808 N N . ALA B 1 127 ? 29.701 17.302 90.421 1.00 11.62 118 ALA B N 1
ATOM 2809 C CA . ALA B 1 127 ? 29.442 16.197 91.325 1.00 11.83 118 ALA B CA 1
ATOM 2810 C C . ALA B 1 127 ? 30.141 16.504 92.634 1.00 12.36 118 ALA B C 1
ATOM 2811 O O . ALA B 1 127 ? 31.320 16.898 92.636 1.00 13.05 118 ALA B O 1
ATOM 2813 N N . PRO B 1 128 ? 29.430 16.329 93.762 1.00 12.50 119 PRO B N 1
ATOM 2814 C CA . PRO B 1 128 ? 30.127 16.405 95.032 1.00 12.45 119 PRO B CA 1
ATOM 2815 C C . PRO B 1 128 ? 31.268 15.373 95.126 1.00 12.78 119 PRO B C 1
ATOM 2816 O O . PRO B 1 128 ? 31.330 14.410 94.350 1.00 11.91 119 PRO B O 1
ATOM 2820 N N . GLU B 1 129 ? 32.170 15.588 96.069 1.00 12.87 120 GLU B N 1
ATOM 2821 C CA . GLU B 1 129 ? 33.351 14.733 96.199 1.00 13.32 120 GLU B CA 1
ATOM 2822 C C . GLU B 1 129 ? 32.963 13.318 96.661 1.00 13.68 120 GLU B C 1
ATOM 2823 O O . GLU B 1 129 ? 33.530 12.347 96.179 1.00 13.40 120 GLU B O 1
ATOM 2829 N N . ASP B 1 130 ? 31.991 13.225 97.571 1.00 13.73 121 ASP B N 1
ATOM 2830 C CA . ASP B 1 130 ? 31.453 11.944 98.045 1.00 13.95 121 ASP B CA 1
ATOM 2831 C C . ASP B 1 130 ? 30.827 11.142 96.904 1.00 14.22 121 ASP B C 1
ATOM 2832 O O . ASP B 1 130 ? 29.846 11.596 96.299 1.00 13.71 121 ASP B O 1
ATOM 2837 N N . PRO B 1 131 ? 31.398 9.953 96.584 1.00 14.80 122 PRO B N 1
ATOM 2838 C CA . PRO B 1 131 ? 30.944 9.211 95.409 1.00 15.06 122 PRO B CA 1
ATOM 2839 C C . PRO B 1 131 ? 29.460 8.859 95.410 1.00 15.01 122 PRO B C 1
ATOM 2840 O O . PRO B 1 131 ? 28.861 8.725 94.345 1.00 13.93 122 PRO B O 1
ATOM 2844 N N . VAL B 1 132 ? 28.877 8.692 96.593 1.00 15.27 123 VAL B N 1
ATOM 2845 C CA . VAL B 1 132 ? 27.451 8.393 96.713 1.00 15.55 123 VAL B CA 1
ATOM 2846 C C . VAL B 1 132 ? 26.578 9.595 96.279 1.00 14.73 123 VAL B C 1
ATOM 2847 O O . VAL B 1 132 ? 25.542 9.422 95.624 1.00 14.99 123 VAL B O 1
ATOM 2851 N N . LEU B 1 133 ? 27.010 10.800 96.610 1.00 13.85 124 LEU B N 1
ATOM 2852 C CA . LEU B 1 133 ? 26.304 12.014 96.190 1.00 13.73 124 LEU B CA 1
ATOM 2853 C C . LEU B 1 133 ? 26.539 12.329 94.708 1.00 13.82 124 LEU B C 1
ATOM 2854 O O . LEU B 1 133 ? 25.620 12.751 93.998 1.00 13.08 124 LEU B O 1
ATOM 2859 N N . ASP B 1 134 ? 27.780 12.140 94.266 1.00 13.55 125 ASP B N 1
ATOM 2860 C CA . ASP B 1 134 ? 28.162 12.154 92.850 1.00 13.60 125 ASP B CA 1
ATOM 2861 C C . ASP B 1 134 ? 27.201 11.236 92.040 1.00 13.58 125 ASP B C 1
ATOM 2862 O O . ASP B 1 134 ? 26.519 11.687 91.107 1.00 12.61 125 ASP B O 1
ATOM 2867 N N . GLU B 1 135 ? 27.107 9.976 92.424 1.00 13.65 126 GLU B N 1
ATOM 2868 C CA . GLU B 1 135 ? 26.177 9.055 91.778 1.00 14.57 126 GLU B CA 1
ATOM 2869 C C . GLU B 1 135 ? 24.713 9.522 91.844 1.00 13.47 126 GLU B C 1
ATOM 2870 O O . GLU B 1 135 ? 23.971 9.430 90.850 1.00 13.25 126 GLU B O 1
ATOM 2876 N N . PHE B 1 136 ? 24.288 10.015 92.998 1.00 13.13 127 PHE B N 1
ATOM 2877 C CA . PHE B 1 136 ? 22.913 10.495 93.160 1.00 13.01 127 PHE B CA 1
ATOM 2878 C C . PHE B 1 136 ? 22.547 11.560 92.126 1.00 12.60 127 PHE B C 1
ATOM 2879 O O . PHE B 1 136 ? 21.532 11.450 91.451 1.00 13.06 127 PHE B O 1
ATOM 2887 N N . VAL B 1 137 ? 23.373 12.588 92.010 1.00 12.05 128 VAL B N 1
ATOM 2888 C CA . VAL B 1 137 ? 23.063 13.704 91.115 1.00 12.00 128 VAL B CA 1
ATOM 2889 C C . VAL B 1 137 ? 23.245 13.373 89.626 1.00 11.25 128 VAL B C 1
ATOM 2890 O O . VAL B 1 137 ? 22.449 13.807 88.797 1.00 10.13 128 VAL B O 1
ATOM 2894 N N . ASN B 1 138 ? 24.250 12.572 89.295 1.00 11.26 129 ASN B N 1
ATOM 2895 C CA . ASN B 1 138 ? 24.408 12.075 87.926 1.00 11.59 129 ASN B CA 1
ATOM 2896 C C . ASN B 1 138 ? 23.223 11.216 87.467 1.00 11.62 129 ASN B C 1
ATOM 2897 O O . ASN B 1 138 ? 22.754 11.388 86.332 1.00 12.40 129 ASN B O 1
ATOM 2902 N N . HIS B 1 139 ? 22.741 10.317 88.329 1.00 11.66 130 HIS B N 1
ATOM 2903 C CA . HIS B 1 139 ? 21.569 9.493 88.015 1.00 12.29 130 HIS B CA 1
ATOM 2904 C C . HIS B 1 139 ? 20.319 10.358 87.822 1.00 12.45 130 HIS B C 1
ATOM 2905 O O . HIS B 1 139 ? 19.552 10.134 86.898 1.00 12.13 130 HIS B O 1
ATOM 2912 N N . LEU B 1 140 ? 20.130 11.335 88.715 1.00 12.59 131 LEU B N 1
ATOM 2913 C CA . LEU B 1 140 ? 18.997 12.269 88.641 1.00 12.88 131 LEU B CA 1
ATOM 2914 C C . LEU B 1 140 ? 18.932 12.954 87.284 1.00 13.03 131 LEU B C 1
ATOM 2915 O O . LEU B 1 140 ? 17.908 12.954 86.630 1.00 12.09 131 LEU B O 1
ATOM 2920 N N . ASN B 1 141 ? 20.046 13.558 86.891 1.00 14.16 132 ASN B N 1
ATOM 2921 C CA . ASN B 1 141 ? 20.122 14.334 85.666 1.00 15.40 132 ASN B CA 1
ATOM 2922 C C . ASN B 1 141 ? 19.986 13.439 84.419 1.00 15.80 132 ASN B C 1
ATOM 2923 O O . ASN B 1 141 ? 19.375 13.841 83.423 1.00 15.77 132 ASN B O 1
ATOM 2928 N N . ARG B 1 142 ? 20.511 12.218 84.485 1.00 16.80 133 ARG B N 1
ATOM 2929 C CA . ARG B 1 142 ? 20.400 11.286 83.368 1.00 17.75 133 ARG B CA 1
ATOM 2930 C C . ARG B 1 142 ? 18.973 10.753 83.170 1.00 17.27 133 ARG B C 1
ATOM 2931 O O . ARG B 1 142 ? 18.528 10.633 82.044 1.00 17.23 133 ARG B O 1
ATOM 2939 N N . LEU B 1 143 ? 18.263 10.445 84.254 1.00 17.10 134 LEU B N 1
ATOM 2940 C CA . LEU B 1 143 ? 16.827 10.161 84.181 1.00 17.63 134 LEU B CA 1
ATOM 2941 C C . LEU B 1 143 ? 16.033 11.251 83.470 1.00 18.46 134 LEU B C 1
ATOM 2942 O O . LEU B 1 143 ? 15.111 10.958 82.711 1.00 18.50 134 LEU B O 1
ATOM 2947 N N . ARG B 1 144 ? 16.384 12.504 83.729 1.00 19.76 135 ARG B N 1
ATOM 2948 C CA . ARG B 1 144 ? 15.650 13.630 83.163 1.00 20.34 135 ARG B CA 1
ATOM 2949 C C . ARG B 1 144 ? 16.052 13.852 81.715 1.00 21.41 135 ARG B C 1
ATOM 2950 O O . ARG B 1 144 ? 15.222 14.227 80.906 1.00 21.85 135 ARG B O 1
ATOM 2958 N N . ASP B 1 145 ? 17.326 13.613 81.415 1.00 22.74 136 ASP B N 1
ATOM 2959 C CA . ASP B 1 145 ? 17.910 13.906 80.105 1.00 23.28 136 ASP B CA 1
ATOM 2960 C C . ASP B 1 145 ? 18.879 12.803 79.663 1.00 23.39 136 ASP B C 1
ATOM 2961 O O . ASP B 1 145 ? 20.025 12.786 80.096 1.00 23.17 136 ASP B O 1
ATOM 2966 N N . PRO B 1 146 ? 18.436 11.906 78.765 1.00 24.38 137 PRO B N 1
ATOM 2967 C CA . PRO B 1 146 ? 19.296 10.783 78.365 1.00 24.32 137 PRO B CA 1
ATOM 2968 C C . PRO B 1 146 ? 20.595 11.209 77.661 1.00 24.46 137 PRO B C 1
ATOM 2969 O O . PRO B 1 146 ? 21.520 10.402 77.529 1.00 24.73 137 PRO B O 1
ATOM 2973 N N . SER B 1 147 ? 20.644 12.466 77.226 1.00 23.50 138 SER B N 1
ATOM 2974 C CA . SER B 1 147 ? 21.835 13.089 76.647 1.00 22.84 138 SER B CA 1
ATOM 2975 C C . SER B 1 147 ? 22.974 13.316 77.671 1.00 21.64 138 SER B C 1
ATOM 2976 O O . SER B 1 147 ? 24.128 13.562 77.298 1.00 21.02 138 SER B O 1
ATOM 2979 N N . HIS B 1 148 ? 22.623 13.295 78.962 1.00 20.08 139 HIS B N 1
ATOM 2980 C CA . HIS B 1 148 ? 23.568 13.553 80.038 1.00 19.20 139 HIS B CA 1
ATOM 2981 C C . HIS B 1 148 ? 24.607 12.439 80.052 1.00 18.59 139 HIS B C 1
ATOM 2982 O O . HIS B 1 148 ? 24.253 11.261 80.097 1.00 19.20 139 HIS B O 1
ATOM 2989 N N . VAL B 1 149 ? 25.878 12.824 79.978 1.00 17.04 140 VAL B N 1
ATOM 2990 C CA . VAL B 1 149 ? 26.979 11.873 80.037 1.00 16.74 140 VAL B CA 1
ATOM 2991 C C . VAL B 1 149 ? 27.455 11.795 81.477 1.00 15.65 140 VAL B C 1
ATOM 2992 O O . VAL B 1 149 ? 27.211 10.813 82.162 1.00 15.15 140 VAL B O 1
ATOM 2996 N N . ARG B 1 150 ? 28.077 12.859 81.960 1.00 14.89 141 ARG B N 1
ATOM 2997 C CA . ARG B 1 150 ? 28.537 12.880 83.348 1.00 14.87 141 ARG B CA 1
ATOM 2998 C C . ARG B 1 150 ? 28.914 14.281 83.774 1.00 13.86 141 ARG B C 1
ATOM 2999 O O . ARG B 1 150 ? 29.610 14.994 83.036 1.00 12.71 141 ARG B O 1
ATOM 3007 N N . GLU B 1 151 ? 28.489 14.660 84.975 1.00 13.07 142 GLU B N 1
ATOM 3008 C CA . GLU B 1 151 ? 29.042 15.857 85.604 1.00 13.68 142 GLU B CA 1
ATOM 3009 C C . GLU B 1 151 ? 30.220 15.479 86.511 1.00 12.75 142 GLU B C 1
ATOM 3010 O O . GLU B 1 151 ? 30.070 14.720 87.464 1.00 12.62 142 GLU B O 1
ATOM 3016 N N . SER B 1 152 ? 31.387 16.019 86.171 1.00 12.22 143 SER B N 1
ATOM 3017 C CA . SER B 1 152 ? 32.629 15.751 86.880 1.00 11.91 143 SER B CA 1
ATOM 3018 C C . SER B 1 152 ? 32.649 16.452 88.219 1.00 10.99 143 SER B C 1
ATOM 3019 O O . SER B 1 152 ? 31.934 17.438 88.438 1.00 9.24 143 SER B O 1
ATOM 3022 N N . SER B 1 153 ? 33.470 15.917 89.116 1.00 10.31 144 SER B N 1
ATOM 3023 C CA . SER B 1 153 ? 33.725 16.521 90.409 1.00 9.48 144 SER B CA 1
ATOM 3024 C C . SER B 1 153 ? 34.757 17.629 90.258 1.00 9.99 144 SER B C 1
ATOM 3025 O O . SER B 1 153 ? 35.448 17.695 89.249 1.00 9.13 144 SER B O 1
ATOM 3028 N N . LEU B 1 154 ? 34.871 18.491 91.257 1.00 9.61 145 LEU B N 1
ATOM 3029 C CA . LEU B 1 154 ? 35.870 19.543 91.228 1.00 10.73 145 LEU B CA 1
ATOM 3030 C C . LEU B 1 154 ? 37.312 19.017 91.287 1.00 11.65 145 LEU B C 1
ATOM 3031 O O . LEU B 1 154 ? 38.223 19.598 90.676 1.00 10.87 145 LEU B O 1
ATOM 3036 N N . SER B 1 155 ? 37.518 17.937 92.044 1.00 12.17 146 SER B N 1
ATOM 3037 C CA . SER B 1 155 ? 38.792 17.211 92.025 1.00 13.14 146 SER B CA 1
ATOM 3038 C C . SER B 1 155 ? 39.189 16.828 90.616 1.00 11.85 146 SER B C 1
ATOM 3039 O O . SER B 1 155 ? 40.310 17.072 90.190 1.00 12.18 146 SER B O 1
ATOM 3042 N N . GLU B 1 156 ? 38.271 16.177 89.912 1.00 11.74 147 GLU B N 1
ATOM 3043 C CA . GLU B 1 156 ? 38.517 15.803 88.506 1.00 12.51 147 GLU B CA 1
ATOM 3044 C C . GLU B 1 156 ? 38.857 16.996 87.604 1.00 11.54 147 GLU B C 1
ATOM 3045 O O . GLU B 1 156 ? 39.738 16.898 86.754 1.00 10.83 147 GLU B O 1
ATOM 3051 N N . TRP B 1 157 ? 38.167 18.121 87.794 1.00 10.65 148 TRP B N 1
ATOM 3052 C CA . TRP B 1 157 ? 38.448 19.319 86.986 1.00 10.20 148 TRP B CA 1
ATOM 3053 C C . TRP B 1 157 ? 39.815 19.829 87.270 1.00 9.34 148 TRP B C 1
ATOM 3054 O O . TRP B 1 157 ? 40.526 20.207 86.347 1.00 9.04 148 TRP B O 1
ATOM 3065 N N . GLN B 1 158 ? 40.194 19.885 88.544 1.00 9.49 149 GLN B N 1
ATOM 3066 C CA . GLN B 1 158 ? 41.562 20.321 88.895 1.00 10.86 149 GLN B CA 1
ATOM 3067 C C . GLN B 1 158 ? 42.650 19.433 88.264 1.00 10.34 149 GLN B C 1
ATOM 3068 O O . GLN B 1 158 ? 43.659 19.937 87.732 1.00 9.80 149 GLN B O 1
ATOM 3074 N N . ALA B 1 159 ? 42.426 18.131 88.316 1.00 10.08 150 ALA B N 1
ATOM 3075 C CA . ALA B 1 159 ? 43.371 17.167 87.721 1.00 11.37 150 ALA B CA 1
ATOM 3076 C C . ALA B 1 159 ? 43.439 17.305 86.203 1.00 11.32 150 ALA B C 1
ATOM 3077 O O . ALA B 1 159 ? 44.529 17.314 85.656 1.00 11.48 150 ALA B O 1
ATOM 3087 N N . PHE B 1 161 ? 42.772 20.057 84.424 1.00 11.70 152 PHE B N 1
ATOM 3088 C CA . PHE B 1 161 ? 43.458 21.326 84.160 1.00 11.01 152 PHE B CA 1
ATOM 3089 C C . PHE B 1 161 ? 44.973 21.163 84.318 1.00 10.56 152 PHE B C 1
ATOM 3090 O O . PHE B 1 161 ? 45.749 21.602 83.458 1.00 9.47 152 PHE B O 1
ATOM 3098 N N . SER B 1 162 ? 45.380 20.524 85.414 1.00 10.33 153 SER B N 1
ATOM 3099 C CA . SER B 1 162 ? 46.792 20.303 85.685 1.00 11.37 153 SER B CA 1
ATOM 3100 C C . SER B 1 162 ? 47.430 19.421 84.593 1.00 11.46 153 SER B C 1
ATOM 3101 O O . SER B 1 162 ? 48.556 19.662 84.187 1.00 11.78 153 SER B O 1
ATOM 3104 N N . ALA B 1 163 ? 46.707 18.404 84.123 1.00 11.71 154 ALA B N 1
ATOM 3105 C CA . ALA B 1 163 ? 47.192 17.566 83.028 1.00 12.53 154 ALA B CA 1
ATOM 3106 C C . ALA B 1 163 ? 47.433 18.351 81.733 1.00 13.11 154 ALA B C 1
ATOM 3107 O O . ALA B 1 163 ? 48.166 17.891 80.878 1.00 13.87 154 ALA B O 1
ATOM 3109 N N . ASN B 1 164 ? 46.797 19.512 81.585 1.00 12.82 155 ASN B N 1
ATOM 3110 C CA . ASN B 1 164 ? 46.854 20.278 80.344 1.00 12.19 155 ASN B CA 1
ATOM 3111 C C . ASN B 1 164 ? 47.473 21.667 80.505 1.00 11.78 155 ASN B C 1
ATOM 3112 O O . ASN B 1 164 ? 47.257 22.558 79.704 1.00 9.96 155 ASN B O 1
ATOM 3117 N N . GLN B 1 165 ? 48.236 21.832 81.580 1.00 12.30 156 GLN B N 1
ATOM 3118 C CA . GLN B 1 165 ? 48.970 23.076 81.868 1.00 13.00 156 GLN B CA 1
ATOM 3119 C C . GLN B 1 165 ? 48.081 24.324 81.926 1.00 12.93 156 GLN B C 1
ATOM 3120 O O . GLN B 1 165 ? 48.473 25.435 81.493 1.00 12.64 156 GLN B O 1
ATOM 3126 N N . LEU B 1 166 ? 46.879 24.110 82.471 1.00 12.51 157 LEU B N 1
ATOM 3127 C CA . LEU B 1 166 ? 45.949 25.177 82.829 1.00 12.51 157 LEU B CA 1
ATOM 3128 C C . LEU B 1 166 ? 45.983 25.376 84.334 1.00 12.07 157 LEU B C 1
ATOM 3129 O O . LEU B 1 166 ? 45.777 24.434 85.093 1.00 11.77 157 LEU B O 1
ATOM 3134 N N . ALA B 1 167 ? 46.252 26.608 84.754 1.00 12.80 158 ALA B N 1
ATOM 3135 C CA . ALA B 1 167 ? 46.091 27.048 86.136 1.00 12.96 158 ALA B CA 1
ATOM 3136 C C . ALA B 1 167 ? 44.600 27.133 86.445 1.00 13.44 158 ALA B C 1
ATOM 3137 O O . ALA B 1 167 ? 43.833 27.653 85.650 1.00 13.50 158 ALA B O 1
ATOM 3139 N N . TYR B 1 168 ? 44.223 26.667 87.629 1.00 13.70 159 TYR B N 1
ATOM 3140 C CA . TYR B 1 168 ? 42.831 26.494 88.030 1.00 13.67 159 TYR B CA 1
ATOM 3141 C C . TYR B 1 168 ? 42.500 27.530 89.084 1.00 14.91 159 TYR B C 1
ATOM 3142 O O . TYR B 1 168 ? 43.270 27.707 90.027 1.00 14.11 159 TYR B O 1
ATOM 3151 N N . GLN B 1 169 ? 41.350 28.184 88.925 1.00 15.88 160 GLN B N 1
ATOM 3152 C CA . GLN B 1 169 ? 40.794 29.060 89.947 1.00 16.94 160 GLN B CA 1
ATOM 3153 C C . GLN B 1 169 ? 39.277 28.894 90.003 1.00 16.23 160 GLN B C 1
ATOM 3154 O O . GLN B 1 169 ? 38.574 28.961 88.977 1.00 15.14 160 GLN B O 1
ATOM 3160 N N . ASP B 1 170 ? 38.788 28.658 91.209 1.00 16.01 161 ASP B N 1
ATOM 3161 C CA . ASP B 1 170 ? 37.361 28.710 91.521 1.00 16.97 161 ASP B CA 1
ATOM 3162 C C . ASP B 1 170 ? 36.955 30.188 91.675 1.00 16.57 161 ASP B C 1
ATOM 3163 O O . ASP B 1 170 ? 37.372 30.855 92.601 1.00 17.12 161 ASP B O 1
ATOM 3168 N N . ILE B 1 171 ? 36.162 30.701 90.740 1.00 15.68 162 ILE B N 1
ATOM 3169 C CA . ILE B 1 171 ? 35.745 32.097 90.785 1.00 15.32 162 ILE B CA 1
ATOM 3170 C C . ILE B 1 171 ? 34.538 32.250 91.732 1.00 15.55 162 ILE B C 1
ATOM 3171 O O . ILE B 1 171 ? 34.509 33.138 92.574 1.00 15.50 162 ILE B O 1
ATOM 3176 N N . GLN B 1 172 ? 33.552 31.371 91.601 1.00 14.94 163 GLN B N 1
ATOM 3177 C CA . GLN B 1 172 ? 32.407 31.393 92.491 1.00 14.29 163 GLN B CA 1
ATOM 3178 C C . GLN B 1 172 ? 31.687 30.062 92.416 1.00 13.08 163 GLN B C 1
ATOM 3179 O O . GLN B 1 172 ? 31.587 29.446 91.344 1.00 11.11 163 GLN B O 1
ATOM 3185 N N . LYS B 1 173 ? 31.178 29.644 93.561 1.00 13.10 164 LYS B N 1
ATOM 3186 C CA . LYS B 1 173 ? 30.316 28.465 93.701 1.00 14.17 164 LYS B CA 1
ATOM 3187 C C . LYS B 1 173 ? 28.959 28.914 94.175 1.00 13.57 164 LYS B C 1
ATOM 3188 O O . LYS B 1 173 ? 28.874 29.814 95.015 1.00 13.28 164 LYS B O 1
ATOM 3194 N N . TRP B 1 174 ? 27.894 28.307 93.660 1.00 13.00 165 TRP B N 1
ATOM 3195 C CA . TRP B 1 174 ? 26.569 28.631 94.145 1.00 12.73 165 TRP B CA 1
ATOM 3196 C C . TRP B 1 174 ? 25.630 27.454 94.018 1.00 13.30 165 TRP B C 1
ATOM 3197 O O . TRP B 1 174 ? 25.868 26.525 93.244 1.00 12.24 165 TRP B O 1
ATOM 3208 N N . ASN B 1 175 ? 24.568 27.478 94.813 1.00 13.81 166 ASN B N 1
ATOM 3209 C CA . ASN B 1 175 ? 23.489 26.523 94.631 1.00 14.55 166 ASN B CA 1
ATOM 3210 C C . ASN B 1 175 ? 22.568 26.987 93.511 1.00 13.70 166 ASN B C 1
ATOM 3211 O O . ASN B 1 175 ? 22.017 28.090 93.533 1.00 14.63 166 ASN B O 1
ATOM 3216 N N . LEU B 1 176 ? 22.390 26.124 92.529 1.00 13.10 167 LEU B N 1
ATOM 3217 C CA . LEU B 1 176 ? 21.511 26.428 91.419 1.00 12.60 167 LEU B CA 1
ATOM 3218 C C . LEU B 1 176 ? 20.104 25.862 91.727 1.00 12.08 167 LEU B C 1
ATOM 3219 O O . LEU B 1 176 ? 19.909 24.671 91.726 1.00 10.69 167 LEU B O 1
ATOM 3224 N N . PRO B 1 177 ? 19.116 26.753 91.964 1.00 12.62 168 PRO B N 1
ATOM 3225 C CA . PRO B 1 177 ? 17.768 26.352 92.311 1.00 12.48 168 PRO B CA 1
ATOM 3226 C C . PRO B 1 177 ? 16.972 25.801 91.118 1.00 12.91 168 PRO B C 1
ATOM 3227 O O . PRO B 1 177 ? 16.971 26.376 90.035 1.00 11.85 168 PRO B O 1
ATOM 3231 N N . ILE B 1 178 ? 16.344 24.653 91.324 1.00 12.89 169 ILE B N 1
ATOM 3232 C CA . ILE B 1 178 ? 15.555 24.026 90.291 1.00 13.99 169 ILE B CA 1
ATOM 3233 C C . ILE B 1 178 ? 14.133 23.867 90.782 1.00 14.03 169 ILE B C 1
ATOM 3234 O O . ILE B 1 178 ? 13.909 23.343 91.860 1.00 12.72 169 ILE B O 1
ATOM 3239 N N . GLN B 1 179 ? 13.195 24.409 89.995 1.00 14.33 170 GLN B N 1
ATOM 3240 C CA . GLN B 1 179 ? 11.784 24.289 90.252 1.00 14.71 170 GLN B CA 1
ATOM 3241 C C . GLN B 1 179 ? 11.359 23.063 89.462 1.00 14.73 170 GLN B C 1
ATOM 3242 O O . GLN B 1 179 ? 11.430 23.067 88.240 1.00 14.41 170 GLN B O 1
ATOM 3248 N N . TYR B 1 180 ? 10.912 22.033 90.172 1.00 14.97 171 TYR B N 1
ATOM 3249 C CA . TYR B 1 180 ? 10.745 20.695 89.621 1.00 16.34 171 TYR B CA 1
ATOM 3250 C C . TYR B 1 180 ? 9.826 20.605 88.379 1.00 17.11 171 TYR B C 1
ATOM 3251 O O . TYR B 1 180 ? 10.219 20.074 87.339 1.00 16.34 171 TYR B O 1
ATOM 3260 N N . ASP B 1 181 ? 8.620 21.142 88.483 1.00 18.12 172 ASP B N 1
ATOM 3261 C CA . ASP B 1 181 ? 7.610 20.983 87.410 1.00 19.10 172 ASP B CA 1
ATOM 3262 C C . ASP B 1 181 ? 8.097 21.564 86.108 1.00 18.72 172 ASP B C 1
ATOM 3263 O O . ASP B 1 181 ? 7.981 20.959 85.063 1.00 18.21 172 ASP B O 1
ATOM 3268 N N . SER B 1 182 ? 8.689 22.740 86.223 1.00 18.82 173 SER B N 1
ATOM 3269 C CA . SER B 1 182 ? 9.291 23.458 85.124 1.00 18.97 173 SER B CA 1
ATOM 3270 C C . SER B 1 182 ? 10.470 22.682 84.509 1.00 18.87 173 SER B C 1
ATOM 3271 O O . SER B 1 182 ? 10.596 22.558 83.284 1.00 18.54 173 SER B O 1
ATOM 3274 N N . TRP B 1 183 ? 11.313 22.128 85.373 1.00 18.10 174 TRP B N 1
ATOM 3275 C CA . TRP B 1 183 ? 12.468 21.328 84.966 1.00 18.12 174 TRP B CA 1
ATOM 3276 C C . TRP B 1 183 ? 12.053 20.077 84.175 1.00 18.41 174 TRP B C 1
ATOM 3277 O O . TRP B 1 183 ? 12.637 19.776 83.138 1.00 17.47 174 TRP B O 1
ATOM 3288 N N . ILE B 1 184 ? 11.049 19.355 84.674 1.00 19.76 175 ILE B N 1
ATOM 3289 C CA . ILE B 1 184 ? 10.491 18.185 83.958 1.00 20.77 175 ILE B CA 1
ATOM 3290 C C . ILE B 1 184 ? 9.965 18.577 82.559 1.00 21.93 175 ILE B C 1
ATOM 3291 O O . ILE B 1 184 ? 10.325 17.957 81.566 1.00 22.54 175 ILE B O 1
ATOM 3296 N N . LYS B 1 185 ? 9.136 19.613 82.509 1.00 23.32 176 LYS B N 1
ATOM 3297 C CA . LYS B 1 185 ? 8.605 20.175 81.264 1.00 24.77 176 LYS B CA 1
ATOM 3298 C C . LYS B 1 185 ? 9.683 20.482 80.232 1.00 25.16 176 LYS B C 1
ATOM 3299 O O . LYS B 1 185 ? 9.641 19.960 79.107 1.00 24.98 176 LYS B O 1
ATOM 3305 N N . ARG B 1 186 ? 10.620 21.352 80.616 1.00 25.12 177 ARG B N 1
ATOM 3306 C CA . ARG B 1 186 ? 11.756 21.713 79.769 1.00 26.01 177 ARG B CA 1
ATOM 3307 C C . ARG B 1 186 ? 12.577 20.487 79.359 1.00 26.03 177 ARG B C 1
ATOM 3308 O O . ARG B 1 186 ? 13.207 20.484 78.311 1.00 26.87 177 ARG B O 1
ATOM 3316 N N . GLY B 1 187 ? 12.583 19.448 80.179 1.00 25.84 178 GLY B N 1
ATOM 3317 C CA . GLY B 1 187 ? 13.284 18.222 79.816 1.00 26.08 178 GLY B CA 1
ATOM 3318 C C . GLY B 1 187 ? 12.634 17.379 78.721 1.00 26.37 178 GLY B C 1
ATOM 3319 O O . GLY B 1 187 ? 13.309 16.570 78.069 1.00 26.71 178 GLY B O 1
ATOM 3320 N N . GLY B 1 188 ? 11.327 17.549 78.523 1.00 26.27 179 GLY B N 1
ATOM 3321 C CA . GLY B 1 188 ? 10.547 16.636 77.691 1.00 26.09 179 GLY B CA 1
ATOM 3322 C C . GLY B 1 188 ? 10.491 15.249 78.301 1.00 25.92 179 GLY B C 1
ATOM 3323 O O . GLY B 1 188 ? 10.310 14.248 77.590 1.00 26.21 179 GLY B O 1
ATOM 3324 N N . THR B 1 189 ? 10.618 15.178 79.626 1.00 24.94 180 THR B N 1
ATOM 3325 C CA . THR B 1 189 ? 10.806 13.888 80.295 1.00 24.54 180 THR B CA 1
ATOM 3326 C C . THR B 1 189 ? 9.525 13.044 80.233 1.00 23.94 180 THR B C 1
ATOM 3327 O O . THR B 1 189 ? 8.476 13.498 80.664 1.00 23.39 180 THR B O 1
ATOM 3331 N N . PRO B 1 190 ? 9.617 11.809 79.699 1.00 23.45 181 PRO B N 1
ATOM 3332 C CA . PRO B 1 190 ? 8.433 10.954 79.679 1.00 23.41 181 PRO B CA 1
ATOM 3333 C C . PRO B 1 190 ? 7.945 10.542 81.087 1.00 22.91 181 PRO B C 1
ATOM 3334 O O . PRO B 1 190 ? 8.702 10.585 82.053 1.00 22.16 181 PRO B O 1
ATOM 3338 N N . ALA B 1 191 ? 6.682 10.147 81.189 1.00 22.97 182 ALA B N 1
ATOM 3339 C CA . ALA B 1 191 ? 6.069 9.822 82.489 1.00 22.90 182 ALA B CA 1
ATOM 3340 C C . ALA B 1 191 ? 6.762 8.674 83.212 1.00 22.54 182 ALA B C 1
ATOM 3341 O O . ALA B 1 191 ? 6.907 8.714 84.435 1.00 21.30 182 ALA B O 1
ATOM 3343 N N . ASP B 1 192 ? 7.203 7.657 82.469 1.00 22.57 183 ASP B N 1
ATOM 3344 C CA . ASP B 1 192 ? 7.904 6.524 83.091 1.00 22.76 183 ASP B CA 1
ATOM 3345 C C . ASP B 1 192 ? 9.218 6.931 83.763 1.00 22.36 183 ASP B C 1
ATOM 3346 O O . ASP B 1 192 ? 9.489 6.507 84.883 1.00 22.63 183 ASP B O 1
ATOM 3351 N N . ARG B 1 193 ? 9.995 7.785 83.101 1.00 21.81 184 ARG B N 1
ATOM 3352 C CA . ARG B 1 193 ? 11.224 8.347 83.687 1.00 21.96 184 ARG B CA 1
ATOM 3353 C C . ARG B 1 193 ? 10.939 9.348 84.806 1.00 21.20 184 ARG B C 1
ATOM 3354 O O . ARG B 1 193 ? 11.640 9.354 85.789 1.00 20.83 184 ARG B O 1
ATOM 3362 N N . GLU B 1 194 ? 9.896 10.160 84.673 1.00 21.07 185 GLU B N 1
ATOM 3363 C CA . GLU B 1 194 ? 9.483 11.034 85.770 1.00 21.50 185 GLU B CA 1
ATOM 3364 C C . GLU B 1 194 ? 9.092 10.270 87.063 1.00 21.06 185 GLU B C 1
ATOM 3365 O O . GLU B 1 194 ? 9.414 10.719 88.160 1.00 20.11 185 GLU B O 1
ATOM 3371 N N . LYS B 1 195 ? 8.421 9.117 86.941 1.00 20.79 186 LYS B N 1
ATOM 3372 C CA . LYS B 1 195 ? 8.108 8.279 88.115 1.00 21.13 186 LYS B CA 1
ATOM 3373 C C . LYS B 1 195 ? 9.380 7.852 88.833 1.00 18.83 186 LYS B C 1
ATOM 3374 O O . LYS B 1 195 ? 9.432 7.811 90.067 1.00 17.06 186 LYS B O 1
ATOM 3380 N N . GLN B 1 196 ? 10.383 7.493 88.034 1.00 17.51 187 GLN B N 1
ATOM 3381 C CA . GLN B 1 196 ? 11.692 7.112 88.551 1.00 16.52 187 GLN B CA 1
ATOM 3382 C C . GLN B 1 196 ? 12.419 8.281 89.237 1.00 15.01 187 GLN B C 1
ATOM 3383 O O . GLN B 1 196 ? 13.056 8.101 90.268 1.00 14.24 187 GLN B O 1
ATOM 3389 N N . ILE B 1 197 ? 12.305 9.469 88.667 1.00 14.51 188 ILE B N 1
ATOM 3390 C CA . ILE B 1 197 ? 12.870 10.664 89.288 1.00 15.09 188 ILE B CA 1
ATOM 3391 C C . ILE B 1 197 ? 12.208 10.880 90.648 1.00 15.27 188 ILE B C 1
ATOM 3392 O O . ILE B 1 197 ? 12.896 11.139 91.649 1.00 15.59 188 ILE B O 1
ATOM 3397 N N . ILE B 1 198 ? 10.876 10.755 90.681 1.00 15.59 189 ILE B N 1
ATOM 3398 C CA . ILE B 1 198 ? 10.108 10.954 91.913 1.00 15.10 189 ILE B CA 1
ATOM 3399 C C . ILE B 1 198 ? 10.572 9.999 92.992 1.00 15.28 189 ILE B C 1
ATOM 3400 O O . ILE B 1 198 ? 10.900 10.423 94.103 1.00 15.42 189 ILE B O 1
ATOM 3405 N N . THR B 1 199 ? 10.664 8.714 92.652 1.00 15.59 190 THR B N 1
ATOM 3406 C CA . THR B 1 199 ? 11.198 7.711 93.572 1.00 15.39 190 THR B CA 1
ATOM 3407 C C . THR B 1 199 ? 12.635 8.009 94.024 1.00 14.92 190 THR B C 1
ATOM 3408 O O . THR B 1 199 ? 12.967 7.809 95.177 1.00 14.77 190 THR B O 1
ATOM 3412 N N . HIS B 1 200 ? 13.487 8.456 93.109 1.00 14.52 191 HIS B N 1
ATOM 3413 C CA . HIS B 1 200 ? 14.883 8.775 93.420 1.00 14.93 191 HIS B CA 1
ATOM 3414 C C . HIS B 1 200 ? 14.987 9.914 94.487 1.00 14.62 191 HIS B C 1
ATOM 3415 O O . HIS B 1 200 ? 15.722 9.816 95.491 1.00 14.00 191 HIS B O 1
ATOM 3422 N N . LEU B 1 201 ? 14.221 1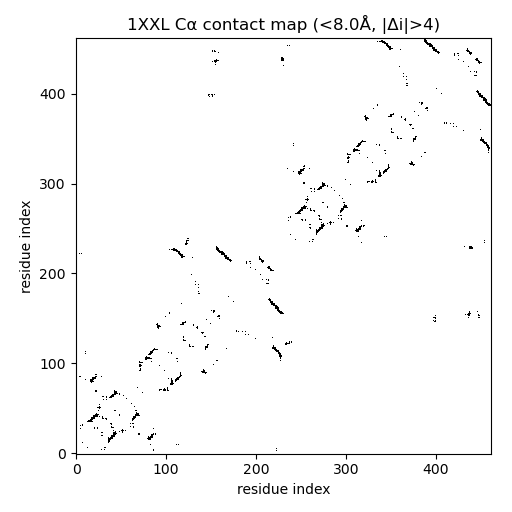0.973 94.271 1.00 15.08 192 LEU B N 1
ATOM 3423 C CA . LEU B 1 201 ? 14.174 12.109 95.213 1.00 16.19 192 LEU B CA 1
ATOM 3424 C C . LEU B 1 201 ? 13.547 11.754 96.559 1.00 17.19 192 LEU B C 1
ATOM 3425 O O . LEU B 1 201 ? 14.008 12.216 97.604 1.00 17.35 192 LEU B O 1
ATOM 3430 N N . ASN B 1 202 ? 12.501 10.931 96.525 1.00 18.59 193 ASN B N 1
ATOM 3431 C CA . ASN B 1 202 ? 11.801 10.528 97.736 1.00 19.69 193 ASN B CA 1
ATOM 3432 C C . ASN B 1 202 ? 12.579 9.571 98.575 1.00 20.67 193 ASN B C 1
ATOM 3433 O O . ASN B 1 202 ? 12.362 9.521 99.765 1.00 22.55 193 ASN B O 1
ATOM 3438 N N . HIS B 1 203 ? 13.450 8.780 97.970 1.00 21.14 194 HIS B N 1
ATOM 3439 C CA . HIS B 1 203 ? 14.243 7.828 98.723 1.00 21.30 194 HIS B CA 1
ATOM 3440 C C . HIS B 1 203 ? 15.666 8.315 98.989 1.00 21.19 194 HIS B C 1
ATOM 3441 O O . HIS B 1 203 ? 16.520 7.535 99.435 1.00 21.31 194 HIS B O 1
ATOM 3448 N N . ALA B 1 204 ? 15.911 9.610 98.771 1.00 20.20 195 ALA B N 1
ATOM 3449 C CA . ALA B 1 204 ? 17.236 10.201 98.958 1.00 19.83 195 ALA B CA 1
ATOM 3450 C C . ALA B 1 204 ? 17.707 10.040 100.401 1.00 19.40 195 ALA B C 1
ATOM 3451 O O . ALA B 1 204 ? 16.923 10.176 101.320 1.00 19.20 195 ALA B O 1
ATOM 3453 N N . SER B 1 205 ? 18.990 9.747 100.589 1.00 19.12 196 SER B N 1
ATOM 3454 C CA . SER B 1 205 ? 19.607 9.770 101.921 1.00 19.05 196 SER B CA 1
ATOM 3455 C C . SER B 1 205 ? 19.440 11.124 102.588 1.00 19.11 196 SER B C 1
ATOM 3456 O O . SER B 1 205 ? 19.122 12.122 101.931 1.00 18.49 196 SER B O 1
ATOM 3459 N N . ASP B 1 206 ? 19.690 11.168 103.894 1.00 19.03 197 ASP B N 1
ATOM 3460 C CA . ASP B 1 206 ? 19.651 12.430 104.619 1.00 19.33 197 ASP B CA 1
ATOM 3461 C C . ASP B 1 206 ? 20.710 13.383 104.079 1.00 18.71 197 ASP B C 1
ATOM 3462 O O . ASP B 1 206 ? 20.466 14.589 103.970 1.00 17.88 197 ASP B O 1
ATOM 3467 N N . GLU B 1 207 ? 21.884 12.837 103.743 1.00 17.97 198 GLU B N 1
ATOM 3468 C CA . GLU B 1 207 ? 22.977 13.622 103.160 1.00 17.60 198 GLU B CA 1
ATOM 3469 C C . GLU B 1 207 ? 22.604 14.207 101.793 1.00 15.89 198 GLU B C 1
ATOM 3470 O O . GLU B 1 207 ? 22.904 15.344 101.513 1.00 15.69 198 GLU B O 1
ATOM 3476 N N . ALA B 1 208 ? 21.975 13.422 100.933 1.00 14.89 199 ALA B N 1
ATOM 3477 C CA . ALA B 1 208 ? 21.551 13.911 99.611 1.00 15.32 199 ALA B CA 1
ATOM 3478 C C . ALA B 1 208 ? 20.479 15.005 99.748 1.00 15.10 199 ALA B C 1
ATOM 3479 O O . ALA B 1 208 ? 20.538 16.003 99.054 1.00 13.38 199 ALA B O 1
ATOM 3481 N N . ARG B 1 209 ? 19.525 14.794 100.658 1.00 15.04 200 ARG B N 1
ATOM 3482 C CA . ARG B 1 209 ? 18.461 15.746 100.957 1.00 17.38 200 ARG B CA 1
ATOM 3483 C C . ARG B 1 209 ? 19.019 17.088 101.418 1.00 17.07 200 ARG B C 1
ATOM 3484 O O . ARG B 1 209 ? 18.545 18.135 100.992 1.00 16.65 200 ARG B O 1
ATOM 3492 N N . ASP B 1 210 ? 20.033 17.046 102.281 1.00 17.99 201 ASP B N 1
ATOM 3493 C CA . ASP B 1 210 ? 20.752 18.263 102.693 1.00 17.46 201 ASP B CA 1
ATOM 3494 C C . ASP B 1 210 ? 21.561 18.891 101.563 1.00 16.91 201 ASP B C 1
ATOM 3495 O O . ASP B 1 210 ? 21.381 20.065 101.251 1.00 16.75 201 ASP B O 1
ATOM 3500 N N . THR B 1 211 ? 22.439 18.109 100.945 1.00 15.67 202 THR B N 1
ATOM 3501 C CA . THR B 1 211 ? 23.328 18.619 99.908 1.00 14.87 202 THR B CA 1
ATOM 3502 C C . THR B 1 211 ? 22.536 19.197 98.740 1.00 13.57 202 THR B C 1
ATOM 3503 O O . THR B 1 211 ? 22.895 20.246 98.206 1.00 13.46 202 THR B O 1
ATOM 3507 N N . PHE B 1 212 ? 21.454 18.541 98.347 1.00 12.45 203 PHE B N 1
ATOM 3508 C CA . PHE B 1 212 ? 20.717 18.973 97.150 1.00 12.40 203 PHE B CA 1
ATOM 3509 C C . PHE B 1 212 ? 19.390 19.702 97.481 1.00 12.35 203 PHE B C 1
ATOM 3510 O O . PHE B 1 212 ? 18.532 19.855 96.624 1.00 9.80 203 PHE B O 1
ATOM 3518 N N . CYS B 1 213 ? 19.250 20.149 98.739 1.00 12.62 204 CYS B N 1
ATOM 3519 C CA . CYS B 1 213 ? 18.127 20.985 99.175 1.00 13.29 204 CYS B CA 1
ATOM 3520 C C . CYS B 1 213 ? 16.788 20.496 98.668 1.00 13.79 204 CYS B C 1
ATOM 3521 O O . CYS B 1 213 ? 16.008 21.258 98.076 1.00 14.34 204 CYS B O 1
ATOM 3524 N N . ILE B 1 214 ? 16.519 19.221 98.910 1.00 14.36 205 ILE B N 1
ATOM 3525 C CA . ILE B 1 214 ? 15.330 18.595 98.380 1.00 14.37 205 ILE B CA 1
ATOM 3526 C C . ILE B 1 214 ? 14.089 19.032 99.184 1.00 14.48 205 ILE B C 1
ATOM 3527 O O . ILE B 1 214 ? 14.028 18.898 100.408 1.00 13.35 205 ILE B O 1
ATOM 3532 N N . THR B 1 215 ? 13.122 19.606 98.468 1.00 14.59 206 THR B N 1
ATOM 3533 C CA . THR B 1 215 ? 11.825 19.960 99.044 1.00 14.77 206 THR B CA 1
ATOM 3534 C C . THR B 1 215 ? 10.730 19.143 98.340 1.00 14.40 206 THR B C 1
ATOM 3535 O O . THR B 1 215 ? 10.646 19.109 97.119 1.00 12.56 206 THR B O 1
ATOM 3539 N N . LEU B 1 216 ? 9.917 18.475 99.159 1.00 15.72 207 LEU B N 1
ATOM 3540 C CA . LEU B 1 216 ? 8.824 17.609 98.718 1.00 16.60 207 LEU B CA 1
ATOM 3541 C C . LEU B 1 216 ? 7.519 18.022 99.384 1.00 18.31 207 LEU B C 1
ATOM 3542 O O . LEU B 1 216 ? 7.523 18.546 100.500 1.00 17.78 207 LEU B O 1
ATOM 3547 N N . ASN B 1 217 ? 6.410 17.764 98.694 1.00 20.43 208 ASN B N 1
ATOM 3548 C CA . ASN B 1 217 ? 5.095 17.769 99.300 1.00 22.71 208 ASN B CA 1
ATOM 3549 C C . ASN B 1 217 ? 4.952 16.604 100.275 1.00 23.51 208 ASN B C 1
ATOM 3550 O O . ASN B 1 217 ? 5.735 15.669 100.283 1.00 23.64 208 ASN B O 1
ATOM 3555 N N . GLN B 1 218 ? 3.857 16.658 101.014 1.00 25.34 209 GLN B N 1
ATOM 3556 C CA . GLN B 1 218 ? 3.419 15.654 101.970 1.00 27.16 209 GLN B CA 1
ATOM 3557 C C . GLN B 1 218 ? 3.204 14.292 101.298 1.00 27.26 209 GLN B C 1
ATOM 3558 O O . GLN B 1 218 ? 3.512 13.260 101.889 1.00 28.46 209 GLN B O 1
ATOM 3564 N N . ASN B 1 219 ? 2.667 14.298 100.073 1.00 27.48 210 ASN B N 1
ATOM 3565 C CA . ASN B 1 219 ? 2.470 13.055 99.270 1.00 27.75 210 ASN B CA 1
ATOM 3566 C C . ASN B 1 219 ? 3.701 12.517 98.483 1.00 27.42 210 ASN B C 1
ATOM 3567 O O . ASN B 1 219 ? 3.563 11.618 97.657 1.00 27.23 210 ASN B O 1
ATOM 3572 N N . GLY B 1 220 ? 4.881 13.077 98.740 1.00 26.30 211 GLY B N 1
ATOM 3573 C CA . GLY B 1 220 ? 6.108 12.682 98.051 1.00 25.77 211 GLY B CA 1
ATOM 3574 C C . GLY B 1 220 ? 6.340 13.350 96.705 1.00 24.24 211 GLY B C 1
ATOM 3575 O O . GLY B 1 220 ? 7.281 13.025 96.011 1.00 24.64 211 GLY B O 1
ATOM 3576 N N . GLN B 1 221 ? 5.490 14.282 96.329 1.00 22.96 212 GLN B N 1
ATOM 3577 C CA . GLN B 1 221 ? 5.622 14.951 95.050 1.00 21.71 212 GLN B CA 1
ATOM 3578 C C . GLN B 1 221 ? 6.727 16.020 95.150 1.00 20.75 212 GLN B C 1
ATOM 3579 O O . GLN B 1 221 ? 6.675 16.886 96.036 1.00 20.17 212 GLN B O 1
ATOM 3585 N N . PRO B 1 222 ? 7.761 15.930 94.282 1.00 18.91 213 PRO B N 1
ATOM 3586 C CA . PRO B 1 222 ? 8.856 16.902 94.400 1.00 17.96 213 PRO B CA 1
ATOM 3587 C C . PRO B 1 222 ? 8.448 18.330 94.080 1.00 16.01 213 PRO B C 1
ATOM 3588 O O . PRO B 1 222 ? 7.606 18.557 93.222 1.00 14.92 213 PRO B O 1
ATOM 3592 N N . ILE B 1 223 ? 9.042 19.273 94.812 1.00 14.57 214 ILE B N 1
ATOM 3593 C CA . ILE B 1 223 ? 8.823 20.696 94.600 1.00 13.85 214 ILE B CA 1
ATOM 3594 C C . ILE B 1 223 ? 10.051 21.388 94.024 1.00 12.11 214 ILE B C 1
ATOM 3595 O O . ILE B 1 223 ? 9.946 22.124 93.047 1.00 12.21 214 ILE B O 1
ATOM 3600 N N . SER B 1 224 ? 11.195 21.184 94.662 1.00 11.66 215 SER B N 1
ATOM 3601 C CA . SER B 1 224 ? 12.441 21.846 94.286 1.00 11.54 215 SER B CA 1
ATOM 3602 C C . SER B 1 224 ? 13.670 21.091 94.798 1.00 11.00 215 SER B C 1
ATOM 3603 O O . SER B 1 224 ? 13.583 20.269 95.708 1.00 10.30 215 SER B O 1
ATOM 3606 N N . PHE B 1 225 ? 14.814 21.376 94.188 1.00 10.33 216 PHE B N 1
ATOM 3607 C CA . PHE B 1 225 ? 16.100 20.915 94.699 1.00 10.74 216 PHE B CA 1
ATOM 3608 C C . PHE B 1 225 ? 17.144 21.888 94.149 1.00 10.64 216 PHE B C 1
ATOM 3609 O O . PHE B 1 225 ? 16.800 22.754 93.321 1.00 9.98 216 PHE B O 1
ATOM 3617 N N . CYS B 1 226 ? 18.379 21.764 94.629 1.00 10.36 217 CYS B N 1
ATOM 3618 C CA . CYS B 1 226 ? 19.506 22.533 94.139 1.00 11.58 217 CYS B CA 1
ATOM 3619 C C . CYS B 1 226 ? 20.582 21.631 93.575 1.00 12.25 217 CYS B C 1
ATOM 3620 O O . CYS B 1 226 ? 20.900 20.551 94.113 1.00 11.93 217 CYS B O 1
ATOM 3623 N N . LEU B 1 227 ? 21.138 22.105 92.468 1.00 12.49 218 LEU B N 1
ATOM 3624 C CA . LEU B 1 227 ? 22.352 21.562 91.895 1.00 12.95 218 LEU B CA 1
ATOM 3625 C C . LEU B 1 227 ? 23.528 22.401 92.388 1.00 12.63 218 LEU B C 1
ATOM 3626 O O . LEU B 1 227 ? 23.358 23.528 92.834 1.00 12.82 218 LEU B O 1
ATOM 3631 N N . LYS B 1 228 ? 24.724 21.831 92.356 1.00 12.83 219 LYS B N 1
ATOM 3632 C CA . LYS B 1 228 ? 25.918 22.540 92.775 1.00 12.73 219 LYS B CA 1
ATOM 3633 C C . LYS B 1 228 ? 26.546 23.130 91.514 1.00 12.29 219 LYS B C 1
ATOM 3634 O O . LYS B 1 228 ? 26.877 22.387 90.597 1.00 12.15 219 LYS B O 1
ATOM 3640 N N . ALA B 1 229 ? 26.690 24.450 91.458 1.00 11.09 220 ALA B N 1
ATOM 3641 C CA . ALA B 1 229 ? 27.208 25.121 90.287 1.00 11.29 220 ALA B CA 1
ATOM 3642 C C . ALA B 1 229 ? 28.471 25.900 90.610 1.00 10.57 220 ALA B C 1
ATOM 3643 O O . ALA B 1 229 ? 28.715 26.275 91.752 1.00 9.78 220 ALA B O 1
ATOM 3645 N N . ILE B 1 230 ? 29.269 26.138 89.574 1.00 9.50 221 ILE B N 1
ATOM 3646 C CA . ILE B 1 230 ? 30.557 26.786 89.708 1.00 9.09 221 ILE B CA 1
ATOM 3647 C C . ILE B 1 230 ? 30.936 27.508 88.427 1.00 8.46 221 ILE B C 1
ATOM 3648 O O . ILE B 1 230 ? 30.509 27.115 87.338 1.00 6.75 221 ILE B O 1
ATOM 3653 N N . LEU B 1 231 ? 31.705 28.579 88.588 1.00 8.78 222 LEU B N 1
ATOM 3654 C CA . LEU B 1 231 ? 32.491 29.152 87.499 1.00 9.81 222 LEU B CA 1
ATOM 3655 C C . LEU B 1 231 ? 33.921 28.887 87.834 1.00 9.61 222 LEU B C 1
ATOM 3656 O O . LEU B 1 231 ? 34.409 29.372 88.862 1.00 9.01 222 LEU B O 1
ATOM 3661 N N . ILE B 1 232 ? 34.564 28.121 86.954 1.00 9.78 223 ILE B N 1
ATOM 3662 C CA . ILE B 1 232 ? 36.004 27.839 86.995 1.00 10.45 223 ILE B CA 1
ATOM 3663 C C . ILE B 1 232 ? 36.706 28.656 85.916 1.00 10.14 223 ILE B C 1
ATOM 3664 O O . ILE B 1 232 ? 36.219 28.770 84.795 1.00 10.33 223 ILE B O 1
ATOM 3669 N N . GLN B 1 233 ? 37.834 29.250 86.269 1.00 10.87 224 GLN B N 1
ATOM 3670 C CA . GLN B 1 233 ? 38.698 29.878 85.293 1.00 12.32 224 GLN B CA 1
ATOM 3671 C C . GLN B 1 233 ? 39.990 29.070 85.142 1.00 12.39 224 GLN B C 1
ATOM 3672 O O . GLN B 1 233 ? 40.681 28.801 86.130 1.00 12.87 224 GLN B O 1
ATOM 3678 N N . GLY B 1 234 ? 40.321 28.743 83.901 1.00 12.20 225 GLY B N 1
ATOM 3679 C CA . GLY B 1 234 ? 41.639 28.198 83.548 1.00 12.82 225 GLY B CA 1
ATOM 3680 C C . GLY B 1 234 ? 42.485 29.226 82.829 1.00 13.35 225 GLY B C 1
ATOM 3681 O O . GLY B 1 234 ? 41.977 29.989 81.993 1.00 14.24 225 GLY B O 1
ATOM 3682 N N . ILE B 1 235 ? 43.767 29.278 83.161 1.00 13.30 226 ILE B N 1
ATOM 3683 C CA . ILE B 1 235 ? 44.717 30.109 82.435 1.00 13.78 226 ILE B CA 1
ATOM 3684 C C . ILE B 1 235 ? 45.836 29.230 81.904 1.00 13.88 226 ILE B C 1
ATOM 3685 O O . ILE B 1 235 ? 46.461 28.487 82.673 1.00 12.92 226 ILE B O 1
ATOM 3690 N N . LYS B 1 236 ? 46.063 29.317 80.591 1.00 14.25 227 LYS B N 1
ATOM 3691 C CA . LYS B 1 236 ? 47.059 28.502 79.896 1.00 15.11 227 LYS B CA 1
ATOM 3692 C C . LYS B 1 236 ? 48.453 29.006 80.275 1.00 15.92 227 LYS B C 1
ATOM 3693 O O . LYS B 1 236 ? 48.814 30.136 79.951 1.00 15.81 227 LYS B O 1
ATOM 3699 N N . ARG B 1 237 ? 49.203 28.169 80.986 1.00 16.73 228 ARG B N 1
ATOM 3700 C CA . ARG B 1 237 ? 50.572 28.469 81.394 1.00 19.03 228 ARG B CA 1
ATOM 3701 C C . ARG B 1 237 ? 51.508 27.434 80.737 1.00 20.47 228 ARG B C 1
ATOM 3702 O O . ARG B 1 237 ? 51.364 27.155 79.558 1.00 21.09 228 ARG B O 1
ATOM 3710 N N . GLU B 1 238 ? 52.422 26.832 81.497 1.00 22.94 229 GLU B N 1
ATOM 3711 C CA . GLU B 1 238 ? 53.450 25.942 80.923 1.00 24.63 229 GLU B CA 1
ATOM 3712 C C . GLU B 1 238 ? 53.706 24.700 81.807 1.00 25.49 229 GLU B C 1
ATOM 3713 O O . GLU B 1 238 ? 52.938 24.414 82.714 1.00 24.18 229 GLU B O 1
ATOM 3719 N N . GLY B 1 239 ? 54.752 23.941 81.514 1.00 26.86 230 GLY B N 1
ATOM 3720 C CA . GLY B 1 239 ? 55.016 22.765 82.318 1.00 27.73 230 GLY B CA 1
ATOM 3721 C C . GLY B 1 239 ? 56.137 21.883 81.835 1.00 28.92 230 GLY B C 1
ATOM 3722 O O . GLY B 1 239 ? 56.369 20.837 82.449 1.00 31.00 230 GLY B O 1
#

InterPro domains:
  IPR013216 Methyltransferase type 11 [PF08241] (42-137)
  IPR029063 S-adenosyl-L-methionine-dependent methyltransferase superfamily [G3DSA:3.40.50.150] (19-253)
  IPR029063 S-adenosyl-L-methionine-dependent methyltransferase superfamily [SSF53335] (28-215)
  IPR051052 Diverse substrate methyltransferase [PTHR44942] (38-161)

Organism: Bacillus subtilis (strain 168) (NCBI:txid224308)

Radius of gyration: 24.99 Å; Cα contacts (8 Å, |Δi|>4): 972; chains: 2; bounding box: 64×62×60 Å